Protein AF-0000000079499801 (afdb_homodimer)

Secondary structure (DSSP, 8-state):
-HHHHHHHHHHHHHHHHHHHHHHHHHHHHHHHTT--HHHHHHHHHHHHHHHHHHHHHHHHHHHH-HHHHHHTTTS-HHHHTT-BTTB--HHHHHHHHHTTS-S--HHHHHHHHHHHHHHHHHHHHHHHHHHHHHHHHHHHHHTT-S----HHHHHHHHHHHHHHHHHHHTHHHHHHHHHHHHHHHHHHHHHHHS-HHHHHHHHHHHHHHHHHHHHHHHHHHHS---/-HHHHHHHHHHHHHHHHHHHHHHHHHHHHHHHTT--HHHHHHHHHHHHHHHHHHHHHHHHHHHH-HHHHHHTTTS-HHHHTT-BTTB--HHHHHHHHHTTS-S--HHHHHHHHHHHHHHHHHHHHHHHHHHHHHHHHHHHHHTT-S----HHHHHHHHHHHHHHHHHHHTHHHHHHHHHHHHHHHHHHHHHHHS-HHHHHHHHHHHHHHHHHHHHHHHHHHHS---

Radius of gyration: 24.73 Å; Cα contacts (8 Å, |Δi|>4): 407; chains: 2; bounding box: 44×77×50 Å

Structure (mmCIF, N/CA/C/O backbone):
data_AF-0000000079499801-model_v1
#
loop_
_entity.id
_entity.type
_entity.pdbx_description
1 polymer 'Transcription factor TGA2.2'
#
loop_
_atom_site.group_PDB
_atom_site.id
_atom_site.type_symbol
_atom_site.label_atom_id
_atom_site.label_alt_id
_atom_site.label_comp_id
_atom_site.label_asym_id
_atom_site.label_entity_id
_atom_site.label_seq_id
_atom_site.pdbx_PDB_ins_code
_atom_site.Cartn_x
_atom_site.Cartn_y
_atom_site.Cartn_z
_atom_site.occupancy
_atom_site.B_iso_or_equiv
_atom_site.auth_seq_id
_atom_site.auth_comp_id
_atom_site.auth_asym_id
_atom_site.auth_atom_id
_atom_site.pdbx_PDB_model_num
ATOM 1 N N . MET A 1 1 ? -14.258 -12.156 16.188 1 33.97 1 MET A N 1
ATOM 2 C CA . MET A 1 1 ? -13.844 -11.25 17.25 1 33.97 1 MET A CA 1
ATOM 3 C C . MET A 1 1 ? -12.867 -10.203 16.734 1 33.97 1 MET A C 1
ATOM 5 O O . MET A 1 1 ? -12.477 -9.289 17.453 1 33.97 1 MET A O 1
ATOM 9 N N . SER A 1 2 ? -11.891 -10.516 15.672 1 48.19 2 SER A N 1
ATOM 10 C CA . SER A 1 2 ? -10.883 -9.648 15.07 1 48.19 2 SER A CA 1
ATOM 11 C C . SER A 1 2 ? -11.523 -8.422 14.43 1 48.19 2 SER A C 1
ATOM 13 O O . SER A 1 2 ? -10.906 -7.352 14.375 1 48.19 2 SER A O 1
ATOM 15 N N . GLY A 1 3 ? -12.828 -8.656 14.023 1 55.41 3 GLY A N 1
ATOM 16 C CA . GLY A 1 3 ? -13.75 -7.672 13.469 1 55.41 3 GLY A CA 1
ATOM 17 C C . GLY A 1 3 ? -14.047 -6.531 14.422 1 55.41 3 GLY A C 1
ATOM 18 O O . GLY A 1 3 ? -14.203 -5.387 14 1 55.41 3 GLY A O 1
ATOM 19 N N . ASN A 1 4 ? -13.758 -6.852 15.711 1 65.88 4 ASN A N 1
ATOM 20 C CA . ASN A 1 4 ? -14.195 -5.902 16.734 1 65.88 4 ASN A CA 1
ATOM 21 C C . ASN A 1 4 ? -13.156 -4.809 16.953 1 65.88 4 ASN A C 1
ATOM 23 O O . ASN A 1 4 ? -13.508 -3.635 17.094 1 65.88 4 ASN A O 1
ATOM 27 N N . GLY A 1 5 ? -11.93 -5.176 16.719 1 78.06 5 GLY A N 1
ATOM 28 C CA . GLY A 1 5 ? -10.898 -4.18 16.938 1 78.06 5 GLY A CA 1
ATOM 29 C C . GLY A 1 5 ? -10.828 -3.137 15.836 1 78.06 5 GLY A C 1
ATOM 30 O O . GLY A 1 5 ? -10.727 -1.941 16.109 1 78.06 5 GLY A O 1
ATOM 31 N N . ALA A 1 6 ? -11.102 -3.582 14.766 1 84.69 6 ALA A N 1
ATOM 32 C CA . ALA A 1 6 ? -11.094 -2.691 13.602 1 84.69 6 ALA A CA 1
ATOM 33 C C . ALA A 1 6 ? -12.258 -1.714 13.656 1 84.69 6 ALA A C 1
ATOM 35 O O . ALA A 1 6 ? -12.078 -0.509 13.461 1 84.69 6 ALA A O 1
ATOM 36 N N . MET A 1 7 ? -13.344 -2.225 13.906 1 87.88 7 MET A N 1
ATOM 37 C CA . MET A 1 7 ? -14.539 -1.386 13.969 1 87.88 7 MET A CA 1
ATOM 38 C C . MET A 1 7 ? -14.43 -0.363 15.094 1 87.88 7 MET A C 1
ATOM 40 O O . MET A 1 7 ? -14.82 0.793 14.93 1 87.88 7 MET A O 1
ATOM 44 N N . GLN A 1 8 ? -13.922 -0.829 16.172 1 92.38 8 GLN A N 1
ATOM 45 C CA . GLN A 1 8 ? -13.734 0.081 17.297 1 92.38 8 GLN A CA 1
ATOM 46 C C . GLN A 1 8 ? -12.758 1.197 16.938 1 92.38 8 GLN A C 1
ATOM 48 O O . GLN A 1 8 ? -12.992 2.361 17.281 1 92.38 8 GLN A O 1
ATOM 53 N N . PHE A 1 9 ? -11.711 0.858 16.328 1 95.06 9 PHE A N 1
ATOM 54 C CA . PHE A 1 9 ? -10.742 1.871 15.938 1 95.06 9 PHE A CA 1
ATOM 55 C C . PHE A 1 9 ? -11.367 2.873 14.977 1 95.06 9 PHE A C 1
ATOM 57 O O . PHE A 1 9 ? -11.133 4.078 15.086 1 95.06 9 PHE A O 1
ATOM 64 N N . ASP A 1 10 ? -12.133 2.363 14.078 1 95.06 10 ASP A N 1
ATOM 65 C CA . ASP A 1 10 ? -12.773 3.242 13.109 1 95.06 10 ASP A CA 1
ATOM 66 C C . ASP A 1 10 ? -13.656 4.281 13.805 1 95.06 10 ASP A C 1
ATOM 68 O O . ASP A 1 10 ? -13.664 5.453 13.422 1 95.06 10 ASP A O 1
ATOM 72 N N . VAL A 1 11 ? -14.367 3.861 14.758 1 95.44 11 VAL A N 1
ATOM 73 C CA . VAL A 1 11 ? -15.25 4.754 15.5 1 95.44 11 VAL A CA 1
ATOM 74 C C . VAL A 1 11 ? -14.422 5.781 16.266 1 95.44 11 VAL A C 1
ATOM 76 O O . VAL A 1 11 ? -14.719 6.98 16.234 1 95.44 11 VAL A O 1
ATOM 79 N N . GLU A 1 12 ? -13.391 5.312 16.875 1 95.81 12 GLU A N 1
ATOM 80 C CA . GLU A 1 12 ? -12.523 6.207 17.625 1 95.81 12 GLU A CA 1
ATOM 81 C C . GLU A 1 12 ? -11.82 7.203 16.719 1 95.81 12 GLU A C 1
ATOM 83 O O . GLU A 1 12 ? -11.625 8.359 17.078 1 95.81 12 GLU A O 1
ATOM 88 N N . TYR A 1 13 ? -11.477 6.719 15.609 1 96.94 13 TYR A N 1
ATOM 89 C CA . TYR A 1 13 ? -10.812 7.594 14.648 1 96.94 13 TYR A CA 1
ATOM 90 C C . TYR A 1 13 ? -11.758 8.688 14.164 1 96.94 13 TYR A C 1
ATOM 92 O O . TYR A 1 13 ? -11.359 9.844 14.008 1 96.94 13 TYR A O 1
ATOM 100 N N . ALA A 1 14 ? -12.977 8.344 13.906 1 96.5 14 ALA A N 1
ATOM 101 C CA . ALA A 1 14 ? -13.969 9.336 13.5 1 96.5 14 ALA A CA 1
ATOM 102 C C . ALA A 1 14 ? -14.141 10.406 14.57 1 96.5 14 ALA A C 1
ATOM 104 O O . ALA A 1 14 ? -14.211 11.602 14.266 1 96.5 14 ALA A O 1
ATOM 105 N N . ARG A 1 15 ? -14.18 9.977 15.742 1 97.31 15 ARG A N 1
ATOM 106 C CA . ARG A 1 15 ? -14.266 10.914 16.859 1 97.31 15 ARG A CA 1
ATOM 107 C C . ARG A 1 15 ? -13.016 11.789 16.922 1 97.31 15 ARG A C 1
ATOM 109 O O . ARG A 1 15 ? -13.109 12.992 17.188 1 97.31 15 ARG A O 1
ATOM 116 N N . TRP A 1 16 ? -11.922 11.18 16.781 1 97.69 16 TRP A N 1
ATOM 117 C CA . TRP A 1 16 ? -10.656 11.898 16.781 1 97.69 16 TRP A CA 1
ATOM 118 C C . TRP A 1 16 ? -10.648 12.984 15.703 1 97.69 16 TRP A C 1
ATOM 120 O O . TRP A 1 16 ? -10.211 14.109 15.953 1 97.69 16 TRP A O 1
ATOM 130 N N . LEU A 1 17 ? -11.164 12.68 14.539 1 97.06 17 LEU A N 1
ATOM 131 C CA . LEU A 1 17 ? -11.211 13.633 13.43 1 97.06 17 LEU A CA 1
ATOM 132 C C . LEU A 1 17 ? -12.109 14.82 13.773 1 97.06 17 LEU A C 1
ATOM 134 O O . LEU A 1 17 ? -11.789 15.961 13.43 1 97.06 17 LEU A O 1
ATOM 138 N N . GLU A 1 18 ? -13.195 14.555 14.367 1 97.31 18 GLU A N 1
ATOM 139 C CA . GLU A 1 18 ? -14.102 15.625 14.773 1 97.31 18 GLU A CA 1
ATOM 140 C C . GLU A 1 18 ? -13.422 16.578 15.742 1 97.31 18 GLU A C 1
ATOM 142 O O . GLU A 1 18 ? -13.516 17.797 15.594 1 97.31 18 GLU A O 1
ATOM 147 N N . GLU A 1 19 ? -12.812 15.961 16.703 1 97.88 19 GLU A N 1
ATOM 148 C CA . GLU A 1 19 ? -12.102 16.781 17.688 1 97.88 19 GLU A CA 1
ATOM 149 C C . GLU A 1 19 ? -10.945 17.531 17.031 1 97.88 19 GLU A C 1
ATOM 151 O O . GLU A 1 19 ? -10.672 18.688 17.375 1 97.88 19 GLU A O 1
ATOM 156 N N . GLN A 1 20 ? -10.266 16.906 16.156 1 97.5 20 GLN A N 1
ATOM 157 C CA . GLN A 1 20 ? -9.195 17.562 15.414 1 97.5 20 GLN A CA 1
ATOM 158 C C . GLN A 1 20 ? -9.719 18.797 14.656 1 97.5 20 GLN A C 1
ATOM 160 O O . GLN A 1 20 ? -9.102 19.859 14.688 1 97.5 20 GLN A O 1
ATOM 165 N N . ASN A 1 21 ? -10.797 18.578 14.031 1 97.5 21 ASN A N 1
ATOM 166 C CA . ASN A 1 21 ? -11.422 19.688 13.305 1 97.5 21 ASN A CA 1
ATOM 167 C C . ASN A 1 21 ? -11.789 20.828 14.234 1 97.5 21 ASN A C 1
ATOM 169 O O . ASN A 1 21 ? -11.594 22 13.891 1 97.5 21 ASN A O 1
ATOM 173 N N . ARG A 1 22 ? -12.352 20.516 15.328 1 98.19 22 ARG A N 1
ATOM 174 C CA . ARG A 1 22 ? -12.719 21.531 16.297 1 98.19 22 ARG A CA 1
ATOM 175 C C . ARG A 1 22 ? -11.492 22.328 16.75 1 98.19 22 ARG A C 1
ATOM 177 O O . ARG A 1 22 ? -11.508 23.562 16.734 1 98.19 22 ARG A O 1
ATOM 184 N N . GLN A 1 23 ? -10.383 21.656 17.078 1 98.19 23 GLN A N 1
ATOM 185 C CA . GLN A 1 23 ? -9.156 22.297 17.547 1 98.19 23 GLN A CA 1
ATOM 186 C C . GLN A 1 23 ? -8.523 23.141 16.453 1 98.19 23 GLN A C 1
ATOM 188 O O . GLN A 1 23 ? -8.008 24.234 16.719 1 98.19 23 GLN A O 1
ATOM 193 N N . ILE A 1 24 ? -8.586 22.672 15.305 1 98.12 24 ILE A N 1
ATOM 194 C CA . ILE A 1 24 ? -7.98 23.375 14.18 1 98.12 24 ILE A CA 1
ATOM 195 C C . ILE A 1 24 ? -8.766 24.641 13.891 1 98.12 24 ILE A C 1
ATOM 197 O O . ILE A 1 24 ? -8.18 25.688 13.57 1 98.12 24 ILE A O 1
ATOM 201 N N . ASN A 1 25 ? -10.047 24.531 13.969 1 97.5 25 ASN A N 1
ATOM 202 C CA . ASN A 1 25 ? -10.867 25.734 13.789 1 97.5 25 ASN A CA 1
ATOM 203 C C . ASN A 1 25 ? -10.578 26.781 14.859 1 97.5 25 ASN A C 1
ATOM 205 O O . ASN A 1 25 ? -10.555 27.969 14.578 1 97.5 25 ASN A O 1
ATOM 209 N N . GLU A 1 26 ? -10.422 26.297 16.047 1 98 26 GLU A N 1
ATOM 210 C CA . GLU A 1 26 ? -10.031 27.188 17.125 1 98 26 GLU A CA 1
ATOM 211 C C . GLU A 1 26 ? -8.688 27.844 16.828 1 98 26 GLU A C 1
ATOM 213 O O . GLU A 1 26 ? -8.516 29.047 17.047 1 98 26 GLU A O 1
ATOM 218 N N . LEU A 1 27 ? -7.746 27.125 16.344 1 98 27 LEU A N 1
ATOM 219 C CA . LEU A 1 27 ? -6.434 27.656 15.992 1 98 27 LEU A CA 1
ATOM 220 C C . LEU A 1 27 ? -6.543 28.688 14.875 1 98 27 LEU A C 1
ATOM 222 O O . LEU A 1 27 ? -5.93 29.75 14.945 1 98 27 LEU A O 1
ATOM 226 N N . ARG A 1 28 ? -7.309 28.328 13.914 1 96.94 28 ARG A N 1
ATOM 227 C CA . ARG A 1 28 ? -7.516 29.25 12.789 1 96.94 28 ARG A CA 1
ATOM 228 C C . ARG A 1 28 ? -8.094 30.578 13.266 1 96.94 28 ARG A C 1
ATOM 230 O O . ARG A 1 28 ? -7.633 31.641 12.844 1 96.94 28 ARG A O 1
ATOM 237 N N . ALA A 1 29 ? -9.094 30.5 14.102 1 97.25 29 ALA A N 1
ATOM 238 C CA . ALA A 1 29 ? -9.703 31.703 14.656 1 97.25 29 ALA A CA 1
ATOM 239 C C . ALA A 1 29 ? -8.68 32.5 15.445 1 97.25 29 ALA A C 1
ATOM 241 O O . ALA A 1 29 ? -8.648 33.75 15.344 1 97.25 29 ALA A O 1
ATOM 242 N N . ALA A 1 30 ? -7.859 31.844 16.219 1 97.31 30 ALA A N 1
ATOM 243 C CA . ALA A 1 30 ? -6.852 32.5 17.047 1 97.31 30 ALA A CA 1
ATOM 244 C C . ALA A 1 30 ? -5.809 33.219 16.172 1 97.31 30 ALA A C 1
ATOM 246 O O . ALA A 1 30 ? -5.391 34.312 16.469 1 97.31 30 ALA A O 1
ATOM 247 N N . VAL A 1 31 ? -5.391 32.562 15.117 1 94.94 31 VAL A N 1
ATOM 248 C CA . VAL A 1 31 ? -4.418 33.156 14.203 1 94.94 31 VAL A CA 1
ATOM 249 C C . VAL A 1 31 ? -5.023 34.375 13.516 1 94.94 31 VAL A C 1
ATOM 251 O O . VAL A 1 31 ? -4.383 35.438 13.43 1 94.94 31 VAL A O 1
ATOM 254 N N . ASN A 1 32 ? -6.262 34.219 13.086 1 94.38 32 ASN A N 1
ATOM 255 C CA . ASN A 1 32 ? -6.945 35.281 12.375 1 94.38 32 ASN A CA 1
ATOM 256 C C . ASN A 1 32 ? -7.207 36.5 13.281 1 94.38 32 ASN A C 1
ATOM 258 O O . ASN A 1 32 ? -7.262 37.625 12.812 1 94.38 32 ASN A O 1
ATOM 262 N N . SER A 1 33 ? -7.375 36.25 14.539 1 95.31 33 SER A N 1
ATOM 263 C CA . SER A 1 33 ? -7.629 37.344 15.484 1 95.31 33 SER A CA 1
ATOM 264 C C . SER A 1 33 ? -6.328 37.875 16.078 1 95.31 33 SER A C 1
ATOM 266 O O . SER A 1 33 ? -6.352 38.688 17.016 1 95.31 33 SER A O 1
ATOM 268 N N . HIS A 1 34 ? -5.258 37.375 15.586 1 92.75 34 HIS A N 1
ATOM 269 C CA . HIS A 1 34 ? -3.934 37.781 16.031 1 92.75 34 HIS A CA 1
ATOM 270 C C . HIS A 1 34 ? -3.764 37.562 17.531 1 92.75 34 HIS A C 1
ATOM 272 O O . HIS A 1 34 ? -3.332 38.469 18.25 1 92.75 34 HIS A O 1
ATOM 278 N N . ALA A 1 35 ? -4.23 36.406 17.938 1 93.56 35 ALA A N 1
ATOM 279 C CA . ALA A 1 35 ? -4.109 36.031 19.344 1 93.56 35 ALA A CA 1
ATOM 280 C C . ALA A 1 35 ? -2.658 36.094 19.812 1 93.56 35 ALA A C 1
ATOM 282 O O . ALA A 1 35 ? -1.737 36.031 18.984 1 93.56 35 ALA A O 1
ATOM 283 N N . SER A 1 36 ? -2.441 36.25 21.109 1 95.81 36 SER A N 1
ATOM 284 C CA . SER A 1 36 ? -1.103 36.312 21.688 1 95.81 36 SER A CA 1
ATOM 285 C C . SER A 1 36 ? -0.376 34.969 21.531 1 95.81 36 SER A C 1
ATOM 287 O O . SER A 1 36 ? -1.009 33.938 21.328 1 95.81 36 SER A O 1
ATOM 289 N N . ASP A 1 37 ? 0.947 35 21.594 1 95 37 ASP A N 1
ATOM 290 C CA . ASP A 1 37 ? 1.762 33.781 21.484 1 95 37 ASP A CA 1
ATOM 291 C C . ASP A 1 37 ? 1.415 32.781 22.594 1 95 37 ASP A C 1
ATOM 293 O O . ASP A 1 37 ? 1.456 31.578 22.375 1 95 37 ASP A O 1
ATOM 297 N N . THR A 1 38 ? 1.135 33.344 23.719 1 96 38 THR A N 1
ATOM 298 C CA . THR A 1 38 ? 0.789 32.469 24.844 1 96 38 THR A CA 1
ATOM 299 C C . THR A 1 38 ? -0.489 31.688 24.547 1 96 38 THR A C 1
ATOM 301 O O . THR A 1 38 ? -0.558 30.469 24.797 1 96 38 THR A O 1
ATOM 304 N N . GLU A 1 39 ? -1.458 32.375 24 1 96.5 39 GLU A N 1
ATOM 305 C CA . GLU A 1 39 ? -2.717 31.75 23.641 1 96.5 39 GLU A CA 1
ATOM 306 C C . GLU A 1 39 ? -2.514 30.719 22.531 1 96.5 39 GLU A C 1
ATOM 308 O O . GLU A 1 39 ? -3.035 29.609 22.594 1 96.5 39 GLU A O 1
ATOM 313 N N . LEU A 1 40 ? -1.777 31.109 21.578 1 97.25 40 LEU A N 1
ATOM 314 C CA . LEU A 1 40 ? -1.487 30.219 20.469 1 97.25 40 LEU A CA 1
ATOM 315 C C . LEU A 1 40 ? -0.751 28.969 20.953 1 97.25 40 LEU A C 1
ATOM 317 O O . LEU A 1 40 ? -1.064 27.859 20.531 1 97.25 40 LEU A O 1
ATOM 321 N N . ARG A 1 41 ? 0.168 29.188 21.859 1 97 41 ARG A N 1
ATOM 322 C CA . ARG A 1 41 ? 0.951 28.062 22.391 1 97 41 ARG A CA 1
ATOM 323 C C . ARG A 1 41 ? 0.055 27.047 23.094 1 97 41 ARG A C 1
ATOM 325 O O . ARG A 1 41 ? 0.25 25.844 22.953 1 97 41 ARG A O 1
ATOM 332 N N . MET A 1 42 ? -0.874 27.516 23.719 1 97.19 42 MET A N 1
ATOM 333 C CA . MET A 1 42 ? -1.784 26.625 24.438 1 97.19 42 MET A CA 1
ATOM 334 C C . MET A 1 42 ? -2.586 25.766 23.453 1 97.19 42 MET A C 1
ATOM 336 O O . MET A 1 42 ? -2.754 24.562 23.672 1 97.19 42 MET A O 1
ATOM 340 N N . ILE A 1 43 ? -3.076 26.406 22.453 1 98 43 ILE A N 1
ATOM 341 C CA . ILE A 1 43 ? -3.863 25.688 21.453 1 98 43 ILE A CA 1
ATOM 342 C C . ILE A 1 43 ? -2.977 24.672 20.734 1 98 43 ILE A C 1
ATOM 344 O O . ILE A 1 43 ? -3.371 23.516 20.531 1 98 43 ILE A O 1
ATOM 348 N N . ILE A 1 44 ? -1.784 25.094 20.375 1 98.06 44 ILE A N 1
ATOM 349 C CA . ILE A 1 44 ? -0.836 24.25 19.656 1 98.06 44 ILE A CA 1
ATOM 350 C C . ILE A 1 44 ? -0.493 23.031 20.516 1 98.06 44 ILE A C 1
ATOM 352 O O . ILE A 1 44 ? -0.508 21.906 20.016 1 98.06 44 ILE A O 1
ATOM 356 N N . ASP A 1 45 ? -0.213 23.266 21.766 1 97.62 45 ASP A N 1
ATOM 357 C CA . ASP A 1 45 ? 0.089 22.156 22.672 1 97.62 45 ASP A CA 1
ATOM 358 C C . ASP A 1 45 ? -1.07 21.156 22.734 1 97.62 45 ASP A C 1
ATOM 360 O O . ASP A 1 45 ? -0.854 19.953 22.812 1 97.62 45 ASP A O 1
ATOM 364 N N . GLY A 1 46 ? -2.229 21.734 22.75 1 97.94 46 GLY A N 1
ATOM 365 C CA . GLY A 1 46 ? -3.404 20.875 22.719 1 97.94 46 GLY A CA 1
ATOM 366 C C . GLY A 1 46 ? -3.492 20.016 21.469 1 97.94 46 GLY A C 1
ATOM 367 O O . GLY A 1 46 ? -3.795 18.828 21.547 1 97.94 46 GLY A O 1
ATOM 368 N N . ILE A 1 47 ? -3.252 20.562 20.328 1 98.31 47 ILE A N 1
ATOM 369 C CA . ILE A 1 47 ? -3.307 19.859 19.062 1 98.31 47 ILE A CA 1
ATOM 370 C C . ILE A 1 47 ? -2.225 18.781 19.016 1 98.31 47 ILE A C 1
ATOM 372 O O . ILE A 1 47 ? -2.475 17.656 18.578 1 98.31 47 ILE A O 1
ATOM 376 N N . LEU A 1 48 ? -1.01 19.109 19.484 1 97.69 48 LEU A N 1
ATOM 377 C CA . LEU A 1 48 ? 0.081 18.141 19.5 1 97.69 48 LEU A CA 1
ATOM 378 C C . LEU A 1 48 ? -0.235 16.969 20.438 1 97.69 48 LEU A C 1
ATOM 380 O O . LEU A 1 48 ? 0.047 15.82 20.109 1 97.69 48 LEU A O 1
ATOM 384 N N . ALA A 1 49 ? -0.826 17.312 21.547 1 97.75 49 ALA A N 1
ATOM 385 C CA . ALA A 1 49 ? -1.258 16.266 22.469 1 97.75 49 ALA A CA 1
ATOM 386 C C . ALA A 1 49 ? -2.322 15.375 21.828 1 97.75 49 ALA A C 1
ATOM 388 O O . ALA A 1 49 ? -2.355 14.164 22.062 1 97.75 49 ALA A O 1
ATOM 389 N N . HIS A 1 50 ? -3.193 15.977 21.078 1 97.88 50 HIS A N 1
ATOM 390 C CA . HIS A 1 50 ? -4.234 15.234 20.375 1 97.88 50 HIS A CA 1
ATOM 391 C C . HIS A 1 50 ? -3.633 14.297 19.328 1 97.88 50 HIS A C 1
ATOM 393 O O . HIS A 1 50 ? -4.121 13.18 19.141 1 97.88 50 HIS A O 1
ATOM 399 N N . TYR A 1 51 ? -2.596 14.727 18.656 1 97.31 51 TYR A N 1
ATOM 400 C CA . TYR A 1 51 ? -1.872 13.844 17.75 1 97.31 51 TYR A CA 1
ATOM 401 C C . TYR A 1 51 ? -1.24 12.68 18.516 1 97.31 51 TYR A C 1
ATOM 403 O O . TYR A 1 51 ? -1.235 11.547 18.031 1 97.31 51 TYR A O 1
ATOM 411 N N . ASP A 1 52 ? -0.699 12.969 19.672 1 96.88 52 ASP A N 1
ATOM 412 C CA . ASP A 1 52 ? -0.144 11.883 20.484 1 96.88 52 ASP A CA 1
ATOM 413 C C . ASP A 1 52 ? -1.203 10.828 20.797 1 96.88 52 ASP A C 1
ATOM 415 O O . ASP A 1 52 ? -0.903 9.633 20.812 1 96.88 52 ASP A O 1
ATOM 419 N N . ASP A 1 53 ? -2.381 11.258 21 1 97.06 53 ASP A N 1
ATOM 420 C CA . ASP A 1 53 ? -3.475 10.344 21.328 1 97.06 53 ASP A CA 1
ATOM 421 C C . ASP A 1 53 ? -3.748 9.375 20.188 1 97.06 53 ASP A C 1
ATOM 423 O O . ASP A 1 53 ? -4.023 8.195 20.406 1 97.06 53 ASP A O 1
ATOM 427 N N . ILE A 1 54 ? -3.725 9.859 18.984 1 96.69 54 ILE A N 1
ATOM 428 C CA . ILE A 1 54 ? -4.047 8.977 17.875 1 96.69 54 ILE A CA 1
ATOM 429 C C . ILE A 1 54 ? -2.947 7.93 17.703 1 96.69 54 ILE A C 1
ATOM 431 O O . ILE A 1 54 ? -3.221 6.789 17.328 1 96.69 54 ILE A O 1
ATOM 435 N N . PHE A 1 55 ? -1.689 8.305 17.922 1 96.31 55 PHE A N 1
ATOM 436 C CA . PHE A 1 55 ? -0.61 7.328 17.828 1 96.31 55 PHE A CA 1
ATOM 437 C C . PHE A 1 55 ? -0.749 6.262 18.906 1 96.31 55 PHE A C 1
ATOM 439 O O . PHE A 1 55 ? -0.46 5.086 18.672 1 96.31 55 PHE A O 1
ATOM 446 N N . ARG A 1 56 ? -1.225 6.684 20.078 1 95.19 56 ARG A N 1
ATOM 447 C CA . ARG A 1 56 ? -1.496 5.719 21.125 1 95.19 56 ARG A CA 1
ATOM 448 C C . ARG A 1 56 ? -2.639 4.785 20.734 1 95.19 56 ARG A C 1
ATOM 450 O O . ARG A 1 56 ? -2.537 3.568 20.906 1 95.19 56 ARG A O 1
ATOM 457 N N . LEU A 1 57 ? -3.668 5.375 20.25 1 95.19 57 LEU A N 1
ATOM 458 C CA . LEU A 1 57 ? -4.824 4.602 19.812 1 95.19 57 LEU A CA 1
ATOM 459 C C . LEU A 1 57 ? -4.426 3.6 18.734 1 95.19 57 LEU A C 1
ATOM 461 O O . LEU A 1 57 ? -4.883 2.453 18.75 1 95.19 57 LEU A O 1
ATOM 465 N N . LYS A 1 58 ? -3.611 4.008 17.781 1 95.69 58 LYS A N 1
ATOM 466 C CA . LYS A 1 58 ? -3.133 3.125 16.719 1 95.69 58 LYS A CA 1
ATOM 467 C C . LYS A 1 58 ? -2.322 1.967 17.281 1 95.69 58 LYS A C 1
ATOM 469 O O . LYS A 1 58 ? -2.385 0.846 16.781 1 95.69 58 LYS A O 1
ATOM 474 N N . GLY A 1 59 ? -1.518 2.311 18.328 1 92.44 59 GLY A N 1
ATOM 475 C CA . GLY A 1 59 ? -0.766 1.252 18.984 1 92.44 59 GLY A CA 1
ATOM 476 C C . GLY A 1 59 ? -1.646 0.141 19.531 1 92.44 59 GLY A C 1
ATOM 477 O O . GLY A 1 59 ? -1.347 -1.041 19.344 1 92.44 59 GLY A O 1
ATOM 478 N N . VAL A 1 60 ? -2.709 0.53 20.109 1 91.62 60 VAL A N 1
ATOM 479 C CA . VAL A 1 60 ? -3.656 -0.432 20.656 1 91.62 60 VAL A CA 1
ATOM 480 C C . VAL A 1 60 ? -4.34 -1.194 19.531 1 91.62 60 VAL A C 1
ATOM 482 O O . VAL A 1 60 ? -4.465 -2.42 19.578 1 91.62 60 VAL A O 1
ATOM 485 N N . ALA A 1 61 ? -4.77 -0.518 18.531 1 92.31 61 ALA A N 1
ATOM 486 C CA . ALA A 1 61 ? -5.461 -1.132 17.406 1 92.31 61 ALA A CA 1
ATOM 487 C C . ALA A 1 61 ? -4.551 -2.115 16.672 1 92.31 61 ALA A C 1
ATOM 489 O O . ALA A 1 61 ? -5.016 -3.137 16.156 1 92.31 61 ALA A O 1
ATOM 490 N N . ALA A 1 62 ? -3.246 -1.753 16.609 1 90.19 62 ALA A N 1
ATOM 491 C CA . ALA A 1 62 ? -2.285 -2.607 15.906 1 90.19 62 ALA A CA 1
ATOM 492 C C . ALA A 1 62 ? -2.184 -3.975 16.578 1 90.19 62 ALA A C 1
ATOM 494 O O . ALA A 1 62 ? -2.002 -4.992 15.906 1 90.19 62 ALA A O 1
ATOM 495 N N . LYS A 1 63 ? -2.291 -4.004 17.859 1 84.5 63 LYS A N 1
ATOM 496 C CA . LYS A 1 63 ? -2.25 -5.266 18.594 1 84.5 63 LYS A CA 1
ATOM 497 C C . LYS A 1 63 ? -3.461 -6.133 18.266 1 84.5 63 LYS A C 1
ATOM 499 O O . LYS A 1 63 ? -3.354 -7.359 18.203 1 84.5 63 LYS A O 1
ATOM 504 N N . ALA A 1 64 ? -4.543 -5.441 18.047 1 84.56 64 ALA A N 1
ATOM 505 C CA . ALA A 1 64 ? -5.781 -6.16 17.766 1 84.56 64 ALA A CA 1
ATOM 506 C C . ALA A 1 64 ? -5.852 -6.566 16.281 1 84.56 64 ALA A C 1
ATOM 508 O O . ALA A 1 64 ? -6.238 -7.691 15.969 1 84.56 64 ALA A O 1
ATOM 509 N N . ASP A 1 65 ? -5.484 -5.707 15.414 1 88.31 65 ASP A N 1
ATOM 510 C CA . ASP A 1 65 ? -5.551 -5.934 13.977 1 88.31 65 ASP A CA 1
ATOM 511 C C . ASP A 1 65 ? -4.512 -5.098 13.242 1 88.31 65 ASP A C 1
ATOM 513 O O . ASP A 1 65 ? -4.82 -4.016 12.734 1 88.31 65 ASP A O 1
ATOM 517 N N . VAL A 1 66 ? -3.402 -5.684 13.086 1 90.69 66 VAL A N 1
ATOM 518 C CA . VAL A 1 66 ? -2.289 -4.961 12.477 1 90.69 66 VAL A CA 1
ATOM 519 C C . VAL A 1 66 ? -2.562 -4.75 10.984 1 90.69 66 VAL A C 1
ATOM 521 O O . VAL A 1 66 ? -2.18 -3.727 10.422 1 90.69 66 VAL A O 1
ATOM 524 N N . PHE A 1 67 ? -3.322 -5.613 10.344 1 90.81 67 PHE A N 1
ATOM 525 C CA . PHE A 1 67 ? -3.594 -5.523 8.914 1 90.81 67 PHE A CA 1
ATOM 526 C C . PHE A 1 67 ? -4.539 -4.363 8.617 1 90.81 67 PHE A C 1
ATOM 528 O O . PHE A 1 67 ? -4.434 -3.727 7.57 1 90.81 67 PHE A O 1
ATOM 535 N N . HIS A 1 68 ? -5.434 -4.156 9.523 1 90.69 68 HIS A N 1
ATOM 536 C CA . HIS A 1 68 ? -6.363 -3.043 9.359 1 90.69 68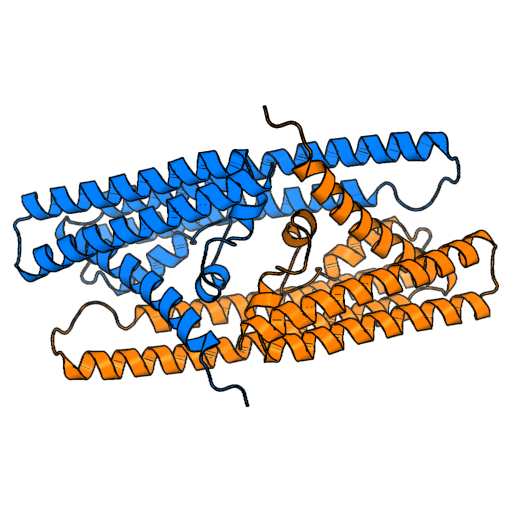 HIS A CA 1
ATOM 537 C C . HIS A 1 68 ? -5.621 -1.713 9.281 1 90.69 68 HIS A C 1
ATOM 539 O O . HIS A 1 68 ? -5.906 -0.884 8.414 1 90.69 68 HIS A O 1
ATOM 545 N N . LEU A 1 69 ? -4.629 -1.58 10.109 1 92.44 69 LEU A N 1
ATOM 546 C CA . LEU A 1 69 ? -3.848 -0.348 10.133 1 92.44 69 LEU A CA 1
ATOM 547 C C . LEU A 1 69 ? -2.93 -0.259 8.922 1 92.44 69 LEU A C 1
ATOM 549 O O . LEU A 1 69 ? -2.818 0.798 8.297 1 92.44 69 LEU A O 1
ATOM 553 N N . LEU A 1 70 ? -2.404 -1.357 8.633 1 92.75 70 LEU A N 1
ATOM 554 C CA . LEU A 1 70 ? -1.459 -1.388 7.52 1 92.75 70 LEU A CA 1
ATOM 555 C C . LEU A 1 70 ? -2.156 -1.059 6.203 1 92.75 70 LEU A C 1
ATOM 557 O O . LEU A 1 70 ? -1.593 -0.361 5.359 1 92.75 70 LEU A O 1
ATOM 561 N N . SER A 1 71 ? -3.379 -1.453 6.062 1 89.69 71 SER A N 1
ATOM 562 C CA . SER A 1 71 ? -4.105 -1.266 4.812 1 89.69 71 SER A CA 1
ATOM 563 C C . SER A 1 71 ? -4.754 0.113 4.754 1 89.69 71 SER A C 1
ATOM 565 O O . SER A 1 71 ? -5.168 0.565 3.682 1 89.69 71 SER A O 1
ATOM 567 N N . GLY A 1 72 ? -4.918 0.712 5.875 1 92.25 72 GLY A N 1
ATOM 568 C CA . GLY A 1 72 ? -5.52 2.035 5.906 1 92.25 72 GLY A CA 1
ATOM 569 C C . GLY A 1 72 ? -7.008 2.02 5.602 1 92.25 72 GLY A C 1
ATOM 570 O O . GLY A 1 72 ? -7.535 2.969 5.02 1 92.25 72 GLY A O 1
ATOM 571 N N . MET A 1 73 ? -7.723 1.006 5.965 1 87.44 73 MET A N 1
ATOM 572 C CA . MET A 1 73 ? -9.141 0.843 5.648 1 87.44 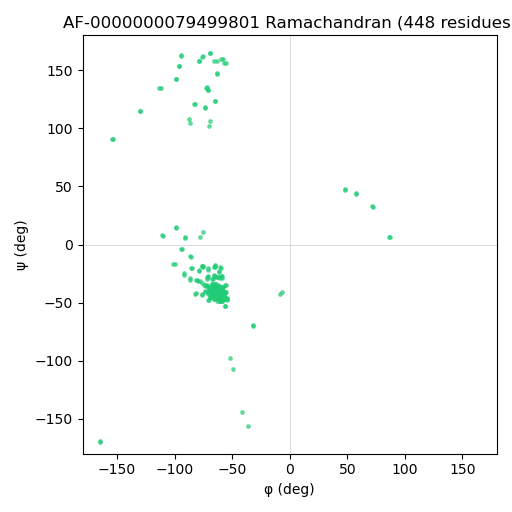73 MET A CA 1
ATOM 573 C C . MET A 1 73 ? -9.977 1.923 6.328 1 87.44 73 MET A C 1
ATOM 575 O O . MET A 1 73 ? -11.102 2.201 5.906 1 87.44 73 MET A O 1
ATOM 579 N N . TRP A 1 74 ? -9.43 2.551 7.305 1 90.94 74 TRP A N 1
ATOM 580 C CA . TRP A 1 74 ? -10.125 3.6 8.047 1 90.94 74 TRP A CA 1
ATOM 581 C C . TRP A 1 74 ? -9.953 4.953 7.363 1 90.94 74 TRP A C 1
ATOM 583 O O . TRP A 1 74 ? -10.602 5.934 7.742 1 90.94 74 TRP A O 1
ATOM 593 N N . LYS A 1 75 ? -9.102 5.043 6.402 1 94.44 75 LYS A N 1
ATOM 594 C CA . LYS A 1 75 ? -8.859 6.27 5.652 1 94.44 75 LYS A CA 1
ATOM 595 C C . LYS A 1 75 ? -9.703 6.316 4.383 1 94.44 75 LYS A C 1
ATOM 597 O O . LYS A 1 75 ? -10.188 5.285 3.914 1 94.44 75 LYS A O 1
ATOM 602 N N . THR A 1 76 ? -9.836 7.512 3.834 1 93.75 76 THR A N 1
ATOM 603 C CA . THR A 1 76 ? -10.531 7.664 2.559 1 93.75 76 THR A CA 1
ATOM 604 C C . THR A 1 76 ? -9.656 7.188 1.404 1 93.75 76 THR A C 1
ATOM 606 O O . THR A 1 76 ? -8.438 7.074 1.549 1 93.75 76 THR A O 1
ATOM 609 N N . PRO A 1 77 ? -10.234 6.91 0.243 1 91.19 77 PRO A N 1
ATOM 610 C CA . PRO A 1 77 ? -9.484 6.324 -0.872 1 91.19 77 PRO A CA 1
ATOM 611 C C . PRO A 1 77 ? -8.297 7.18 -1.302 1 91.19 77 PRO A C 1
ATOM 613 O O . PRO A 1 77 ? -7.191 6.668 -1.468 1 91.19 77 PRO A O 1
ATOM 616 N N . ALA A 1 78 ? -8.5 8.453 -1.448 1 92.5 78 ALA A N 1
ATOM 617 C CA . ALA A 1 78 ? -7.402 9.312 -1.881 1 92.5 78 ALA A CA 1
ATOM 618 C C . ALA A 1 78 ? -6.305 9.383 -0.821 1 92.5 78 ALA A C 1
ATOM 620 O O . ALA A 1 78 ? -5.117 9.391 -1.148 1 92.5 78 ALA A O 1
ATOM 621 N N . GLU A 1 79 ? -6.723 9.406 0.45 1 94 79 GLU A N 1
ATOM 622 C CA . GLU A 1 79 ? -5.734 9.391 1.524 1 94 79 GLU A CA 1
ATOM 623 C C . GLU A 1 79 ? -4.906 8.109 1.497 1 94 79 GLU A C 1
ATOM 625 O O . GLU A 1 79 ? -3.699 8.141 1.754 1 94 79 GLU A O 1
ATOM 630 N N . ARG A 1 80 ? -5.535 7.086 1.178 1 92.69 80 ARG A N 1
ATOM 631 C CA . ARG A 1 80 ? -4.895 5.773 1.17 1 92.69 80 ARG A CA 1
ATOM 632 C C . ARG A 1 80 ? -3.812 5.695 0.098 1 92.69 80 ARG A C 1
ATOM 634 O O . ARG A 1 80 ? -2.836 4.961 0.246 1 92.69 80 ARG A O 1
ATOM 641 N N . CYS A 1 81 ? -3.941 6.441 -0.921 1 90.38 81 CYS A N 1
ATOM 642 C CA . CYS A 1 81 ? -2.961 6.457 -2 1 90.38 81 CYS A CA 1
ATOM 643 C C . CYS A 1 81 ? -1.615 6.977 -1.507 1 90.38 81 CYS A C 1
ATOM 645 O O . CYS A 1 81 ? -0.583 6.734 -2.135 1 90.38 81 CYS A O 1
ATOM 647 N N . PHE A 1 82 ? -1.616 7.656 -0.42 1 92.69 82 PHE A N 1
ATOM 648 C CA . PHE A 1 82 ? -0.393 8.25 0.102 1 92.69 82 PHE A CA 1
ATOM 649 C C . PHE A 1 82 ? 0.05 7.555 1.381 1 92.69 82 PHE A C 1
ATOM 651 O O . PHE A 1 82 ? 0.948 8.031 2.078 1 92.69 82 PHE A O 1
ATOM 658 N N . LEU A 1 83 ? -0.637 6.473 1.674 1 93.69 83 LEU A N 1
ATOM 659 C CA . LEU A 1 83 ? -0.384 5.77 2.926 1 93.69 83 LEU A CA 1
ATOM 660 C C . LEU A 1 83 ? 0.965 5.059 2.885 1 93.69 83 LEU A C 1
ATOM 662 O O . LEU A 1 83 ? 1.317 4.441 1.877 1 93.69 83 LEU A O 1
ATOM 666 N N . TRP A 1 84 ? 1.733 5.199 3.883 1 95.44 84 TRP A N 1
ATOM 667 C CA . TRP A 1 84 ? 2.98 4.492 4.148 1 95.44 84 TRP A CA 1
ATOM 668 C C . TRP A 1 84 ? 2.99 3.918 5.562 1 95.44 84 TRP A C 1
ATOM 670 O O . TRP A 1 84 ? 2.977 4.668 6.543 1 95.44 84 TRP A O 1
ATOM 680 N N . LEU A 1 85 ? 3.006 2.584 5.719 1 95.69 85 LEU A N 1
ATOM 681 C CA . LEU A 1 85 ? 3.016 1.867 6.988 1 95.69 85 LEU A CA 1
ATOM 682 C C . LEU A 1 85 ? 1.953 2.422 7.934 1 95.69 85 LEU A C 1
ATOM 684 O O . LEU A 1 85 ? 2.254 2.768 9.078 1 95.69 85 LEU A O 1
ATOM 688 N N . GLY A 1 86 ? 0.787 2.59 7.422 1 94.38 86 GLY A N 1
ATOM 689 C CA . GLY A 1 86 ? -0.365 2.941 8.234 1 94.38 86 GLY A CA 1
ATOM 690 C C . GLY A 1 86 ? -0.515 4.438 8.438 1 94.38 86 GLY A C 1
ATOM 691 O O . GLY A 1 86 ? -1.352 4.879 9.234 1 94.38 86 GLY A O 1
ATOM 692 N N . GLY A 1 87 ? 0.273 5.281 7.801 1 95.56 87 GLY A N 1
ATOM 693 C CA . GLY A 1 87 ? 0.184 6.727 7.949 1 95.56 87 GLY A CA 1
ATOM 694 C C . GLY A 1 87 ? 0.918 7.484 6.859 1 95.56 87 GLY A C 1
ATOM 695 O O . GLY A 1 87 ? 1.281 6.906 5.832 1 95.56 87 GLY A O 1
ATOM 696 N N . PHE A 1 88 ? 1.033 8.805 7.105 1 94.81 88 PHE A N 1
ATOM 697 C CA . PHE A 1 88 ? 1.689 9.648 6.113 1 94.81 88 PHE A CA 1
ATOM 698 C C . PHE A 1 88 ? 3.205 9.516 6.211 1 94.81 88 PHE A C 1
ATOM 700 O O . PHE A 1 88 ? 3.734 9.109 7.246 1 94.81 88 PHE A O 1
ATOM 707 N N . ARG A 1 89 ? 3.857 9.828 5.164 1 96.44 89 ARG A N 1
ATOM 708 C CA . ARG A 1 89 ? 5.312 9.945 5.176 1 96.44 89 ARG A CA 1
ATOM 709 C C . ARG A 1 89 ? 5.746 11.305 5.699 1 96.44 89 ARG A C 1
ATOM 711 O O . ARG A 1 89 ? 5.465 12.336 5.082 1 96.44 89 ARG A O 1
ATOM 718 N N . SER A 1 90 ? 6.504 11.258 6.75 1 97 90 SER A N 1
ATOM 719 C CA . SER A 1 90 ? 6.902 12.492 7.426 1 97 90 SER A CA 1
ATOM 720 C C . SER A 1 90 ? 7.809 13.344 6.539 1 97 90 SER A C 1
ATOM 722 O O . SER A 1 90 ? 7.68 14.57 6.508 1 97 90 SER A O 1
ATOM 724 N N . SER A 1 91 ? 8.703 12.695 5.844 1 96.94 91 SER A N 1
ATOM 725 C CA . SER A 1 91 ? 9.641 13.414 4.984 1 96.94 91 SER A CA 1
ATOM 726 C C . SER A 1 91 ? 8.906 14.18 3.891 1 96.94 91 SER A C 1
ATOM 728 O O . SER A 1 91 ? 9.242 15.336 3.598 1 96.94 91 SER A O 1
ATOM 730 N N . GLU A 1 92 ? 7.875 13.57 3.35 1 94.38 92 GLU A N 1
ATOM 731 C CA . GLU A 1 92 ? 7.09 14.203 2.293 1 94.38 92 GLU A CA 1
ATOM 732 C C . GLU A 1 92 ? 6.266 15.367 2.838 1 94.38 92 GLU A C 1
ATOM 734 O O . GLU A 1 92 ? 6.125 16.406 2.18 1 94.38 92 GLU A O 1
ATOM 739 N N . LEU A 1 93 ? 5.758 15.164 3.965 1 94.12 93 LEU A N 1
ATOM 740 C CA . LEU A 1 93 ? 4.98 16.219 4.605 1 94.12 93 LEU A CA 1
ATOM 741 C C . LEU A 1 93 ? 5.848 17.438 4.871 1 94.12 93 LEU A C 1
ATOM 743 O O . LEU A 1 93 ? 5.43 18.578 4.609 1 94.12 93 LEU A O 1
ATOM 747 N N . LEU A 1 94 ? 7.031 17.219 5.359 1 95.75 94 LEU A N 1
ATOM 748 C CA . LEU A 1 94 ? 7.957 18.297 5.648 1 95.75 94 LEU A CA 1
ATOM 749 C C . LEU A 1 94 ? 8.336 19.047 4.371 1 95.75 94 LEU A C 1
ATOM 751 O O . LEU A 1 94 ? 8.43 20.281 4.371 1 95.75 94 LEU A O 1
ATOM 755 N N . LYS A 1 95 ? 8.5 18.328 3.324 1 92.62 95 LYS A N 1
ATOM 756 C CA . LYS A 1 95 ? 8.812 18.938 2.035 1 92.62 95 LYS A CA 1
ATOM 757 C C . LYS A 1 95 ? 7.695 19.875 1.58 1 92.62 95 LYS A C 1
ATOM 759 O O . LYS A 1 95 ? 7.957 20.953 1.072 1 92.62 95 LYS A O 1
ATOM 764 N N . LEU A 1 96 ? 6.516 19.484 1.74 1 89.38 96 LEU A N 1
ATOM 765 C CA . LEU A 1 96 ? 5.363 20.281 1.36 1 89.38 96 LEU A CA 1
ATOM 766 C C . LEU A 1 96 ? 5.246 21.516 2.25 1 89.38 96 LEU A C 1
ATOM 768 O O . LEU A 1 96 ? 4.93 22.609 1.768 1 89.38 96 LEU A O 1
ATOM 772 N N . LEU A 1 97 ? 5.559 21.359 3.504 1 90.62 97 LEU A N 1
ATOM 773 C CA . LEU A 1 97 ? 5.375 22.422 4.488 1 90.62 97 LEU A CA 1
ATOM 774 C C . LEU A 1 97 ? 6.406 23.531 4.293 1 90.62 97 LEU A C 1
ATOM 776 O O . LEU A 1 97 ? 6.098 24.703 4.492 1 90.62 97 LEU A O 1
ATOM 780 N N . VAL A 1 98 ? 7.602 23.203 3.922 1 87.69 98 VAL A N 1
ATOM 781 C CA . VAL A 1 98 ? 8.68 24.172 3.785 1 87.69 98 VAL A CA 1
ATOM 782 C C . VAL A 1 98 ? 8.25 25.281 2.816 1 87.69 98 VAL A C 1
ATOM 784 O O . VAL A 1 98 ? 8.555 26.453 3.035 1 87.69 98 VAL A O 1
ATOM 787 N N . ASN A 1 99 ? 7.516 24.906 1.876 1 81.81 99 ASN A N 1
ATOM 788 C CA . ASN A 1 99 ? 7.074 25.859 0.868 1 81.81 99 ASN A CA 1
ATOM 789 C C . ASN A 1 99 ? 5.957 26.766 1.397 1 81.81 99 ASN A C 1
ATOM 791 O O . ASN A 1 99 ? 5.742 27.859 0.885 1 81.81 99 ASN A O 1
ATOM 795 N N . GLN A 1 100 ? 5.328 26.375 2.428 1 81.19 100 GLN A N 1
ATOM 796 C CA . GLN A 1 100 ? 4.172 27.078 2.947 1 81.19 100 GLN A CA 1
ATOM 797 C C . GLN A 1 100 ? 4.547 27.938 4.156 1 81.19 100 GLN A C 1
ATOM 799 O O . GLN A 1 100 ? 3.779 28.812 4.574 1 81.19 100 GLN A O 1
ATOM 804 N N . LEU A 1 101 ? 5.664 27.703 4.75 1 84.44 101 LEU A N 1
ATOM 805 C CA . LEU A 1 101 ? 6.035 28.344 6.008 1 84.44 101 LEU A CA 1
ATOM 806 C C . LEU A 1 101 ? 6.969 29.531 5.754 1 84.44 101 LEU A C 1
ATOM 808 O O . LEU A 1 101 ? 7.484 30.125 6.699 1 84.44 101 LEU A O 1
ATOM 812 N N . GLU A 1 102 ? 7.059 29.969 4.551 1 78.06 102 GLU A N 1
ATOM 813 C CA . GLU A 1 102 ? 7.934 31.109 4.27 1 78.06 102 GLU A CA 1
ATOM 814 C C . GLU A 1 102 ? 7.344 32.406 4.824 1 78.06 102 GLU A C 1
ATOM 816 O O . GLU A 1 102 ? 6.125 32.594 4.828 1 78.06 102 GLU A O 1
ATOM 821 N N . PRO A 1 103 ? 8.258 33.125 5.445 1 85.75 103 PRO A N 1
ATOM 822 C CA . PRO A 1 103 ? 9.719 33.062 5.422 1 85.75 103 PRO A CA 1
ATOM 823 C C . PRO A 1 103 ? 10.289 32.312 6.621 1 85.75 103 PRO A C 1
ATOM 825 O O . PRO A 1 103 ? 9.766 32.406 7.734 1 85.75 103 PRO A O 1
ATOM 828 N N . LEU A 1 104 ? 11.273 31.578 6.477 1 91.44 104 LEU A N 1
ATOM 829 C CA . LEU A 1 104 ? 12.047 30.875 7.5 1 91.44 104 LEU A CA 1
ATOM 830 C C . LEU A 1 104 ? 13.453 31.453 7.617 1 91.44 104 LEU A C 1
ATOM 832 O O . LEU A 1 104 ? 14.023 31.906 6.621 1 91.44 104 LEU A O 1
ATOM 836 N N . THR A 1 105 ? 13.859 31.656 8.836 1 94.56 105 THR A N 1
ATOM 837 C CA . THR A 1 105 ? 15.266 32.031 9 1 94.56 105 THR A CA 1
ATOM 838 C C . THR A 1 105 ? 16.172 30.938 8.43 1 94.56 105 THR A C 1
ATOM 840 O O . THR A 1 105 ? 15.727 29.812 8.195 1 94.56 105 THR A O 1
ATOM 843 N N . GLU A 1 106 ? 17.406 31.328 8.141 1 94.25 106 GLU A N 1
ATOM 844 C CA . GLU A 1 106 ? 18.375 30.344 7.645 1 94.25 106 GLU A CA 1
ATOM 845 C C . GLU A 1 106 ? 18.531 29.172 8.609 1 94.25 106 GLU A C 1
ATOM 847 O O . GLU A 1 106 ? 18.641 28.031 8.18 1 94.25 106 GLU A O 1
ATOM 852 N N . GLN A 1 107 ? 18.547 29.547 9.883 1 96 107 GLN A N 1
ATOM 853 C CA . GLN A 1 107 ? 18.672 28.5 10.898 1 96 107 GLN A CA 1
ATOM 854 C C . GLN A 1 107 ? 17.469 27.562 10.883 1 96 107 GLN A C 1
ATOM 856 O O . GLN A 1 107 ? 17.625 26.344 11.016 1 96 107 GLN A O 1
ATOM 861 N N . GLN A 1 108 ? 16.281 28.078 10.773 1 96.12 108 GLN A N 1
ATOM 862 C CA . GLN A 1 108 ? 15.07 27.266 10.695 1 96.12 108 GLN A CA 1
ATOM 863 C C . GLN A 1 108 ? 15.062 26.406 9.438 1 96.12 108 GLN A C 1
ATOM 865 O O . GLN A 1 108 ? 14.688 25.234 9.492 1 96.12 108 GLN A O 1
ATOM 870 N N . LEU A 1 109 ? 15.531 26.969 8.32 1 94.88 109 LEU A N 1
ATOM 871 C CA . LEU A 1 109 ? 15.578 26.234 7.062 1 94.88 109 LEU A CA 1
ATOM 872 C C . LEU A 1 109 ? 16.531 25.047 7.164 1 94.88 109 LEU A C 1
ATOM 874 O O . LEU A 1 109 ? 16.203 23.953 6.715 1 94.88 109 LEU A O 1
ATOM 878 N N . VAL A 1 110 ? 17.688 25.266 7.723 1 96.06 110 VAL A N 1
ATOM 879 C CA . VAL A 1 110 ? 18.656 24.188 7.926 1 96.06 110 VAL A CA 1
ATOM 880 C C . VAL A 1 110 ? 18.062 23.141 8.875 1 96.06 110 VAL A C 1
ATOM 882 O O . VAL A 1 110 ? 18.219 21.938 8.656 1 96.06 110 VAL A O 1
ATOM 885 N N . GLY A 1 111 ? 17.375 23.578 9.93 1 97.06 111 GLY A N 1
ATOM 886 C CA . GLY A 1 111 ? 16.75 22.672 10.875 1 97.06 111 GLY A CA 1
ATOM 887 C C . GLY A 1 111 ? 15.688 21.781 10.25 1 97.06 111 GLY A C 1
ATOM 888 O O . GLY A 1 111 ? 15.68 20.578 10.461 1 97.06 111 GLY A O 1
ATOM 889 N N . ILE A 1 112 ? 14.844 22.375 9.461 1 96.19 112 ILE A N 1
ATOM 890 C CA . ILE A 1 112 ? 13.758 21.625 8.82 1 96.19 112 ILE A CA 1
ATOM 891 C C . ILE A 1 112 ? 14.336 20.688 7.77 1 96.19 112 ILE A C 1
ATOM 893 O O . ILE A 1 112 ? 13.867 19.547 7.625 1 96.19 112 ILE A O 1
ATOM 897 N N . THR A 1 113 ? 15.344 21.156 7.035 1 96.06 113 THR A N 1
ATOM 898 C CA . THR A 1 113 ? 15.984 20.312 6.031 1 96.06 113 THR A CA 1
ATOM 899 C C . THR A 1 113 ? 16.641 19.094 6.684 1 96.06 113 THR A C 1
ATOM 901 O O . THR A 1 113 ? 16.531 17.984 6.18 1 96.06 113 THR A O 1
ATOM 904 N N . ASN A 1 114 ? 17.312 19.359 7.773 1 97.62 114 ASN A N 1
ATOM 905 C CA . ASN A 1 114 ? 17.922 18.25 8.508 1 97.62 114 ASN A CA 1
ATOM 906 C C . ASN A 1 114 ? 16.859 17.281 9.023 1 97.62 114 ASN A C 1
ATOM 908 O O . ASN A 1 114 ? 17.062 16.062 8.977 1 97.62 114 ASN A O 1
ATOM 912 N N . LEU A 1 115 ? 15.82 17.812 9.555 1 98 115 LEU A N 1
ATOM 913 C CA . LEU A 1 115 ? 14.719 16.984 10.039 1 98 115 LEU A CA 1
ATOM 914 C C . LEU A 1 115 ? 14.125 16.156 8.906 1 98 115 LEU A C 1
ATOM 916 O O . LEU A 1 115 ? 13.852 14.969 9.086 1 98 115 LEU A O 1
ATOM 920 N N . GLN A 1 116 ? 13.906 16.719 7.746 1 97.81 116 GLN A N 1
ATOM 921 C CA . GLN A 1 116 ? 13.391 16.031 6.57 1 97.81 116 GLN A CA 1
ATOM 922 C C . GLN A 1 116 ? 14.328 14.898 6.145 1 97.81 116 GLN A C 1
ATOM 924 O O . GLN A 1 116 ? 13.875 13.781 5.863 1 97.81 116 GLN A O 1
ATOM 929 N N . GLN A 1 117 ? 15.625 15.133 6.121 1 97.75 117 GLN A N 1
ATOM 930 C CA . GLN A 1 117 ? 16.609 14.141 5.711 1 97.75 117 GLN A CA 1
ATOM 931 C C . GLN A 1 117 ? 16.672 12.984 6.711 1 97.75 117 GLN A C 1
ATOM 933 O O . GLN A 1 117 ? 16.75 11.82 6.316 1 97.75 117 GLN A O 1
ATOM 938 N N . SER A 1 118 ? 16.641 13.359 7.949 1 98.06 118 SER A N 1
ATOM 939 C CA . SER A 1 118 ? 16.656 12.32 8.977 1 98.06 118 SER A CA 1
ATOM 940 C C . SER A 1 118 ? 15.391 11.461 8.914 1 98.06 118 SER A C 1
ATOM 942 O O . SER A 1 118 ? 15.461 10.234 9.062 1 98.06 118 SER A O 1
ATOM 944 N N . SER A 1 119 ? 14.258 12.062 8.719 1 98.19 119 SER A N 1
ATOM 945 C CA . SER A 1 119 ? 13 11.328 8.57 1 98.19 119 SER A CA 1
ATOM 946 C C . SER A 1 119 ? 13.031 10.414 7.352 1 98.19 119 SER A C 1
ATOM 948 O O . SER A 1 119 ? 12.578 9.273 7.418 1 98.19 119 SER A O 1
ATOM 950 N N . GLN A 1 120 ? 13.594 10.922 6.309 1 97.81 120 GLN A N 1
ATOM 951 C CA . GLN A 1 120 ? 13.703 10.133 5.082 1 97.81 120 GLN A CA 1
ATOM 952 C C . GLN A 1 120 ? 14.578 8.906 5.293 1 97.81 120 GLN A C 1
ATOM 954 O O . GLN A 1 120 ? 14.258 7.816 4.82 1 97.81 120 GLN A O 1
ATOM 959 N N . GLN A 1 121 ? 15.656 9.117 5.977 1 98.25 121 GLN A N 1
ATOM 960 C CA . GLN A 1 121 ? 16.547 8 6.258 1 98.25 121 GLN A CA 1
ATOM 961 C C . GLN A 1 121 ? 15.867 6.938 7.109 1 98.25 121 GLN A C 1
ATOM 963 O O . GLN A 1 121 ? 15.992 5.742 6.844 1 98.25 121 GLN A O 1
ATOM 968 N N . ALA A 1 122 ? 15.188 7.363 8.109 1 98.5 122 ALA A N 1
ATOM 969 C CA . ALA A 1 122 ? 14.461 6.434 8.969 1 98.5 122 ALA A CA 1
ATOM 970 C C . ALA A 1 122 ? 13.367 5.699 8.188 1 98.5 122 ALA A C 1
ATOM 972 O O . ALA A 1 122 ? 13.172 4.496 8.367 1 98.5 122 ALA A O 1
ATOM 973 N N . GLU A 1 123 ? 12.656 6.418 7.34 1 98.31 123 GLU A N 1
ATOM 974 C CA . GLU A 1 123 ? 11.625 5.824 6.492 1 98.31 123 GLU A CA 1
ATOM 975 C C . GLU A 1 123 ? 12.211 4.773 5.559 1 98.31 123 GLU A C 1
ATOM 977 O O . GLU A 1 123 ? 11.641 3.695 5.383 1 98.31 123 GLU A O 1
ATOM 982 N N . ASP A 1 124 ? 13.352 5.09 4.977 1 97.69 124 ASP A N 1
ATOM 983 C CA . ASP A 1 124 ? 14.016 4.141 4.09 1 97.69 124 ASP A CA 1
ATOM 984 C C . ASP A 1 124 ? 14.422 2.879 4.848 1 97.69 124 ASP A C 1
ATOM 986 O O . ASP A 1 124 ? 14.297 1.769 4.328 1 97.69 124 ASP A O 1
ATOM 990 N N . ALA A 1 125 ? 14.922 3.078 6.004 1 98.12 125 ALA A N 1
ATOM 991 C CA . ALA A 1 125 ? 15.32 1.931 6.816 1 98.12 125 ALA A CA 1
ATOM 992 C C . ALA A 1 125 ? 14.117 1.045 7.133 1 98.12 125 ALA A C 1
ATOM 994 O O . ALA A 1 125 ? 14.195 -0.182 7.031 1 98.12 125 ALA A O 1
ATOM 995 N N . LEU A 1 126 ? 13.023 1.623 7.523 1 97.88 126 LEU A N 1
ATOM 996 C CA . LEU A 1 126 ? 11.805 0.876 7.832 1 97.88 126 LEU A CA 1
ATOM 997 C C . LEU A 1 126 ? 11.266 0.179 6.586 1 97.88 126 LEU A C 1
ATOM 999 O O . LEU A 1 126 ? 10.828 -0.971 6.652 1 97.88 126 LEU A O 1
ATOM 1003 N N . SER A 1 127 ? 11.328 0.869 5.441 1 96.75 127 SER A N 1
ATOM 1004 C CA . SER A 1 127 ? 10.875 0.276 4.188 1 96.75 127 SER A CA 1
ATOM 1005 C C . SER A 1 127 ? 11.734 -0.928 3.807 1 96.75 127 SER A C 1
ATOM 1007 O O . SER A 1 127 ? 11.211 -1.947 3.35 1 96.75 127 SER A O 1
ATOM 1009 N N . GLN A 1 128 ? 12.977 -0.763 4.008 1 96.69 128 GLN A N 1
ATOM 1010 C CA . GLN A 1 128 ? 13.883 -1.878 3.734 1 96.69 128 GLN A CA 1
ATOM 1011 C C . GLN A 1 128 ? 13.602 -3.053 4.668 1 96.69 128 GLN A C 1
ATOM 1013 O O . GLN A 1 128 ? 13.648 -4.211 4.246 1 96.69 128 GLN A O 1
ATOM 1018 N N . GLY A 1 129 ? 13.383 -2.734 5.906 1 96.75 129 GLY A N 1
ATOM 1019 C CA . GLY A 1 129 ? 13.008 -3.779 6.852 1 96.75 129 GLY A CA 1
ATOM 1020 C C . GLY A 1 129 ? 11.734 -4.5 6.465 1 96.75 129 GLY A C 1
ATOM 1021 O O . GLY A 1 129 ? 11.656 -5.73 6.555 1 96.75 129 GLY A O 1
ATOM 1022 N N . MET A 1 130 ? 10.758 -3.809 6.07 1 95.19 130 MET A N 1
ATOM 1023 C CA . MET A 1 130 ? 9.484 -4.383 5.637 1 95.19 130 MET A CA 1
ATOM 1024 C C . MET A 1 130 ? 9.68 -5.281 4.418 1 95.19 130 MET A C 1
ATOM 1026 O O . MET A 1 130 ? 9.094 -6.363 4.344 1 95.19 130 MET A O 1
ATOM 1030 N N . GLU A 1 131 ? 10.469 -4.812 3.453 1 94.12 131 GLU A N 1
ATOM 1031 C CA . GLU A 1 131 ? 10.773 -5.621 2.275 1 94.12 131 GLU A CA 1
ATOM 1032 C C . GLU A 1 131 ? 11.438 -6.934 2.664 1 94.12 131 GLU A C 1
ATOM 1034 O O . GLU A 1 131 ? 11.133 -7.984 2.102 1 94.12 131 GLU A O 1
ATOM 1039 N N . ALA A 1 132 ? 12.352 -6.832 3.578 1 95.81 132 ALA A N 1
ATOM 1040 C CA . ALA A 1 132 ? 13.039 -8.031 4.055 1 95.81 132 ALA A CA 1
ATOM 1041 C C . ALA A 1 132 ? 12.055 -9 4.719 1 95.81 132 ALA A C 1
ATOM 1043 O O . ALA A 1 132 ? 12.148 -10.211 4.52 1 95.81 132 ALA A O 1
ATOM 1044 N N . LEU A 1 133 ? 11.203 -8.484 5.523 1 95.31 133 LEU A N 1
ATOM 1045 C CA . LEU A 1 133 ? 10.18 -9.305 6.164 1 95.31 133 LEU A CA 1
ATOM 1046 C C . LEU A 1 133 ? 9.297 -9.977 5.121 1 95.31 133 LEU A C 1
ATOM 1048 O O . LEU A 1 133 ? 9.031 -11.18 5.211 1 95.31 133 LEU A O 1
ATOM 1052 N N . GLN A 1 134 ? 8.859 -9.211 4.121 1 94.06 134 GLN A N 1
ATOM 1053 C CA . GLN A 1 134 ? 8.016 -9.75 3.059 1 94.06 134 GLN A CA 1
ATOM 1054 C C . GLN A 1 134 ? 8.734 -10.867 2.305 1 94.06 134 GLN A C 1
ATOM 1056 O O . GLN A 1 134 ? 8.133 -11.906 2.004 1 94.06 134 GLN A O 1
ATOM 1061 N N . GLN A 1 135 ? 10 -10.625 2.045 1 92.75 135 GLN A N 1
ATOM 1062 C CA . GLN A 1 135 ? 10.781 -11.656 1.362 1 92.75 135 GLN A CA 1
ATOM 1063 C C . GLN A 1 135 ? 10.891 -12.914 2.211 1 92.75 135 GLN A C 1
ATOM 1065 O O . GLN A 1 135 ? 10.734 -14.031 1.704 1 92.75 135 GLN A O 1
ATOM 1070 N N . SER A 1 136 ? 11.172 -12.695 3.426 1 93.81 136 SER A N 1
ATOM 1071 C CA . SER A 1 136 ? 11.289 -13.828 4.336 1 93.81 136 SER A CA 1
ATOM 1072 C C . SER A 1 136 ? 9.977 -14.594 4.445 1 93.81 136 SER A C 1
ATOM 1074 O O . SER A 1 136 ? 9.969 -15.828 4.469 1 93.81 136 SER A O 1
ATOM 1076 N N . LEU A 1 137 ? 8.891 -13.922 4.547 1 93.5 137 LEU A N 1
ATOM 1077 C CA . LEU A 1 137 ? 7.562 -14.523 4.617 1 93.5 137 LEU A CA 1
ATOM 1078 C C . LEU A 1 137 ? 7.25 -15.297 3.342 1 93.5 137 LEU A C 1
ATOM 1080 O O . LEU A 1 137 ? 6.766 -16.438 3.402 1 93.5 137 LEU A O 1
ATOM 1084 N N . ALA A 1 138 ? 7.543 -14.672 2.189 1 93.38 138 ALA A N 1
ATOM 1085 C CA . ALA A 1 138 ? 7.305 -15.328 0.904 1 93.38 138 ALA A CA 1
ATOM 1086 C C . ALA A 1 138 ? 8.094 -16.625 0.793 1 93.38 138 ALA A C 1
ATOM 1088 O O . ALA A 1 138 ? 7.562 -17.656 0.361 1 93.38 138 ALA A O 1
ATOM 1089 N N . GLU A 1 139 ? 9.305 -16.609 1.218 1 91.31 139 GLU A N 1
ATOM 1090 C CA . GLU A 1 139 ? 10.148 -17.797 1.189 1 91.31 139 GLU A CA 1
ATOM 1091 C C . GLU A 1 139 ? 9.602 -18.891 2.119 1 91.31 139 GLU A C 1
ATOM 1093 O O . GLU A 1 139 ? 9.617 -20.062 1.778 1 91.31 139 GLU A O 1
ATOM 1098 N N . THR A 1 140 ? 9.164 -18.453 3.244 1 91.94 140 THR A N 1
ATOM 1099 C CA . THR A 1 140 ? 8.602 -19.391 4.211 1 91.94 140 THR A CA 1
ATOM 1100 C C . THR A 1 140 ? 7.359 -20.078 3.648 1 91.94 140 THR A C 1
ATOM 1102 O O . THR A 1 140 ? 7.203 -21.297 3.773 1 91.94 140 THR A O 1
ATOM 1105 N N . LEU A 1 141 ? 6.551 -19.344 3.008 1 90.81 141 LEU A N 1
ATOM 1106 C CA . LEU A 1 141 ? 5.273 -19.844 2.516 1 90.81 141 LEU A CA 1
ATOM 1107 C C . LEU A 1 141 ? 5.461 -20.656 1.239 1 90.81 141 LEU A C 1
ATOM 1109 O O . LEU A 1 141 ? 4.59 -21.453 0.868 1 90.81 141 LEU A O 1
ATOM 1113 N N . SER A 1 142 ? 6.578 -20.438 0.508 1 87.69 142 SER A N 1
ATOM 1114 C CA . SER A 1 142 ? 6.812 -21.141 -0.754 1 87.69 142 SER A CA 1
ATOM 1115 C C . SER A 1 142 ? 7.609 -22.422 -0.543 1 87.69 142 SER A C 1
ATOM 1117 O O . SER A 1 142 ? 7.715 -23.25 -1.448 1 87.69 142 SER A O 1
ATOM 1119 N N . SER A 1 143 ? 8.383 -22.547 0.498 1 74.06 143 SER A N 1
ATOM 1120 C CA . SER A 1 143 ? 9.266 -23.688 0.735 1 74.06 143 SER A CA 1
ATOM 1121 C C . SER A 1 143 ? 8.469 -24.984 0.833 1 74.06 143 SER A C 1
ATOM 1123 O O . SER A 1 143 ? 9.016 -26.062 0.634 1 74.06 143 SER A O 1
ATOM 1125 N N . GLY A 1 144 ? 7.32 -24.984 1.226 1 58.06 144 GLY A N 1
ATOM 1126 C CA . GLY A 1 144 ? 6.645 -26.266 1.398 1 58.06 144 GLY A CA 1
ATOM 1127 C C . GLY A 1 144 ? 6.172 -26.875 0.091 1 58.06 144 GLY A C 1
ATOM 1128 O O . GLY A 1 144 ? 5.312 -27.766 0.088 1 58.06 144 GLY A O 1
ATOM 1129 N N . SER A 1 145 ? 6.531 -26.266 -0.891 1 50.69 145 SER A N 1
ATOM 1130 C CA . SER A 1 145 ? 5.852 -26.719 -2.1 1 50.69 145 SER A CA 1
ATOM 1131 C C . SER A 1 145 ? 5.723 -28.25 -2.127 1 50.69 145 SER A C 1
ATOM 1133 O O . SER A 1 145 ? 6.234 -28.938 -1.242 1 50.69 145 SER A O 1
ATOM 1135 N N . LEU A 1 146 ? 5.883 -28.75 -3.662 1 46.47 146 LEU A N 1
ATOM 1136 C CA . LEU A 1 146 ? 5.262 -29.766 -4.516 1 46.47 146 LEU A CA 1
ATOM 1137 C C . LEU A 1 146 ? 5.52 -31.172 -3.98 1 46.47 146 LEU A C 1
ATOM 1139 O O . LEU A 1 146 ? 5.016 -32.156 -4.531 1 46.47 146 LEU A O 1
ATOM 1143 N N . GLY A 1 147 ? 6.785 -31.266 -3.719 1 40.97 147 GLY A N 1
ATOM 1144 C CA . GLY A 1 147 ? 7.156 -32.688 -3.826 1 40.97 147 GLY A CA 1
ATOM 1145 C C . GLY A 1 147 ? 6.27 -33.594 -3.002 1 40.97 147 GLY A C 1
ATOM 1146 O O . GLY A 1 147 ? 5.555 -34.438 -3.551 1 40.97 147 GLY A O 1
ATOM 1147 N N . SER A 1 148 ? 6.879 -33.906 -1.758 1 40.34 148 SER A N 1
ATOM 1148 C CA . SER A 1 148 ? 6.793 -35.281 -1.304 1 40.34 148 SER A CA 1
ATOM 1149 C C . SER A 1 148 ? 5.367 -35.656 -0.902 1 40.34 148 SER A C 1
ATOM 1151 O O . SER A 1 148 ? 4.699 -34.875 -0.209 1 40.34 148 SER A O 1
ATOM 1153 N N . SER A 1 149 ? 4.68 -36.344 -1.707 1 38.53 149 SER A N 1
ATOM 1154 C CA . SER A 1 149 ? 3.557 -37.281 -1.627 1 38.53 149 SER A CA 1
ATOM 1155 C C . SER A 1 149 ? 3.244 -37.625 -0.179 1 38.53 149 SER A C 1
ATOM 1157 O O . SER A 1 149 ? 2.258 -38.312 0.094 1 38.53 149 SER A O 1
ATOM 1159 N N . GLY A 1 150 ? 4.242 -37.875 0.732 1 42.38 150 GLY A N 1
ATOM 1160 C CA . GLY A 1 150 ? 3.752 -38.656 1.854 1 42.38 150 GLY A CA 1
ATOM 1161 C C . GLY A 1 150 ? 2.887 -37.844 2.809 1 42.38 150 GLY A C 1
ATOM 1162 O O . GLY A 1 150 ? 3.15 -36.688 3.053 1 42.38 150 GLY A O 1
ATOM 1163 N N . SER A 1 151 ? 1.586 -38.156 3.039 1 48.12 151 SER A N 1
ATOM 1164 C CA . SER A 1 151 ? 0.38 -37.688 3.707 1 48.12 151 SER A CA 1
ATOM 1165 C C . SER A 1 151 ? 0.721 -36.906 4.977 1 48.12 151 SER A C 1
ATOM 1167 O O . SER A 1 151 ? 0.211 -35.812 5.191 1 48.12 151 SER A O 1
ATOM 1169 N N . SER A 1 152 ? 1.22 -37.594 6.016 1 47.22 152 SER A N 1
ATOM 1170 C CA . SER A 1 152 ? 1.35 -37.188 7.414 1 47.22 152 SER A CA 1
ATOM 1171 C C . SER A 1 152 ? 2.426 -36.125 7.582 1 47.22 152 SER A C 1
ATOM 1173 O O . SER A 1 152 ? 2.238 -35.156 8.328 1 47.22 152 SER A O 1
ATOM 1175 N N . GLY A 1 153 ? 3.543 -36.219 6.973 1 46.94 153 GLY A N 1
ATOM 1176 C CA . GLY A 1 153 ? 4.691 -35.344 7.07 1 46.94 153 GLY A CA 1
ATOM 1177 C C . GLY A 1 153 ? 4.465 -34 6.422 1 46.94 153 GLY A C 1
ATOM 1178 O O . GLY A 1 153 ? 4.965 -32.969 6.902 1 46.94 153 GLY A O 1
ATOM 1179 N N . ASN A 1 154 ? 3.496 -34 5.562 1 63.88 154 ASN A N 1
ATOM 1180 C CA . ASN A 1 154 ? 3.152 -32.812 4.777 1 63.88 154 ASN A CA 1
ATOM 1181 C C . ASN A 1 154 ? 2.322 -31.828 5.594 1 63.88 154 ASN A C 1
ATOM 1183 O O . ASN A 1 154 ? 2.564 -30.609 5.547 1 63.88 154 ASN A O 1
ATOM 1187 N N . VAL A 1 155 ? 1.568 -32.594 6.473 1 69 155 VAL A N 1
ATOM 1188 C CA . VAL A 1 155 ? 0.741 -31.719 7.309 1 69 155 VAL A CA 1
ATOM 1189 C C . VAL A 1 155 ? 1.603 -31.062 8.383 1 69 155 VAL A C 1
ATOM 1191 O O . VAL A 1 155 ? 1.454 -29.859 8.656 1 69 155 VAL A O 1
ATOM 1194 N N . ALA A 1 156 ? 2.5 -31.891 8.984 1 69.19 156 ALA A N 1
ATOM 1195 C CA . ALA A 1 156 ? 3.387 -31.328 10 1 69.19 156 ALA A CA 1
ATOM 1196 C C . ALA A 1 156 ? 4.273 -30.234 9.422 1 69.19 156 ALA A C 1
ATOM 1198 O O . ALA A 1 156 ? 4.516 -29.219 10.07 1 69.19 156 ALA A O 1
ATOM 1199 N N . ASN A 1 157 ? 4.672 -30.422 8.266 1 78.56 157 ASN A N 1
ATOM 1200 C CA . ASN A 1 157 ? 5.492 -29.422 7.59 1 78.56 157 ASN A CA 1
ATOM 1201 C C . ASN A 1 157 ? 4.691 -28.172 7.254 1 78.56 157 ASN A C 1
ATOM 1203 O O . ASN A 1 157 ? 5.172 -27.047 7.449 1 78.56 157 ASN A O 1
ATOM 1207 N N . TYR A 1 158 ? 3.48 -28.469 6.867 1 81.62 158 TYR A N 1
ATOM 1208 C CA . TYR A 1 158 ? 2.584 -27.359 6.562 1 81.62 158 TYR A CA 1
ATOM 1209 C C . TYR A 1 158 ? 2.287 -26.547 7.812 1 81.62 158 TYR A C 1
ATOM 1211 O O . TYR A 1 158 ? 2.406 -25.312 7.801 1 81.62 158 TYR A O 1
ATOM 1219 N N . MET A 1 159 ? 2.02 -27.219 8.852 1 83.81 159 MET A N 1
ATOM 1220 C CA . MET A 1 159 ? 1.689 -26.531 10.102 1 83.81 159 MET A CA 1
ATOM 1221 C C . MET A 1 159 ? 2.898 -25.781 10.641 1 83.81 159 MET A C 1
ATOM 1223 O O . MET A 1 159 ? 2.76 -24.672 11.18 1 83.81 159 MET A O 1
ATOM 1227 N N . GLY A 1 160 ? 4.027 -26.422 10.516 1 88.06 160 GLY A N 1
ATOM 1228 C CA . GLY A 1 160 ? 5.246 -25.766 10.938 1 88.06 160 GLY A CA 1
ATOM 1229 C C . GLY A 1 160 ? 5.539 -24.5 10.148 1 88.06 160 GLY A C 1
ATOM 1230 O O . GLY A 1 160 ? 5.91 -23.469 10.719 1 88.06 160 GLY A O 1
ATOM 1231 N N . GLN A 1 161 ? 5.32 -24.5 8.891 1 89.25 161 GLN A N 1
ATOM 1232 C CA . GLN A 1 161 ? 5.527 -23.359 8.016 1 89.25 161 GLN A CA 1
ATOM 1233 C C . GLN A 1 161 ? 4.555 -22.219 8.352 1 89.25 161 GLN A C 1
ATOM 1235 O O . GLN A 1 161 ? 4.949 -21.062 8.414 1 89.25 161 GLN A O 1
ATOM 1240 N N . MET A 1 162 ? 3.363 -22.594 8.57 1 90.81 162 MET A N 1
ATOM 1241 C CA . MET A 1 162 ? 2.354 -21.594 8.906 1 90.81 162 MET A CA 1
ATOM 1242 C C . MET A 1 162 ? 2.645 -20.953 10.258 1 90.81 162 MET A C 1
ATOM 1244 O O . MET A 1 162 ? 2.453 -19.75 10.43 1 90.81 162 MET A O 1
ATOM 1248 N N . ALA A 1 163 ? 3.154 -21.797 11.18 1 90.81 163 ALA A N 1
ATOM 1249 C CA . ALA A 1 163 ? 3.516 -21.266 12.484 1 90.81 163 ALA A CA 1
ATOM 1250 C C . ALA A 1 163 ? 4.664 -20.266 12.367 1 90.81 163 ALA A C 1
ATOM 1252 O O . ALA A 1 163 ? 4.645 -19.203 13 1 90.81 163 ALA A O 1
ATOM 1253 N N . MET A 1 164 ? 5.629 -20.547 11.57 1 92.44 164 MET A N 1
ATOM 1254 C CA . MET A 1 164 ? 6.754 -19.641 11.336 1 92.44 164 MET A CA 1
ATOM 1255 C C . MET A 1 164 ? 6.285 -18.344 10.672 1 92.44 164 MET A C 1
ATOM 1257 O O . MET A 1 164 ? 6.723 -17.266 11.055 1 92.44 164 MET A O 1
ATOM 1261 N N . ALA A 1 165 ? 5.445 -18.531 9.695 1 92.62 165 ALA A N 1
ATOM 1262 C CA . ALA A 1 165 ? 4.902 -17.375 9 1 92.62 165 ALA A CA 1
ATOM 1263 C C . ALA A 1 165 ? 4.109 -16.484 9.961 1 92.62 165 ALA A C 1
ATOM 1265 O O . ALA A 1 165 ? 4.219 -15.25 9.914 1 92.62 165 ALA A O 1
ATOM 1266 N N . MET A 1 166 ? 3.359 -17.094 10.828 1 90.31 166 MET A N 1
ATOM 1267 C CA . MET A 1 166 ? 2.598 -16.359 11.836 1 90.31 166 MET A CA 1
ATOM 1268 C C . MET A 1 166 ? 3.525 -15.578 12.75 1 90.31 166 MET A C 1
ATOM 1270 O O . MET A 1 166 ? 3.232 -14.43 13.102 1 90.31 166 MET A O 1
ATOM 1274 N N . GLY A 1 167 ? 4.613 -16.219 13.133 1 89.81 167 GLY A N 1
ATOM 1275 C CA . GLY A 1 167 ? 5.602 -15.531 13.945 1 89.81 167 GLY A CA 1
ATOM 1276 C C . GLY A 1 167 ? 6.188 -14.305 13.266 1 89.81 167 GLY A C 1
ATOM 1277 O O . GLY A 1 167 ? 6.344 -13.258 13.891 1 89.81 167 GLY A O 1
ATOM 1278 N N . LYS A 1 168 ? 6.434 -14.414 12.039 1 91.31 168 LYS A N 1
ATOM 1279 C CA . LYS A 1 168 ? 6.977 -13.305 11.266 1 91.31 168 LYS A CA 1
ATOM 1280 C C . LYS A 1 168 ? 5.961 -12.172 11.141 1 91.31 168 LYS A C 1
ATOM 1282 O O . LYS A 1 168 ? 6.332 -10.992 11.164 1 91.31 168 LYS A O 1
ATOM 1287 N N . LEU A 1 169 ? 4.719 -12.477 11 1 88.19 169 LEU A N 1
ATOM 1288 C CA . LEU A 1 169 ? 3.672 -11.461 10.891 1 88.19 169 LEU A CA 1
ATOM 1289 C C . LEU A 1 169 ? 3.602 -10.625 12.164 1 88.19 169 LEU A C 1
ATOM 1291 O O . LEU A 1 169 ? 3.225 -9.453 12.117 1 88.19 169 LEU A O 1
ATOM 1295 N N . GLY A 1 170 ? 4.004 -11.258 13.266 1 87.62 170 GLY A N 1
ATOM 1296 C CA . GLY A 1 170 ? 4.016 -10.531 14.523 1 87.62 170 GLY A CA 1
ATOM 1297 C C . GLY A 1 170 ? 4.945 -9.336 14.516 1 87.62 170 GLY A C 1
ATOM 1298 O O . GLY A 1 170 ? 4.719 -8.359 15.234 1 87.62 170 GLY A O 1
ATOM 1299 N N . THR A 1 171 ? 5.918 -9.344 13.648 1 92.19 171 THR A N 1
ATOM 1300 C CA . THR A 1 171 ? 6.883 -8.25 13.562 1 92.19 171 THR A CA 1
ATOM 1301 C C . THR A 1 171 ? 6.262 -7.035 12.891 1 92.19 171 THR A C 1
ATOM 1303 O O . THR A 1 171 ? 6.777 -5.922 13.008 1 92.19 171 THR A O 1
ATOM 1306 N N . LEU A 1 172 ? 5.184 -7.227 12.172 1 92.38 172 LEU A N 1
ATOM 1307 C CA . LEU A 1 172 ? 4.512 -6.129 11.477 1 92.38 172 LEU A CA 1
ATOM 1308 C C . LEU A 1 172 ? 4.078 -5.051 12.469 1 92.38 172 LEU A C 1
ATOM 1310 O O . LEU A 1 172 ? 4.172 -3.857 12.172 1 92.38 172 LEU A O 1
ATOM 1314 N N . GLU A 1 173 ? 3.625 -5.484 13.633 1 91.38 173 GLU A N 1
ATOM 1315 C CA . GLU A 1 173 ? 3.215 -4.539 14.664 1 91.38 173 GLU A CA 1
ATOM 1316 C C . GLU A 1 173 ? 4.352 -3.586 15.023 1 91.38 173 GLU A C 1
ATOM 1318 O O . GLU A 1 173 ? 4.133 -2.387 15.203 1 91.38 173 GLU A O 1
ATOM 1323 N N . GLY A 1 174 ? 5.516 -4.16 15.102 1 94.75 174 GLY A N 1
ATOM 1324 C CA . GLY A 1 174 ? 6.684 -3.354 15.43 1 94.75 174 GLY A CA 1
ATOM 1325 C C . GLY A 1 174 ? 6.988 -2.295 14.383 1 94.75 174 GLY A C 1
ATOM 1326 O O . GLY A 1 174 ? 7.34 -1.164 14.727 1 94.75 174 GLY A O 1
ATOM 1327 N N . PHE A 1 175 ? 6.824 -2.602 13.156 1 96.56 175 PHE A N 1
ATOM 1328 C CA . PHE A 1 175 ? 7.066 -1.655 12.07 1 96.56 175 PHE A CA 1
ATOM 1329 C C . PHE A 1 175 ? 6.082 -0.493 12.141 1 96.56 175 PHE A C 1
ATOM 1331 O O . PHE A 1 175 ? 6.469 0.665 11.969 1 96.56 175 PHE A O 1
ATOM 1338 N N . ILE A 1 176 ? 4.828 -0.806 12.367 1 95.94 176 ILE A N 1
ATOM 1339 C CA . ILE A 1 176 ? 3.807 0.233 12.445 1 95.94 176 ILE A CA 1
ATOM 1340 C C . ILE A 1 176 ? 4.094 1.154 13.625 1 95.94 176 ILE A C 1
ATOM 1342 O O . ILE A 1 176 ? 4.012 2.379 13.5 1 95.94 176 ILE A O 1
ATOM 1346 N N . ARG A 1 177 ? 4.461 0.542 14.727 1 96.06 177 ARG A N 1
ATOM 1347 C CA . ARG A 1 177 ? 4.77 1.32 15.922 1 96.06 177 ARG A CA 1
ATOM 1348 C C . ARG A 1 177 ? 5.961 2.238 15.68 1 96.06 177 ARG A C 1
ATOM 1350 O O . ARG A 1 177 ? 5.938 3.41 16.062 1 96.06 177 ARG A O 1
ATOM 1357 N N . GLN A 1 178 ? 6.961 1.729 15.062 1 97.62 178 GLN A N 1
ATOM 1358 C CA . GLN A 1 178 ? 8.156 2.52 14.781 1 97.62 178 GLN A CA 1
ATOM 1359 C C . GLN A 1 178 ? 7.84 3.656 13.812 1 97.62 178 GLN A C 1
ATOM 1361 O O . GLN A 1 178 ? 8.352 4.766 13.961 1 97.62 178 GLN A O 1
ATOM 1366 N N . ALA A 1 179 ? 7.066 3.367 12.828 1 98.12 179 ALA A N 1
ATOM 1367 C CA . ALA A 1 179 ? 6.672 4.398 11.875 1 98.12 179 ALA A CA 1
ATOM 1368 C C . ALA A 1 179 ? 5.891 5.516 12.562 1 98.12 179 ALA A C 1
ATOM 1370 O O . ALA A 1 179 ? 6.109 6.695 12.289 1 98.12 179 ALA A O 1
ATOM 1371 N N . ASP A 1 180 ? 5.016 5.16 13.453 1 97.94 180 ASP A N 1
ATOM 1372 C CA . ASP A 1 180 ? 4.23 6.164 14.164 1 97.94 180 ASP A CA 1
ATOM 1373 C C . ASP A 1 180 ? 5.098 6.957 15.133 1 97.94 180 ASP A C 1
ATOM 1375 O O . ASP A 1 180 ? 4.875 8.156 15.344 1 97.94 180 ASP A O 1
ATOM 1379 N N . ASN A 1 181 ? 6.043 6.273 15.742 1 98.06 181 ASN A N 1
ATOM 1380 C CA . ASN A 1 181 ? 7.004 6.996 16.562 1 98.06 181 ASN A CA 1
ATOM 1381 C C . ASN A 1 181 ? 7.762 8.047 15.758 1 98.06 181 ASN A C 1
ATOM 1383 O O . ASN A 1 181 ? 7.992 9.156 16.234 1 98.06 181 ASN A O 1
ATOM 1387 N N . LEU A 1 182 ? 8.164 7.652 14.617 1 98.31 182 LEU A N 1
ATOM 1388 C CA . LEU A 1 182 ? 8.836 8.586 13.727 1 98.31 182 LEU A CA 1
ATOM 1389 C C . LEU A 1 182 ? 7.941 9.789 13.43 1 98.31 182 LEU A C 1
ATOM 1391 O O . LEU A 1 182 ? 8.398 10.938 13.477 1 98.31 182 LEU A O 1
ATOM 1395 N N . ARG A 1 183 ? 6.688 9.586 13.109 1 98.19 183 ARG A N 1
ATOM 1396 C CA . ARG A 1 183 ? 5.742 10.656 12.82 1 98.19 183 ARG A CA 1
ATOM 1397 C C . ARG A 1 183 ? 5.574 11.578 14.031 1 98.19 183 ARG A C 1
ATOM 1399 O O . ARG A 1 183 ? 5.578 12.805 13.883 1 98.19 183 ARG A O 1
ATOM 1406 N N . GLN A 1 184 ? 5.434 10.953 15.18 1 97.75 184 GLN A N 1
ATOM 1407 C CA . GLN A 1 184 ? 5.289 11.711 16.422 1 97.75 184 GLN A CA 1
ATOM 1408 C C . GLN A 1 184 ? 6.512 12.586 16.672 1 97.75 184 GLN A C 1
ATOM 1410 O O . GLN A 1 184 ? 6.383 13.781 16.969 1 97.75 184 GLN A O 1
ATOM 1415 N N . GLN A 1 185 ? 7.672 12 16.531 1 97.44 185 GLN A N 1
ATOM 1416 C CA . GLN A 1 185 ? 8.922 12.719 16.766 1 97.44 185 GLN A CA 1
ATOM 1417 C C . GLN A 1 185 ? 9.109 13.844 15.766 1 97.44 185 GLN A C 1
ATOM 1419 O O . GLN A 1 185 ? 9.578 14.93 16.109 1 97.44 185 GLN A O 1
ATOM 1424 N N . THR A 1 186 ? 8.742 13.586 14.57 1 97.44 186 THR A N 1
ATOM 1425 C CA . THR A 1 186 ? 8.883 14.586 13.516 1 97.44 186 THR A CA 1
ATOM 1426 C C . THR A 1 186 ? 8.008 15.805 13.812 1 97.44 186 THR A C 1
ATOM 1428 O O . THR A 1 186 ? 8.461 16.938 13.688 1 97.44 186 THR A O 1
ATOM 1431 N N . LEU A 1 187 ? 6.773 15.586 14.219 1 96.69 187 LEU A N 1
ATOM 1432 C CA . LEU A 1 187 ? 5.875 16.688 14.547 1 96.69 187 LEU A CA 1
ATOM 1433 C C . LEU A 1 187 ? 6.41 17.5 15.719 1 96.69 187 LEU A C 1
ATOM 1435 O O . LEU A 1 187 ? 6.395 18.734 15.688 1 96.69 187 LEU A O 1
ATOM 1439 N N . GLN A 1 188 ? 6.941 16.812 16.703 1 96.94 188 GLN A N 1
ATOM 1440 C CA . GLN A 1 188 ? 7.477 17.484 17.891 1 96.94 188 GLN A CA 1
ATOM 1441 C C . GLN A 1 188 ? 8.719 18.297 17.547 1 96.94 188 GLN A C 1
ATOM 1443 O O . GLN A 1 188 ? 8.859 19.438 17.984 1 96.94 188 GLN A O 1
ATOM 1448 N N . GLN A 1 189 ? 9.586 17.688 16.781 1 97.69 189 GLN A N 1
ATOM 1449 C CA . GLN A 1 189 ? 10.82 18.375 16.406 1 97.69 189 GLN A CA 1
ATOM 1450 C C . GLN A 1 189 ? 10.523 19.578 15.516 1 97.69 189 GLN A C 1
ATOM 1452 O O . GLN A 1 189 ? 11.18 20.625 15.625 1 97.69 189 GLN A O 1
ATOM 1457 N N . MET A 1 190 ? 9.562 19.422 14.633 1 96.69 190 MET A N 1
ATOM 1458 C CA . MET A 1 190 ? 9.148 20.531 13.789 1 96.69 190 MET A CA 1
ATOM 1459 C C . MET A 1 190 ? 8.688 21.719 14.641 1 96.69 190 MET A C 1
ATOM 1461 O O . MET A 1 190 ? 9.07 22.859 14.391 1 96.69 190 MET A O 1
ATOM 1465 N N . HIS A 1 191 ? 7.91 21.391 15.633 1 95.31 191 HIS A N 1
ATOM 1466 C CA . HIS A 1 191 ? 7.402 22.406 16.547 1 95.31 191 HIS A CA 1
ATOM 1467 C C . HIS A 1 191 ? 8.539 23.109 17.281 1 95.31 191 HIS A C 1
ATOM 1469 O O . HIS A 1 191 ? 8.453 24.312 17.547 1 95.31 191 HIS A O 1
ATOM 1475 N N . ARG A 1 192 ? 9.609 22.422 17.625 1 96.31 192 ARG A N 1
ATOM 1476 C CA . ARG A 1 192 ? 10.742 22.984 18.344 1 96.31 192 ARG A CA 1
ATOM 1477 C C . ARG A 1 192 ? 11.547 23.922 17.438 1 96.31 192 ARG A C 1
ATOM 1479 O O . ARG A 1 192 ? 12.148 24.891 17.922 1 96.31 192 ARG A O 1
ATOM 1486 N N . ILE A 1 193 ? 11.555 23.672 16.172 1 97.19 193 ILE A N 1
ATOM 1487 C CA . ILE A 1 193 ? 12.344 24.438 15.219 1 97.19 193 ILE A CA 1
ATOM 1488 C C . ILE A 1 193 ? 11.617 25.734 14.875 1 97.19 193 ILE A C 1
ATOM 1490 O O . ILE A 1 193 ? 12.258 26.766 14.633 1 97.19 193 ILE A O 1
ATOM 1494 N N . LEU A 1 194 ? 10.297 25.734 14.906 1 96.44 194 LEU A N 1
ATOM 1495 C CA . LEU A 1 194 ? 9.484 26.844 14.414 1 96.44 194 LEU A CA 1
ATOM 1496 C C . LEU A 1 194 ? 9.086 27.766 15.555 1 96.44 194 LEU A C 1
ATOM 1498 O O . LEU A 1 194 ? 9.086 27.359 16.719 1 96.44 194 LEU A O 1
ATOM 1502 N N . THR A 1 195 ? 8.859 28.984 15.172 1 95.25 195 THR A N 1
ATOM 1503 C CA . THR A 1 195 ? 8.227 29.875 16.141 1 95.25 195 THR A CA 1
ATOM 1504 C C . THR A 1 195 ? 6.781 29.469 16.391 1 95.25 195 THR A C 1
ATOM 1506 O O . THR A 1 195 ? 6.227 28.656 15.664 1 95.25 195 THR A O 1
ATOM 1509 N N . THR A 1 196 ? 6.191 29.969 17.422 1 95.94 196 THR A N 1
ATOM 1510 C CA . THR A 1 196 ? 4.812 29.641 17.781 1 95.94 196 THR A CA 1
ATOM 1511 C C . THR A 1 196 ? 3.871 29.906 16.609 1 95.94 196 THR A C 1
ATOM 1513 O O . THR A 1 196 ? 3.041 29.078 16.266 1 95.94 196 THR A O 1
ATOM 1516 N N . ARG A 1 197 ? 3.994 31.047 16 1 94.25 197 ARG A N 1
ATOM 1517 C CA . ARG A 1 197 ? 3.117 31.422 14.891 1 94.25 197 ARG A CA 1
ATOM 1518 C C . ARG A 1 197 ? 3.357 30.531 13.672 1 94.25 197 ARG A C 1
ATOM 1520 O O . ARG A 1 197 ? 2.414 30.172 12.977 1 94.25 197 ARG A O 1
ATOM 1527 N N . GLN A 1 198 ? 4.633 30.25 13.43 1 93.88 198 GLN A N 1
ATOM 1528 C CA . GLN A 1 198 ? 4.969 29.344 12.328 1 93.88 198 GLN A CA 1
ATOM 1529 C C . GLN A 1 198 ? 4.422 27.953 12.57 1 93.88 198 GLN A C 1
ATOM 1531 O O . GLN A 1 198 ? 3.955 27.281 11.641 1 93.88 198 GLN A O 1
ATOM 1536 N N . SER A 1 199 ? 4.527 27.516 13.797 1 96.19 199 SER A N 1
ATOM 1537 C CA . SER A 1 199 ? 3.967 26.219 14.164 1 96.19 199 SER A CA 1
ATOM 1538 C C . SER A 1 199 ? 2.459 26.188 13.938 1 96.19 199 SER A C 1
ATOM 1540 O O . SER A 1 199 ? 1.919 25.172 13.469 1 96.19 199 SER A O 1
ATOM 1542 N N . ALA A 1 200 ? 1.792 27.234 14.312 1 96.38 200 ALA A N 1
ATOM 1543 C CA . ALA A 1 200 ? 0.355 27.344 14.07 1 96.38 200 ALA A CA 1
ATOM 1544 C C . ALA A 1 200 ? 0.042 27.203 12.586 1 96.38 200 ALA A C 1
ATOM 1546 O O . ALA A 1 200 ? -0.842 26.438 12.195 1 96.38 200 ALA A O 1
ATOM 1547 N N . ARG A 1 201 ? 0.796 27.891 11.812 1 94 201 ARG A N 1
ATOM 1548 C CA . ARG A 1 201 ? 0.598 27.828 10.367 1 94 201 ARG A CA 1
ATOM 1549 C C . ARG A 1 201 ? 0.856 26.438 9.828 1 94 201 ARG A C 1
ATOM 1551 O O . ARG A 1 201 ? 0.156 25.969 8.922 1 94 201 ARG A O 1
ATOM 1558 N N . ALA A 1 202 ? 1.867 25.812 10.328 1 95.56 202 ALA A N 1
ATOM 1559 C CA . ALA A 1 202 ? 2.203 24.469 9.898 1 95.56 202 ALA A CA 1
ATOM 1560 C C . ALA A 1 202 ? 1.058 23.5 10.18 1 95.56 202 ALA A C 1
ATOM 1562 O O . ALA A 1 202 ? 0.678 22.703 9.32 1 95.56 202 ALA A O 1
ATOM 1563 N N . LEU A 1 203 ? 0.531 23.578 11.359 1 96.88 203 LEU A N 1
ATOM 1564 C CA . LEU A 1 203 ? -0.554 22.672 11.742 1 96.88 203 LEU A CA 1
ATOM 1565 C C . LEU A 1 203 ? -1.796 22.922 10.898 1 96.88 203 LEU A C 1
ATOM 1567 O O . LEU A 1 203 ? -2.492 21.984 10.516 1 96.88 203 LEU A O 1
ATOM 1571 N N . LEU A 1 204 ? -2.08 24.188 10.609 1 95.75 204 LEU A N 1
ATOM 1572 C CA . LEU A 1 204 ? -3.191 24.531 9.727 1 95.75 204 LEU A CA 1
ATOM 1573 C C . LEU A 1 204 ? -2.967 23.969 8.328 1 95.75 204 LEU A C 1
ATOM 1575 O O . LEU A 1 204 ? -3.875 23.375 7.738 1 95.75 204 LEU A O 1
ATOM 1579 N N . ALA A 1 205 ? -1.741 24.109 7.855 1 93.94 205 ALA A N 1
ATOM 1580 C CA . ALA A 1 205 ? -1.407 23.625 6.523 1 93.94 205 ALA A CA 1
ATOM 1581 C C . ALA A 1 205 ? -1.555 22.094 6.445 1 93.94 205 ALA A C 1
ATOM 1583 O O . ALA A 1 205 ? -2.07 21.562 5.461 1 93.94 205 ALA A O 1
ATOM 1584 N N . ILE A 1 206 ? -1.075 21.422 7.434 1 95.56 206 ILE A N 1
ATOM 1585 C CA . ILE A 1 206 ? -1.179 19.969 7.496 1 95.56 206 ILE A CA 1
ATOM 1586 C C . ILE A 1 206 ? -2.648 19.547 7.457 1 95.56 206 ILE A C 1
ATOM 1588 O O . ILE A 1 206 ? -3.029 18.656 6.688 1 95.56 206 ILE A O 1
ATOM 1592 N N . HIS A 1 207 ? -3.416 20.156 8.258 1 95.94 207 HIS A N 1
ATOM 1593 C CA . HIS A 1 207 ? -4.836 19.828 8.312 1 95.94 207 HIS A CA 1
ATOM 1594 C C . HIS A 1 207 ? -5.52 20.094 6.977 1 95.94 207 HIS A C 1
ATOM 1596 O O . HIS A 1 207 ? -6.32 19.281 6.512 1 95.94 207 HIS A O 1
ATOM 1602 N N . ASP A 1 208 ? -5.277 21.25 6.434 1 93.25 208 ASP A N 1
ATOM 1603 C CA . ASP A 1 208 ? -5.887 21.609 5.156 1 93.25 208 ASP A CA 1
ATOM 1604 C C . ASP A 1 208 ? -5.512 20.594 4.07 1 93.25 208 ASP A C 1
ATOM 1606 O O . ASP A 1 208 ? -6.348 20.234 3.244 1 93.25 208 ASP A O 1
ATOM 1610 N N . TYR A 1 209 ? -4.285 20.219 4.066 1 93.06 209 TYR A N 1
ATOM 1611 C CA . TYR A 1 209 ? -3.818 19.234 3.102 1 93.06 209 TYR A CA 1
ATOM 1612 C C . TYR A 1 209 ? -4.637 17.953 3.195 1 93.06 209 TYR A C 1
ATOM 1614 O O . TYR A 1 209 ? -5.148 17.453 2.188 1 93.06 209 TYR A O 1
ATOM 1622 N N . PHE A 1 210 ? -4.789 17.359 4.348 1 95.31 210 PHE A N 1
ATOM 1623 C CA . PHE A 1 210 ? -5.523 16.109 4.527 1 95.31 210 PHE A CA 1
ATOM 1624 C C . PHE A 1 210 ? -7.012 16.312 4.266 1 95.31 210 PHE A C 1
ATOM 1626 O O . PHE A 1 210 ? -7.691 15.422 3.77 1 95.31 210 PHE A O 1
ATOM 1633 N N . SER A 1 211 ? -7.457 17.469 4.617 1 94.19 211 SER A N 1
ATOM 1634 C CA . SER A 1 211 ? -8.852 17.781 4.32 1 94.19 211 SER A CA 1
ATOM 1635 C C . SER A 1 211 ? -9.109 17.781 2.818 1 94.19 211 SER A C 1
ATOM 1637 O O . SER A 1 211 ? -10.148 17.297 2.359 1 94.19 211 SER A O 1
ATOM 1639 N N . ARG A 1 212 ? -8.203 18.328 2.121 1 93.5 212 ARG A N 1
ATOM 1640 C CA . ARG A 1 212 ? -8.344 18.359 0.669 1 93.5 212 ARG A CA 1
ATOM 1641 C C . ARG A 1 212 ? -8.266 16.938 0.087 1 93.5 212 ARG A C 1
ATOM 1643 O O . ARG A 1 212 ? -8.953 16.625 -0.883 1 93.5 212 ARG A O 1
ATOM 1650 N N . LEU A 1 213 ? -7.457 16.141 0.655 1 94.25 213 LEU A N 1
ATOM 1651 C CA . LEU A 1 213 ? -7.398 14.75 0.227 1 94.25 213 LEU A CA 1
ATOM 1652 C C . LEU A 1 213 ? -8.742 14.062 0.442 1 94.25 213 LEU A C 1
ATOM 1654 O O . LEU A 1 213 ? -9.219 13.328 -0.431 1 94.25 213 LEU A O 1
ATOM 1658 N N . ARG A 1 214 ? -9.312 14.25 1.527 1 94.75 214 ARG A N 1
ATOM 1659 C CA . ARG A 1 214 ? -10.609 13.648 1.827 1 94.75 214 ARG A CA 1
ATOM 1660 C C . ARG A 1 214 ? -11.688 14.188 0.893 1 94.75 214 ARG A C 1
ATOM 1662 O O . ARG A 1 214 ? -12.539 13.422 0.423 1 94.75 214 ARG A O 1
ATOM 1669 N N . ALA A 1 215 ? -11.602 15.508 0.627 1 93.88 215 ALA A N 1
ATOM 1670 C CA . ALA A 1 215 ? -12.547 16.094 -0.314 1 93.88 215 ALA A CA 1
ATOM 1671 C C . ALA A 1 215 ? -12.383 15.5 -1.708 1 93.88 215 ALA A C 1
ATOM 1673 O O . ALA A 1 215 ? -13.367 15.25 -2.402 1 93.88 215 ALA A O 1
ATOM 1674 N N . LEU A 1 216 ? -11.18 15.344 -2.043 1 92.5 216 LEU A N 1
ATOM 1675 C CA . LEU A 1 216 ? -10.883 14.75 -3.344 1 92.5 216 LEU A CA 1
ATOM 1676 C C . LEU A 1 216 ? -11.5 13.367 -3.467 1 92.5 216 LEU A C 1
ATOM 1678 O O . LEU A 1 216 ? -12.016 13 -4.527 1 92.5 216 LEU A O 1
ATOM 1682 N N . SER A 1 217 ? -11.422 12.547 -2.422 1 92.12 217 SER A N 1
ATOM 1683 C CA . SER A 1 217 ? -12.047 11.234 -2.402 1 92.12 217 SER A CA 1
ATOM 1684 C C . SER A 1 217 ? -13.547 11.328 -2.693 1 92.12 217 SER A C 1
ATOM 1686 O O . SER A 1 217 ? -14.078 10.547 -3.482 1 92.12 217 SER A O 1
ATOM 1688 N N . SER A 1 218 ? -14.156 12.234 -2.068 1 90.44 218 SER A N 1
ATOM 1689 C CA . SER A 1 218 ? -15.594 12.422 -2.24 1 90.44 218 SER A CA 1
ATOM 1690 C C . SER A 1 218 ? -15.922 12.867 -3.662 1 90.44 218 SER A C 1
ATOM 1692 O O . SER A 1 218 ? -16.891 12.391 -4.254 1 90.44 218 SER A O 1
ATOM 1694 N N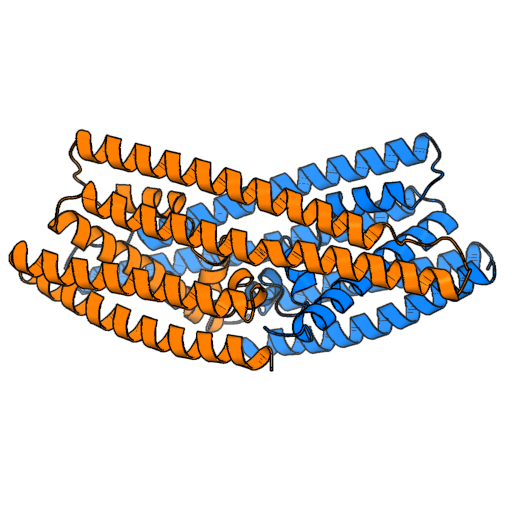 . LEU A 1 219 ? -15.141 13.789 -4.156 1 89.62 219 LEU A N 1
ATOM 1695 C CA . LEU A 1 219 ? -15.344 14.281 -5.512 1 89.62 219 LEU A CA 1
ATOM 1696 C C . LEU A 1 219 ? -15.156 13.164 -6.535 1 89.62 219 LEU A C 1
ATOM 1698 O O . LEU A 1 219 ? -15.922 13.07 -7.496 1 89.62 219 LEU A O 1
ATOM 1702 N N . TRP A 1 220 ? -14.18 12.414 -6.27 1 88.25 220 TRP A N 1
ATOM 1703 C CA . TRP A 1 220 ? -13.906 11.305 -7.184 1 88.25 220 TRP A CA 1
ATOM 1704 C C . TRP A 1 220 ? -15.086 10.344 -7.234 1 88.25 220 TRP A C 1
ATOM 1706 O O . TRP A 1 220 ? -15.477 9.875 -8.312 1 88.25 220 TRP A O 1
ATOM 1716 N N . LEU A 1 221 ? -15.609 10.016 -6.133 1 83.44 221 LEU A N 1
ATOM 1717 C CA . LEU A 1 221 ? -16.734 9.086 -6.043 1 83.44 221 LEU A CA 1
ATOM 1718 C C . LEU A 1 221 ? -17.969 9.664 -6.715 1 83.44 221 LEU A C 1
ATOM 1720 O O . LEU A 1 221 ? -18.797 8.922 -7.25 1 83.44 221 LEU A O 1
ATOM 1724 N N . ALA A 1 222 ? -18.078 10.961 -6.75 1 84.81 222 ALA A N 1
ATOM 1725 C CA . ALA A 1 222 ? -19.266 11.633 -7.273 1 84.81 222 ALA A CA 1
ATOM 1726 C C . ALA A 1 222 ? -19.109 11.977 -8.75 1 84.81 222 ALA A C 1
ATOM 1728 O O . ALA A 1 222 ? -20.031 12.492 -9.383 1 84.81 222 ALA A O 1
ATOM 1729 N N . ARG A 1 223 ? -17.984 11.703 -9.266 1 82.88 223 ARG A N 1
ATOM 1730 C CA . ARG A 1 223 ? -17.719 12.109 -10.641 1 82.88 223 ARG A CA 1
ATOM 1731 C C . ARG A 1 223 ? -18.656 11.406 -11.609 1 82.88 223 ARG A C 1
ATOM 1733 O O . ARG A 1 223 ? -19.078 10.273 -11.359 1 82.88 223 ARG A O 1
ATOM 1740 N N . PRO A 1 224 ? -18.938 12.164 -12.625 1 73.19 224 PRO A N 1
ATOM 1741 C CA . PRO A 1 224 ? -19.797 11.516 -13.625 1 73.19 224 PRO A CA 1
ATOM 1742 C C . PRO A 1 224 ? -19.109 10.328 -14.297 1 73.19 224 PRO A C 1
ATOM 1744 O O . PRO A 1 224 ? -17.906 10.367 -14.547 1 73.19 224 PRO A O 1
ATOM 1747 N N . ARG A 1 225 ? -19.75 9.297 -14.18 1 66.81 225 ARG A N 1
ATOM 1748 C CA . ARG A 1 225 ? -19.203 8.102 -14.82 1 66.81 225 ARG A CA 1
ATOM 1749 C C . ARG A 1 225 ? -19.672 8.008 -16.266 1 66.81 225 ARG A C 1
ATOM 1751 O O . ARG A 1 225 ? -20.812 8.344 -16.594 1 66.81 225 ARG A O 1
ATOM 1758 N N . ASP A 1 226 ? -18.703 8.266 -17.141 1 53.25 226 ASP A N 1
ATOM 1759 C CA . ASP A 1 226 ? -19.141 8.086 -18.531 1 53.25 226 ASP A CA 1
ATOM 1760 C C . ASP A 1 226 ? -19.609 6.652 -18.766 1 53.25 226 ASP A C 1
ATOM 1762 O O . ASP A 1 226 ? -19.156 5.719 -18.109 1 53.25 226 ASP A O 1
ATOM 1766 N N . MET B 1 1 ? -23.469 5.129 -6.008 1 34.19 1 MET B N 1
ATOM 1767 C CA . MET B 1 1 ? -23.328 4.312 -7.211 1 34.19 1 MET B CA 1
ATOM 1768 C C . MET B 1 1 ? -21.938 3.703 -7.301 1 34.19 1 MET B C 1
ATOM 1770 O O . MET B 1 1 ? -21.672 2.861 -8.164 1 34.19 1 MET B O 1
ATOM 1774 N N . SER B 1 2 ? -20.75 4.406 -6.844 1 48.28 2 SER B N 1
ATOM 1775 C CA . SER B 1 2 ? -19.344 3.979 -6.879 1 48.28 2 SER B CA 1
ATOM 1776 C C . SER B 1 2 ? -19.156 2.68 -6.105 1 48.28 2 SER B C 1
ATOM 1778 O O . SER B 1 2 ? -18.297 1.861 -6.465 1 48.28 2 SER B O 1
ATOM 1780 N N . GLY B 1 3 ? -20.078 2.527 -5.078 1 55.28 3 GLY B N 1
ATOM 1781 C CA . GLY B 1 3 ? -20.234 1.356 -4.23 1 55.28 3 GLY B CA 1
ATOM 1782 C C . GLY B 1 3 ? -20.578 0.099 -5.004 1 55.28 3 GLY B C 1
ATOM 1783 O O . GLY B 1 3 ? -20.125 -0.994 -4.664 1 55.28 3 GLY B O 1
ATOM 1784 N N . ASN B 1 4 ? -21.094 0.382 -6.23 1 65.88 4 ASN B N 1
ATOM 1785 C CA . ASN B 1 4 ? -21.656 -0.744 -6.973 1 65.88 4 ASN B CA 1
ATOM 1786 C C . ASN B 1 4 ? -20.578 -1.466 -7.781 1 65.88 4 ASN B C 1
ATOM 1788 O O . ASN B 1 4 ? -20.562 -2.697 -7.832 1 65.88 4 ASN B O 1
ATOM 1792 N N . GLY B 1 5 ? -19.609 -0.71 -8.18 1 78.56 5 GLY B N 1
ATOM 1793 C CA . GLY B 1 5 ? -18.562 -1.339 -8.969 1 78.56 5 GLY B CA 1
ATOM 1794 C C . GLY B 1 5 ? -17.625 -2.201 -8.141 1 78.56 5 GLY B C 1
ATOM 1795 O O . GLY B 1 5 ? -17.297 -3.318 -8.539 1 78.56 5 GLY B O 1
ATOM 1796 N N . ALA B 1 6 ? -17.438 -1.771 -7.047 1 85 6 ALA B N 1
ATOM 1797 C CA . ALA B 1 6 ? -16.562 -2.506 -6.129 1 85 6 ALA B CA 1
ATOM 1798 C C . ALA B 1 6 ? -17.219 -3.809 -5.68 1 85 6 ALA B C 1
ATOM 1800 O O . ALA B 1 6 ? -16.594 -4.871 -5.719 1 85 6 ALA B O 1
ATOM 1801 N N . MET B 1 7 ? -18.391 -3.688 -5.305 1 88.25 7 MET B N 1
ATOM 1802 C CA . MET B 1 7 ? -19.109 -4.867 -4.84 1 88.25 7 MET B CA 1
ATOM 1803 C C . MET B 1 7 ? -19.266 -5.895 -5.957 1 88.25 7 MET B C 1
ATOM 1805 O O . MET B 1 7 ? -19.125 -7.098 -5.723 1 88.25 7 MET B O 1
ATOM 1809 N N . GLN B 1 8 ? -19.547 -5.383 -7.086 1 92.62 8 GLN B N 1
ATOM 1810 C CA . GLN B 1 8 ? -19.656 -6.277 -8.234 1 92.62 8 GLN B CA 1
ATOM 1811 C C . GLN B 1 8 ? -18.344 -6.992 -8.516 1 92.62 8 GLN B C 1
ATOM 1813 O O . GLN B 1 8 ? -18.328 -8.195 -8.789 1 92.62 8 GLN B O 1
ATOM 1818 N N . PHE B 1 9 ? -17.297 -6.281 -8.5 1 95.12 9 PHE B N 1
ATOM 1819 C CA . PHE B 1 9 ? -16 -6.898 -8.727 1 95.12 9 PHE B CA 1
ATOM 1820 C C . PHE B 1 9 ? -15.711 -7.961 -7.676 1 95.12 9 PHE B C 1
ATOM 1822 O O . PHE B 1 9 ? -15.203 -9.039 -7.996 1 95.12 9 PHE B O 1
ATOM 1829 N N . ASP B 1 10 ? -16.047 -7.645 -6.473 1 95.12 10 ASP B N 1
ATOM 1830 C CA . ASP B 1 10 ? -15.797 -8.594 -5.395 1 95.12 10 ASP B CA 1
ATOM 1831 C C . ASP B 1 10 ? -16.531 -9.914 -5.652 1 95.12 10 ASP B C 1
ATOM 1833 O O . ASP B 1 10 ? -15.969 -10.992 -5.426 1 95.12 10 ASP B O 1
ATOM 1837 N N . VAL B 1 11 ? -17.703 -9.82 -6.07 1 95.5 11 VAL B N 1
ATOM 1838 C CA . VAL B 1 11 ? -18.516 -11.008 -6.352 1 95.5 11 VAL B CA 1
ATOM 1839 C C . VAL B 1 11 ? -17.891 -11.789 -7.516 1 95.5 11 VAL B C 1
ATOM 1841 O O . VAL B 1 11 ? -17.734 -13.008 -7.445 1 95.5 11 VAL B O 1
ATOM 1844 N N . GLU B 1 12 ? -17.516 -11.062 -8.523 1 95.94 12 GLU B N 1
ATOM 1845 C CA . GLU B 1 12 ? -16.906 -11.703 -9.688 1 95.94 12 GLU B CA 1
ATOM 1846 C C . GLU B 1 12 ? -15.57 -12.336 -9.336 1 95.94 12 GLU B C 1
ATOM 1848 O O . GLU B 1 12 ? -15.227 -13.406 -9.852 1 95.94 12 GLU B O 1
ATOM 1853 N N . TYR B 1 13 ? -14.891 -11.68 -8.5 1 96.94 13 TYR B N 1
ATOM 1854 C CA . TYR B 1 13 ? -13.602 -12.219 -8.078 1 96.94 13 TYR B CA 1
ATOM 1855 C C . TYR B 1 13 ? -13.781 -13.5 -7.285 1 96.94 13 TYR B C 1
ATOM 1857 O O . TYR B 1 13 ? -13.016 -14.453 -7.453 1 96.94 13 TYR B O 1
ATOM 1865 N N . ALA B 1 14 ? -14.742 -13.539 -6.43 1 96.5 14 ALA B N 1
ATOM 1866 C CA . ALA B 1 14 ? -15.031 -14.758 -5.676 1 96.5 14 ALA B CA 1
ATOM 1867 C C . ALA B 1 14 ? -15.367 -15.914 -6.613 1 96.5 14 ALA B C 1
ATOM 1869 O O . ALA B 1 14 ? -14.891 -17.047 -6.414 1 96.5 14 ALA B O 1
ATOM 1870 N N . ARG B 1 15 ? -16.125 -15.625 -7.559 1 97.31 15 ARG B N 1
ATOM 1871 C CA . ARG B 1 15 ? -16.438 -16.641 -8.562 1 97.31 15 ARG B CA 1
ATOM 1872 C C . ARG B 1 15 ? -15.195 -17.078 -9.32 1 97.31 15 ARG B C 1
ATOM 1874 O O . ARG B 1 15 ? -15.016 -18.25 -9.609 1 97.31 15 ARG B O 1
ATOM 1881 N N . TRP B 1 16 ? -14.422 -16.125 -9.68 1 97.69 16 TRP B N 1
ATOM 1882 C CA . TRP B 1 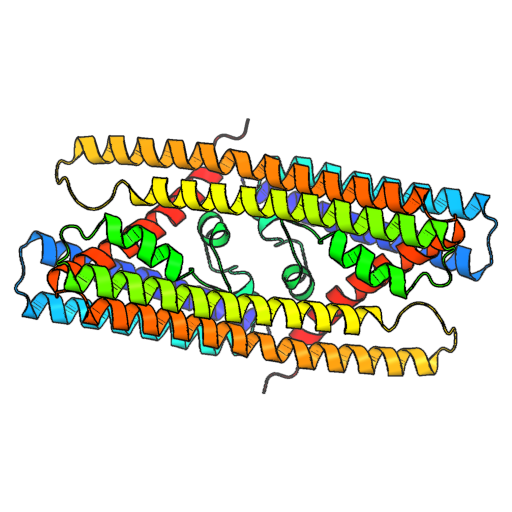16 ? -13.172 -16.406 -10.375 1 97.69 16 TRP B CA 1
ATOM 1883 C C . TRP B 1 16 ? -12.289 -17.344 -9.547 1 97.69 16 TRP B C 1
ATOM 1885 O O . TRP B 1 16 ? -11.703 -18.281 -10.078 1 97.69 16 TRP B O 1
ATOM 1895 N N . LEU B 1 17 ? -12.211 -17.125 -8.258 1 97.12 17 LEU B N 1
ATOM 1896 C CA . LEU B 1 17 ? -11.398 -17.938 -7.363 1 97.12 17 LEU B CA 1
ATOM 1897 C C . LEU B 1 17 ? -11.922 -19.375 -7.312 1 97.12 17 LEU B C 1
ATOM 1899 O O . LEU B 1 17 ? -11.133 -20.328 -7.281 1 97.12 17 LEU B O 1
ATOM 1903 N N . GLU B 1 18 ? -13.18 -19.516 -7.262 1 97.38 18 GLU B N 1
ATOM 1904 C CA . GLU B 1 18 ? -13.781 -20.844 -7.258 1 97.38 18 GLU B CA 1
ATOM 1905 C C . GLU B 1 18 ? -13.414 -21.625 -8.516 1 97.38 18 GLU B C 1
ATOM 1907 O O . GLU B 1 18 ? -13.023 -22.781 -8.445 1 97.38 18 GLU B O 1
ATOM 1912 N N . GLU B 1 19 ? -13.602 -20.938 -9.602 1 97.88 19 GLU B N 1
ATOM 1913 C CA . GLU B 1 19 ? -13.25 -21.562 -10.867 1 97.88 19 GLU B CA 1
ATOM 1914 C C . GLU B 1 19 ? -11.75 -21.859 -10.938 1 97.88 19 GLU B C 1
ATOM 1916 O O . GLU B 1 19 ? -11.336 -22.891 -11.469 1 97.88 19 GLU B O 1
ATOM 1921 N N . GLN B 1 20 ? -10.953 -20.969 -10.484 1 97.56 20 GLN B N 1
ATOM 1922 C CA . GLN B 1 20 ? -9.508 -21.188 -10.43 1 97.56 20 GLN B CA 1
ATOM 1923 C C . GLN B 1 20 ? -9.172 -22.453 -9.625 1 97.56 20 GLN B C 1
ATOM 1925 O O . GLN B 1 20 ? -8.352 -23.266 -10.047 1 97.56 20 GLN B O 1
ATOM 1930 N N . ASN B 1 21 ? -9.797 -22.531 -8.523 1 97.56 21 ASN B N 1
ATOM 1931 C CA . ASN B 1 21 ? -9.586 -23.703 -7.68 1 97.56 21 ASN B CA 1
ATOM 1932 C C . ASN B 1 21 ? -9.984 -24.984 -8.398 1 97.56 21 ASN B C 1
ATOM 1934 O O . ASN B 1 21 ? -9.281 -26 -8.305 1 97.56 21 ASN B O 1
ATOM 1938 N N . ARG B 1 22 ? -11.094 -24.953 -9.023 1 98.19 22 ARG B N 1
ATOM 1939 C CA . ARG B 1 22 ? -11.547 -26.125 -9.773 1 98.19 22 ARG B CA 1
ATOM 1940 C C . ARG B 1 22 ? -10.523 -26.516 -10.836 1 98.19 22 ARG B C 1
ATOM 1942 O O . ARG B 1 22 ? -10.148 -27.688 -10.922 1 98.19 22 ARG B O 1
ATOM 1949 N N . GLN B 1 23 ? -10.016 -25.562 -11.625 1 98.19 23 GLN B N 1
ATOM 1950 C CA . GLN B 1 23 ? -9.062 -25.828 -12.695 1 98.19 23 GLN B CA 1
ATOM 1951 C C . GLN B 1 23 ? -7.734 -26.328 -12.133 1 98.19 23 GLN B C 1
ATOM 1953 O O . GLN B 1 23 ? -7.105 -27.219 -12.711 1 98.19 23 GLN B O 1
ATOM 1958 N N . ILE B 1 24 ? -7.363 -25.797 -11.086 1 98.12 24 ILE B N 1
ATOM 1959 C CA . ILE B 1 24 ? -6.09 -26.172 -10.477 1 98.12 24 ILE B CA 1
ATOM 1960 C C . ILE B 1 24 ? -6.176 -27.609 -9.945 1 98.12 24 ILE B C 1
ATOM 1962 O O . ILE B 1 24 ? -5.215 -28.375 -10.055 1 98.12 24 ILE B O 1
ATOM 1966 N N . ASN B 1 25 ? -7.273 -27.922 -9.359 1 97.56 25 ASN B N 1
ATOM 1967 C CA . ASN B 1 25 ? -7.465 -29.281 -8.898 1 97.56 25 ASN B CA 1
ATOM 1968 C C . ASN B 1 25 ? -7.434 -30.281 -10.062 1 97.56 25 ASN B C 1
ATOM 1970 O O . ASN B 1 25 ? -6.891 -31.375 -9.938 1 97.56 25 ASN B O 1
ATOM 1974 N N . GLU B 1 26 ? -8.062 -29.875 -11.117 1 98 26 GLU B N 1
ATOM 1975 C CA . GLU B 1 26 ? -7.988 -30.688 -12.328 1 98 26 GLU B CA 1
ATOM 1976 C C . GLU B 1 26 ? -6.547 -30.859 -12.797 1 98 26 GLU B C 1
ATOM 1978 O O . GLU B 1 26 ? -6.137 -31.953 -13.172 1 98 26 GLU B O 1
ATOM 1983 N N . LEU B 1 27 ? -5.781 -29.828 -12.789 1 98 27 LEU B N 1
ATOM 1984 C CA . LEU B 1 27 ? -4.375 -29.875 -13.18 1 98 27 LEU B CA 1
ATOM 1985 C C . LEU B 1 27 ? -3.586 -30.797 -12.25 1 98 27 LEU B C 1
ATOM 1987 O O . LEU B 1 27 ? -2.789 -31.609 -12.719 1 98 27 LEU B O 1
ATOM 1991 N N . ARG B 1 28 ? -3.822 -30.625 -11.016 1 96.94 28 ARG B N 1
ATOM 1992 C CA . ARG B 1 28 ? -3.141 -31.453 -10.023 1 96.94 28 ARG B CA 1
ATOM 1993 C C . ARG B 1 28 ? -3.418 -32.938 -10.266 1 96.94 28 ARG B C 1
ATOM 1995 O O . ARG B 1 28 ? -2.5 -33.75 -10.227 1 96.94 28 ARG B O 1
ATOM 2002 N N . ALA B 1 29 ? -4.68 -33.25 -10.469 1 97.25 29 ALA B N 1
ATOM 2003 C CA . ALA B 1 29 ? -5.066 -34.625 -10.758 1 97.25 29 ALA B CA 1
ATOM 2004 C C . ALA B 1 29 ? -4.375 -35.125 -12.016 1 97.25 29 ALA B C 1
ATOM 2006 O O . ALA B 1 29 ? -3.904 -36.281 -12.055 1 97.25 29 ALA B O 1
ATOM 2007 N N . ALA B 1 30 ? -4.32 -34.312 -13.039 1 97.25 30 ALA B N 1
ATOM 2008 C CA . ALA B 1 30 ? -3.703 -34.688 -14.305 1 97.25 30 ALA B CA 1
ATOM 2009 C C . ALA B 1 30 ? -2.207 -34.938 -14.133 1 97.25 30 ALA B C 1
ATOM 2011 O O . ALA B 1 30 ? -1.661 -35.875 -14.703 1 97.25 30 ALA B O 1
ATOM 2012 N N . VAL B 1 31 ? -1.53 -34.094 -13.398 1 94.88 31 VAL B N 1
ATOM 2013 C CA . VAL B 1 31 ? -0.103 -34.25 -13.141 1 94.88 31 VAL B CA 1
ATOM 2014 C C . VAL B 1 31 ? 0.139 -35.531 -12.352 1 94.88 31 VAL B C 1
ATOM 2016 O O . VAL B 1 31 ? 1.03 -36.312 -12.695 1 94.88 31 VAL B O 1
ATOM 2019 N N . ASN B 1 32 ? -0.7 -35.75 -11.344 1 94.25 32 ASN B N 1
ATOM 2020 C CA . ASN B 1 32 ? -0.551 -36.938 -10.484 1 94.25 32 ASN B CA 1
ATOM 2021 C C . ASN B 1 32 ? -0.839 -38.219 -11.242 1 94.25 32 ASN B C 1
ATOM 2023 O O . ASN B 1 32 ? -0.288 -39.281 -10.914 1 94.25 32 ASN B O 1
ATOM 2027 N N . SER B 1 33 ? -1.681 -38.156 -12.211 1 95.19 33 SER B N 1
ATOM 2028 C CA . SER B 1 33 ? -2.02 -39.344 -13 1 95.19 33 SER B CA 1
ATOM 2029 C C . SER B 1 33 ? -1.107 -39.469 -14.211 1 95.19 33 SER B C 1
ATOM 2031 O O . SER B 1 33 ? -1.344 -40.312 -15.078 1 95.19 33 SER B O 1
ATOM 2033 N N . HIS B 1 34 ? -0.143 -38.625 -14.273 1 92.81 34 HIS B N 1
ATOM 2034 C CA . HIS B 1 34 ? 0.83 -38.656 -15.359 1 92.81 34 HIS B CA 1
ATOM 2035 C C . HIS B 1 34 ? 0.144 -38.531 -16.719 1 92.81 34 HIS B C 1
ATOM 2037 O O . HIS B 1 34 ? 0.416 -39.281 -17.641 1 92.81 34 HIS B O 1
ATOM 2043 N N . ALA B 1 35 ? -0.813 -37.594 -16.75 1 93.62 35 ALA B N 1
ATOM 2044 C CA . ALA B 1 35 ? -1.542 -37.344 -17.984 1 93.62 35 ALA B CA 1
ATOM 2045 C C . ALA B 1 35 ? -0.585 -36.969 -19.109 1 93.62 35 ALA B C 1
ATOM 2047 O O . ALA B 1 35 ? 0.548 -36.562 -18.859 1 93.62 35 ALA B O 1
ATOM 2048 N N . SER B 1 36 ? -1.004 -37.188 -20.344 1 95.75 36 SER B N 1
ATOM 2049 C CA . SER B 1 36 ? -0.2 -36.844 -21.516 1 95.75 36 SER B CA 1
ATOM 2050 C C . SER B 1 36 ? 0.049 -35.344 -21.625 1 95.75 36 SER B C 1
ATOM 2052 O O . SER B 1 36 ? -0.693 -34.562 -21.047 1 95.75 36 SER B O 1
ATOM 2054 N N . ASP B 1 37 ? 1.081 -34.969 -22.344 1 94.94 37 ASP B N 1
ATOM 2055 C CA . ASP B 1 37 ? 1.412 -33.562 -22.547 1 94.94 37 ASP B CA 1
ATOM 2056 C C . ASP B 1 37 ? 0.265 -32.812 -23.234 1 94.94 37 ASP B C 1
ATOM 2058 O O . ASP B 1 37 ? 0.022 -31.641 -22.953 1 94.94 37 ASP B O 1
ATOM 2062 N N . THR B 1 38 ? -0.363 -33.5 -24.141 1 95.88 38 THR B N 1
ATOM 2063 C CA . THR B 1 38 ? -1.477 -32.906 -24.844 1 95.88 38 THR B CA 1
ATOM 2064 C C . THR B 1 38 ? -2.605 -32.531 -23.891 1 95.88 38 THR B C 1
ATOM 2066 O O . THR B 1 38 ? -3.166 -31.438 -23.953 1 95.88 38 THR B O 1
ATOM 2069 N N . GLU B 1 39 ? -2.889 -33.469 -22.984 1 96.5 39 GLU B N 1
ATOM 2070 C CA . GLU B 1 39 ? -3.924 -33.219 -21.984 1 96.5 39 GLU B CA 1
ATOM 2071 C C . GLU B 1 39 ? -3.525 -32.094 -21.031 1 96.5 39 GLU B C 1
ATOM 2073 O O . GLU B 1 39 ? -4.332 -31.219 -20.734 1 96.5 39 GLU B O 1
ATOM 2078 N N . LEU B 1 40 ? -2.332 -32.156 -20.625 1 97.19 40 LEU B N 1
ATOM 2079 C CA . LEU B 1 40 ? -1.826 -31.125 -19.734 1 97.19 40 LEU B CA 1
ATOM 2080 C C . LEU B 1 40 ? -1.867 -29.75 -20.406 1 97.19 40 LEU B C 1
ATOM 2082 O O . LEU B 1 40 ? -2.262 -28.766 -19.781 1 97.19 40 LEU B O 1
ATOM 2086 N N . ARG B 1 41 ? -1.514 -29.734 -21.672 1 96.94 41 ARG B N 1
ATOM 2087 C CA . ARG B 1 41 ? -1.498 -28.484 -22.422 1 96.94 41 ARG B CA 1
ATOM 2088 C C . ARG B 1 41 ? -2.893 -27.875 -22.484 1 96.94 41 ARG B C 1
ATOM 2090 O O . ARG B 1 41 ? -3.049 -26.656 -22.359 1 96.94 41 ARG B O 1
ATOM 2097 N N . MET B 1 42 ? -3.811 -28.656 -22.594 1 97.19 42 MET B N 1
ATOM 2098 C CA . MET B 1 42 ? -5.184 -28.156 -22.672 1 97.19 42 MET B CA 1
ATOM 2099 C C . MET B 1 42 ? -5.617 -27.531 -21.359 1 97.19 42 MET B C 1
ATOM 2101 O O . MET B 1 42 ? -6.242 -26.469 -21.359 1 97.19 42 MET B O 1
ATOM 2105 N N . ILE B 1 43 ? -5.309 -28.203 -20.312 1 98 43 ILE B N 1
ATOM 2106 C CA . ILE B 1 43 ? -5.672 -27.688 -18.984 1 98 43 ILE B CA 1
ATOM 2107 C C . ILE B 1 43 ? -4.922 -26.375 -18.719 1 98 43 ILE B C 1
ATOM 2109 O O . ILE B 1 43 ? -5.512 -25.406 -18.25 1 98 43 ILE B O 1
ATOM 2113 N N . ILE B 1 44 ? -3.643 -26.375 -19.047 1 98.06 44 ILE B N 1
ATOM 2114 C CA . ILE B 1 44 ? -2.793 -25.219 -18.828 1 98.06 44 ILE B CA 1
ATOM 2115 C C . ILE B 1 44 ? -3.328 -24.031 -19.625 1 98.06 44 ILE B C 1
ATOM 2117 O O . ILE B 1 44 ? -3.455 -22.922 -19.094 1 98.06 44 ILE B O 1
ATOM 2121 N N . ASP B 1 45 ? -3.664 -24.25 -20.875 1 97.62 45 ASP B N 1
ATOM 2122 C CA . ASP B 1 45 ? -4.227 -23.203 -21.703 1 97.62 45 ASP B CA 1
ATOM 2123 C C . ASP B 1 45 ? -5.508 -22.641 -21.094 1 97.62 45 ASP B C 1
ATOM 2125 O O . ASP B 1 45 ? -5.758 -21.438 -21.172 1 97.62 45 ASP B O 1
ATOM 2129 N N . GLY B 1 46 ? -6.266 -23.531 -20.578 1 98 46 GLY B N 1
ATOM 2130 C CA . GLY B 1 46 ? -7.469 -23.094 -19.891 1 98 46 GLY B CA 1
ATOM 2131 C C . GLY B 1 46 ? -7.188 -22.219 -18.688 1 98 46 GLY B C 1
ATOM 2132 O O . GLY B 1 46 ? -7.848 -21.188 -18.5 1 98 46 GLY B O 1
ATOM 2133 N N . ILE B 1 47 ? -6.242 -22.562 -17.891 1 98.38 47 ILE B N 1
ATOM 2134 C CA . ILE B 1 47 ? -5.867 -21.797 -16.703 1 98.38 47 ILE B CA 1
ATOM 2135 C C . ILE B 1 47 ? -5.316 -20.438 -17.109 1 98.38 47 ILE B C 1
ATOM 2137 O O . ILE B 1 47 ? -5.656 -19.422 -16.516 1 98.38 47 ILE B O 1
ATOM 2141 N N . LEU B 1 48 ? -4.469 -20.391 -18.156 1 97.75 48 LEU B N 1
ATOM 2142 C CA . LEU B 1 48 ? -3.902 -19.141 -18.625 1 97.75 48 LEU B CA 1
ATOM 2143 C C . LEU B 1 48 ? -4.992 -18.219 -19.172 1 97.75 48 LEU B C 1
ATOM 2145 O O . LEU B 1 48 ? -4.973 -17.016 -18.938 1 97.75 48 LEU B O 1
ATOM 2149 N N . ALA B 1 49 ? -5.93 -18.828 -19.859 1 97.81 49 ALA B N 1
ATOM 2150 C CA . ALA B 1 49 ? -7.07 -18.047 -20.344 1 97.81 49 ALA B CA 1
ATOM 2151 C C . ALA B 1 49 ? -7.891 -17.5 -19.188 1 97.81 49 ALA B C 1
ATOM 2153 O O . ALA B 1 49 ? -8.422 -16.391 -19.266 1 97.81 49 ALA B O 1
ATOM 2154 N N . HIS B 1 50 ? -8.023 -18.266 -18.156 1 97.88 50 HIS B N 1
ATOM 2155 C CA . HIS B 1 50 ? -8.742 -17.844 -16.969 1 97.88 50 HIS B CA 1
ATOM 2156 C C . HIS B 1 50 ? -8.039 -16.672 -16.297 1 97.88 50 HIS B C 1
ATOM 2158 O O . HIS B 1 50 ? -8.688 -15.75 -15.789 1 97.88 50 HIS B O 1
ATOM 2164 N N . TYR B 1 51 ? -6.727 -16.703 -16.266 1 97.38 51 TYR B N 1
ATOM 2165 C CA . TYR B 1 51 ? -5.969 -15.555 -15.766 1 97.38 51 TYR B CA 1
ATOM 2166 C C . TYR B 1 51 ? -6.207 -14.32 -16.625 1 97.38 51 TYR B C 1
ATOM 2168 O O . TYR B 1 51 ? -6.324 -13.203 -16.125 1 97.38 51 TYR B O 1
ATOM 2176 N N . ASP B 1 52 ? -6.262 -14.516 -17.938 1 96.88 52 ASP B N 1
ATOM 2177 C CA . ASP B 1 52 ? -6.566 -13.391 -18.812 1 96.88 52 ASP B CA 1
ATOM 2178 C C . ASP B 1 52 ? -7.906 -12.758 -18.453 1 96.88 52 ASP B C 1
ATOM 2180 O O . ASP B 1 52 ? -8.055 -11.531 -18.516 1 96.88 52 ASP B O 1
ATOM 2184 N N . ASP B 1 53 ? -8.836 -13.555 -18.078 1 97.06 53 ASP B N 1
ATOM 2185 C CA . ASP B 1 53 ? -10.172 -13.07 -17.734 1 97.06 53 ASP B CA 1
ATOM 2186 C C . ASP B 1 53 ? -10.125 -12.148 -16.531 1 97.06 53 ASP B C 1
ATOM 2188 O O . ASP B 1 53 ? -10.836 -11.141 -16.484 1 97.06 53 ASP B O 1
ATOM 2192 N N . ILE B 1 54 ? -9.344 -12.484 -15.5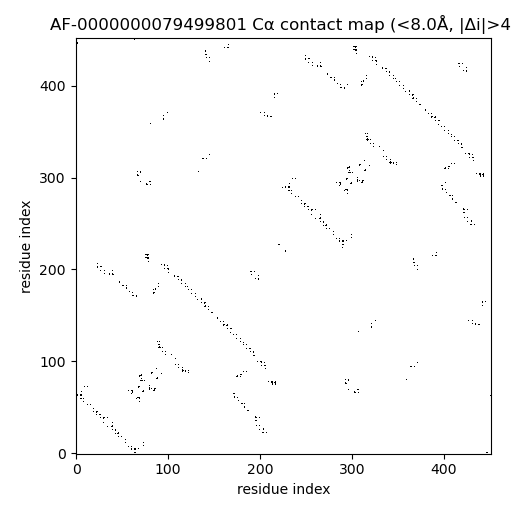55 1 96.69 54 ILE B N 1
ATOM 2193 C CA . ILE B 1 54 ? -9.32 -11.664 -14.352 1 96.69 54 ILE B CA 1
ATOM 2194 C C . ILE B 1 54 ? -8.688 -10.312 -14.672 1 96.69 54 ILE B C 1
ATOM 2196 O O . ILE B 1 54 ? -9.086 -9.281 -14.117 1 96.69 54 ILE B O 1
ATOM 2200 N N . PHE B 1 55 ? -7.676 -10.281 -15.531 1 96.31 55 PHE B N 1
ATOM 2201 C CA . PHE B 1 55 ? -7.066 -9.016 -15.906 1 96.31 55 PHE B CA 1
ATOM 2202 C C . PHE B 1 55 ? -8.055 -8.141 -16.672 1 96.31 55 PHE B C 1
ATOM 2204 O O . PHE B 1 55 ? -8.07 -6.922 -16.516 1 96.31 55 PHE B O 1
ATOM 2211 N N . ARG B 1 56 ? -8.891 -8.789 -17.469 1 95.25 56 ARG B N 1
ATOM 2212 C CA . ARG B 1 56 ? -9.945 -8.062 -18.156 1 95.25 56 ARG B CA 1
ATOM 2213 C C . ARG B 1 56 ? -10.961 -7.508 -17.172 1 95.25 56 ARG B C 1
ATOM 2215 O O . ARG B 1 56 ? -11.352 -6.344 -17.25 1 95.25 56 ARG B O 1
ATOM 2222 N N . LEU B 1 57 ? -11.367 -8.352 -16.266 1 95.25 57 LEU B N 1
ATOM 2223 C CA . LEU B 1 57 ? -12.32 -7.945 -15.242 1 95.25 57 LEU B CA 1
ATOM 2224 C C . LEU B 1 57 ? -11.773 -6.777 -14.43 1 95.25 57 LEU B C 1
ATOM 2226 O O . LEU B 1 57 ? -12.516 -5.84 -14.109 1 95.25 57 LEU B O 1
ATOM 2230 N N . LYS B 1 58 ? -10.508 -6.816 -14.062 1 95.69 58 LYS B N 1
ATOM 2231 C CA . LYS B 1 58 ? -9.875 -5.738 -13.312 1 95.69 58 LYS B CA 1
ATOM 2232 C C . LYS B 1 58 ? -9.875 -4.441 -14.117 1 95.69 58 LYS B C 1
ATOM 2234 O O . LYS B 1 58 ? -10.023 -3.355 -13.547 1 95.69 58 LYS B O 1
ATOM 2239 N N . GLY B 1 59 ? -9.648 -4.605 -15.438 1 92.5 59 GLY B N 1
ATOM 2240 C CA . GLY B 1 59 ? -9.703 -3.43 -16.297 1 92.5 59 GLY B CA 1
ATOM 2241 C C . GLY B 1 59 ? -11.039 -2.703 -16.219 1 92.5 59 GLY B C 1
ATOM 2242 O O . GLY B 1 59 ? -11.078 -1.476 -16.125 1 92.5 59 GLY B O 1
ATOM 2243 N N . VAL B 1 60 ? -12.055 -3.449 -16.219 1 91.81 60 VAL B N 1
ATOM 2244 C CA . VAL B 1 60 ? -13.398 -2.891 -16.141 1 91.81 60 VAL B CA 1
ATOM 2245 C C . VAL B 1 60 ? -13.625 -2.289 -14.75 1 91.81 60 VAL B C 1
ATOM 2247 O O . VAL B 1 60 ? -14.141 -1.175 -14.625 1 91.81 60 VAL B O 1
ATOM 2250 N N . ALA B 1 61 ? -13.258 -2.967 -13.75 1 92.38 61 ALA B N 1
ATOM 2251 C CA . ALA B 1 61 ? -13.445 -2.512 -12.375 1 92.38 61 ALA B CA 1
ATOM 2252 C C . ALA B 1 61 ? -12.656 -1.232 -12.109 1 92.38 61 ALA B C 1
ATOM 2254 O O . ALA B 1 61 ? -13.102 -0.371 -11.344 1 92.38 61 ALA B O 1
ATOM 2255 N N . ALA B 1 62 ? -11.445 -1.153 -12.734 1 90.38 62 ALA B N 1
ATOM 2256 C CA . ALA B 1 62 ? -10.594 0.019 -12.539 1 90.38 62 ALA B CA 1
ATOM 2257 C C . ALA B 1 62 ? -11.289 1.284 -13.047 1 90.38 62 ALA B C 1
ATOM 2259 O O . ALA B 1 62 ? -11.125 2.359 -12.461 1 90.38 62 ALA B O 1
ATOM 2260 N N . LYS B 1 63 ? -12.031 1.164 -14.07 1 85 63 LYS B N 1
ATOM 2261 C CA . LYS B 1 63 ? -12.766 2.303 -14.609 1 85 63 LYS B CA 1
ATOM 2262 C C . LYS B 1 63 ? -13.852 2.766 -13.641 1 85 63 LYS B C 1
ATOM 2264 O O . LYS B 1 63 ? -14.125 3.963 -13.531 1 85 63 LYS B O 1
ATOM 2269 N N . ALA B 1 64 ? -14.398 1.778 -12.992 1 84.88 64 ALA B N 1
ATOM 2270 C CA . ALA B 1 64 ? -15.484 2.084 -12.062 1 84.88 64 ALA B CA 1
ATOM 2271 C C . ALA B 1 64 ? -14.938 2.572 -10.719 1 84.88 64 ALA B C 1
ATOM 2273 O O . ALA B 1 64 ? -15.445 3.537 -10.148 1 84.88 64 ALA B O 1
ATOM 2274 N N . ASP B 1 65 ? -13.922 1.966 -10.242 1 88.75 65 ASP B N 1
ATOM 2275 C CA . ASP B 1 65 ? -13.328 2.287 -8.945 1 88.75 65 ASP B CA 1
ATOM 2276 C C . ASP B 1 65 ? -11.852 1.895 -8.906 1 88.75 65 ASP B C 1
ATOM 2278 O O . ASP B 1 65 ? -11.508 0.821 -8.406 1 88.75 65 ASP B O 1
ATOM 2282 N N . VAL B 1 66 ? -11.078 2.818 -9.273 1 90.88 66 VAL B N 1
ATOM 2283 C CA . VAL B 1 66 ? -9.648 2.543 -9.367 1 90.88 66 VAL B CA 1
ATOM 2284 C C . VAL B 1 66 ? -9.055 2.387 -7.969 1 90.88 66 VAL B C 1
ATOM 2286 O O . VAL B 1 66 ? -8.141 1.591 -7.766 1 90.88 66 VAL B O 1
ATOM 2289 N N . PHE B 1 67 ? -9.633 3.012 -6.965 1 90.81 67 PHE B N 1
ATOM 2290 C CA . PHE B 1 67 ? -9.109 2.963 -5.609 1 90.81 67 PHE B CA 1
ATOM 2291 C C . PHE B 1 67 ? -9.352 1.596 -4.98 1 90.81 67 PHE B C 1
ATOM 2293 O O . PHE B 1 67 ? -8.539 1.117 -4.184 1 90.81 67 PHE B O 1
ATOM 2300 N N . HIS B 1 68 ? -10.453 1.043 -5.332 1 90.69 68 HIS B N 1
ATOM 2301 C CA . HIS B 1 68 ? -10.766 -0.289 -4.828 1 90.69 68 HIS B CA 1
ATOM 2302 C C . HIS B 1 68 ? -9.703 -1.301 -5.25 1 90.69 68 HIS B C 1
ATOM 2304 O O . HIS B 1 68 ? -9.242 -2.1 -4.434 1 90.69 68 HIS B O 1
ATOM 2310 N N . LEU B 1 69 ? -9.281 -1.185 -6.465 1 92.31 69 LEU B N 1
ATOM 2311 C CA . LEU B 1 69 ? -8.266 -2.1 -6.984 1 92.31 69 LEU B CA 1
ATOM 2312 C C . LEU B 1 69 ? -6.895 -1.783 -6.402 1 92.31 69 LEU B C 1
ATOM 2314 O O . LEU B 1 69 ? -6.16 -2.689 -6.008 1 92.31 69 LEU B O 1
ATOM 2318 N N . LEU B 1 70 ? -6.664 -0.557 -6.332 1 92.75 70 LEU B N 1
ATOM 2319 C CA . LEU B 1 70 ? -5.359 -0.128 -5.844 1 92.75 70 LEU B CA 1
ATOM 2320 C C . LEU B 1 70 ? -5.16 -0.54 -4.387 1 92.75 70 LEU B C 1
ATOM 2322 O O . LEU B 1 70 ? -4.062 -0.939 -3.996 1 92.75 70 LEU B O 1
ATOM 2326 N N . SER B 1 71 ? -6.203 -0.535 -3.625 1 89.56 71 SER B N 1
ATOM 2327 C CA . SER B 1 71 ? -6.109 -0.832 -2.201 1 89.56 71 SER B CA 1
ATOM 2328 C C . SER B 1 71 ? -6.148 -2.334 -1.945 1 89.56 71 SER B C 1
ATOM 2330 O O . SER B 1 71 ? -5.793 -2.795 -0.857 1 89.56 71 SER B O 1
ATOM 2332 N N . GLY B 1 72 ? -6.648 -3.049 -2.879 1 92.25 72 GLY B N 1
ATOM 2333 C CA . GLY B 1 72 ? -6.723 -4.492 -2.717 1 92.25 72 GLY B CA 1
ATOM 2334 C C . GLY B 1 72 ? -7.773 -4.93 -1.715 1 92.25 72 GLY B C 1
ATOM 2335 O O . GLY B 1 72 ? -7.613 -5.953 -1.048 1 92.25 72 GLY B O 1
ATOM 2336 N N . MET B 1 73 ? -8.852 -4.227 -1.583 1 87.5 73 MET B N 1
ATOM 2337 C CA . MET B 1 73 ? -9.883 -4.5 -0.591 1 87.5 73 MET B CA 1
ATOM 2338 C C . MET B 1 73 ? -10.555 -5.844 -0.864 1 87.5 73 MET B C 1
ATOM 2340 O O . MET B 1 73 ? -11.156 -6.438 0.035 1 87.5 73 MET B O 1
ATOM 2344 N N . TRP B 1 74 ? -10.422 -6.34 -2.021 1 90.94 74 TRP B N 1
ATOM 2345 C CA . TRP B 1 74 ? -11.023 -7.609 -2.412 1 90.94 74 TRP B CA 1
ATOM 2346 C C . TRP B 1 74 ? -10.125 -8.781 -2.025 1 90.94 74 TRP B C 1
ATOM 2348 O O . TRP B 1 74 ? -10.531 -9.938 -2.111 1 90.94 74 TRP B O 1
ATOM 2358 N N . LYS B 1 75 ? -8.922 -8.516 -1.632 1 94.44 75 LYS B N 1
ATOM 2359 C CA . LYS B 1 75 ? -7.969 -9.539 -1.218 1 94.44 75 LYS B CA 1
ATOM 2360 C C . LYS B 1 75 ? -8 -9.742 0.295 1 94.44 75 LYS B C 1
ATOM 2362 O O . LYS B 1 75 ? -8.492 -8.883 1.03 1 94.44 75 LYS B O 1
ATOM 2367 N N . THR B 1 76 ? -7.445 -10.867 0.733 1 93.81 76 THR B N 1
ATOM 2368 C CA . THR B 1 76 ? -7.328 -11.125 2.164 1 93.81 76 THR B CA 1
ATOM 2369 C C . THR B 1 76 ? -6.199 -10.305 2.771 1 93.81 76 THR B C 1
ATOM 2371 O O . THR B 1 76 ? -5.316 -9.82 2.057 1 93.81 76 THR B O 1
ATOM 2374 N N . PRO B 1 77 ? -6.191 -10.125 4.094 1 91.19 77 PRO B N 1
ATOM 2375 C CA . PRO B 1 77 ? -5.219 -9.242 4.742 1 91.19 77 PRO B CA 1
ATOM 2376 C C . PRO B 1 77 ? -3.773 -9.641 4.449 1 91.19 77 PRO B C 1
ATOM 2378 O O . PRO B 1 77 ? -2.955 -8.797 4.086 1 91.19 77 PRO B O 1
ATOM 2381 N N . ALA B 1 78 ? -3.459 -10.891 4.566 1 92.5 78 ALA B N 1
ATOM 2382 C CA . ALA B 1 78 ? -2.082 -11.32 4.32 1 92.5 78 ALA B CA 1
ATOM 2383 C C . ALA B 1 78 ? -1.699 -11.125 2.857 1 92.5 78 ALA B C 1
ATOM 2385 O O . ALA B 1 78 ? -0.57 -10.734 2.553 1 92.5 78 ALA B O 1
ATOM 2386 N N . GLU B 1 79 ? -2.652 -11.383 1.962 1 94.06 79 GLU B N 1
ATOM 2387 C CA . GLU B 1 79 ? -2.387 -11.141 0.545 1 94.06 79 GLU B CA 1
ATOM 2388 C C . GLU B 1 79 ? -2.105 -9.672 0.275 1 94.06 79 GLU B C 1
ATOM 2390 O O . GLU B 1 79 ? -1.251 -9.336 -0.548 1 94.06 79 GLU B O 1
ATOM 2395 N N . ARG B 1 80 ? -2.789 -8.859 0.958 1 92.75 80 ARG B N 1
ATOM 2396 C CA . ARG B 1 80 ? -2.678 -7.422 0.765 1 92.75 80 ARG B CA 1
ATOM 2397 C C . ARG B 1 80 ? -1.293 -6.918 1.159 1 92.75 80 ARG B C 1
ATOM 2399 O O . ARG B 1 80 ? -0.81 -5.922 0.617 1 92.75 80 ARG B O 1
ATOM 2406 N N . CYS B 1 81 ? -0.645 -7.586 2.016 1 90.31 81 CYS B N 1
ATOM 2407 C CA . CYS B 1 81 ? 0.69 -7.199 2.459 1 90.31 81 CYS B CA 1
ATOM 2408 C C . CYS B 1 81 ? 1.695 -7.305 1.318 1 90.31 81 CYS B C 1
ATOM 2410 O O . CYS B 1 81 ? 2.768 -6.703 1.372 1 90.31 81 CYS B O 1
ATOM 2412 N N . PHE B 1 82 ? 1.365 -8.039 0.323 1 92.69 82 PHE B N 1
ATOM 2413 C CA . PHE B 1 82 ? 2.281 -8.266 -0.79 1 92.69 82 PHE B CA 1
ATOM 2414 C C . PHE B 1 82 ? 1.779 -7.566 -2.049 1 92.69 82 PHE B C 1
ATOM 2416 O O . PHE B 1 82 ? 2.307 -7.793 -3.141 1 92.69 82 PHE B O 1
ATOM 2423 N N . LEU B 1 83 ? 0.744 -6.793 -1.854 1 93.69 83 LEU B N 1
ATOM 2424 C CA . LEU B 1 83 ? 0.098 -6.156 -2.996 1 93.69 83 LEU B CA 1
ATOM 2425 C C . LEU B 1 83 ? 0.979 -5.059 -3.576 1 93.69 83 LEU B C 1
ATOM 2427 O O . LEU B 1 83 ? 1.571 -4.273 -2.832 1 93.69 83 LEU B O 1
ATOM 2431 N N . TRP B 1 84 ? 1.143 -5.031 -4.848 1 95.44 84 TRP B N 1
ATOM 2432 C CA . TRP B 1 84 ? 1.786 -3.99 -5.641 1 95.44 84 TRP B CA 1
ATOM 2433 C C . TRP B 1 84 ? 0.901 -3.572 -6.812 1 95.44 84 TRP B C 1
ATOM 2435 O O . TRP B 1 84 ? 0.634 -4.371 -7.711 1 95.44 84 TRP B O 1
ATOM 2445 N N . LEU B 1 85 ? 0.413 -2.334 -6.836 1 95.62 85 LEU B N 1
ATOM 2446 C CA . LEU B 1 85 ? -0.445 -1.766 -7.871 1 95.62 85 LEU B CA 1
ATOM 2447 C C . LEU B 1 85 ? -1.595 -2.711 -8.203 1 95.62 85 LEU B C 1
ATOM 2449 O O . LEU B 1 85 ? -1.812 -3.045 -9.367 1 95.62 85 LEU B O 1
ATOM 2453 N N . GLY B 1 86 ? -2.232 -3.191 -7.184 1 94.25 86 GLY B N 1
ATOM 2454 C CA . GLY B 1 86 ? -3.455 -3.963 -7.344 1 94.25 86 GLY B CA 1
ATOM 2455 C C . GLY B 1 86 ? -3.205 -5.441 -7.578 1 94.25 86 GLY B C 1
ATOM 2456 O O . GLY B 1 86 ? -4.133 -6.191 -7.883 1 94.25 86 GLY B O 1
ATOM 2457 N N . GLY B 1 87 ? -1.983 -5.926 -7.488 1 95.62 87 GLY B N 1
ATOM 2458 C CA . GLY B 1 87 ? -1.674 -7.332 -7.695 1 95.62 87 GLY B CA 1
ATOM 2459 C C . GLY B 1 87 ? -0.296 -7.719 -7.191 1 95.62 87 GLY B C 1
ATOM 2460 O O . GLY B 1 87 ? 0.33 -6.969 -6.441 1 95.62 87 GLY B O 1
ATOM 2461 N N . PHE B 1 88 ? 0.085 -8.953 -7.586 1 94.81 88 PHE B N 1
ATOM 2462 C CA . PHE B 1 88 ? 1.38 -9.445 -7.137 1 94.81 88 PHE B CA 1
ATOM 2463 C C . PHE B 1 88 ? 2.508 -8.844 -7.965 1 94.81 88 PHE B C 1
ATOM 2465 O O . PHE B 1 88 ? 2.283 -8.375 -9.086 1 94.81 88 PHE B O 1
ATOM 2472 N N . ARG B 1 89 ? 3.666 -8.836 -7.422 1 96.44 89 ARG B N 1
ATOM 2473 C CA . ARG B 1 89 ? 4.867 -8.477 -8.172 1 96.44 89 ARG B CA 1
ATOM 2474 C C . ARG B 1 89 ? 5.395 -9.672 -8.961 1 96.44 89 ARG B C 1
ATOM 2476 O O . ARG B 1 89 ? 5.805 -10.672 -8.375 1 96.44 89 ARG B O 1
ATOM 2483 N N . SER B 1 90 ? 5.453 -9.477 -10.242 1 97.06 90 SER B N 1
ATOM 2484 C CA . SER B 1 90 ? 5.832 -10.57 -11.133 1 97.06 90 SER B CA 1
ATOM 2485 C C . SER B 1 90 ? 7.273 -11.008 -10.891 1 97.06 90 SER B C 1
ATOM 2487 O O . SER B 1 90 ? 7.578 -12.203 -10.906 1 97.06 90 SER B O 1
ATOM 2489 N N . SER B 1 91 ? 8.148 -10.055 -10.688 1 97 91 SER B N 1
ATOM 2490 C CA . SER B 1 91 ? 9.562 -10.367 -10.477 1 97 91 SER B CA 1
ATOM 2491 C C . SER B 1 91 ? 9.758 -11.219 -9.227 1 97 91 SER B C 1
ATOM 2493 O O . SER B 1 91 ? 10.531 -12.18 -9.242 1 97 91 SER B O 1
ATOM 2495 N N . GLU B 1 92 ? 9 -10.93 -8.195 1 94.44 92 GLU B N 1
ATOM 2496 C CA . GLU B 1 92 ? 9.094 -11.688 -6.953 1 94.44 92 GLU B CA 1
ATOM 2497 C C . GLU B 1 92 ? 8.531 -13.094 -7.113 1 94.44 92 GLU B C 1
ATOM 2499 O O . GLU B 1 92 ? 9.078 -14.055 -6.57 1 94.44 92 GLU B O 1
ATOM 2504 N N . LEU B 1 93 ? 7.488 -13.156 -7.797 1 94.19 93 LEU B N 1
ATOM 2505 C CA . LEU B 1 93 ? 6.879 -14.453 -8.055 1 94.19 93 LEU B CA 1
ATOM 2506 C C . LEU B 1 93 ? 7.836 -15.367 -8.82 1 94.19 93 LEU B C 1
ATOM 2508 O O . LEU B 1 93 ? 7.988 -16.547 -8.477 1 94.19 93 LEU B O 1
ATOM 2512 N N . LEU B 1 94 ? 8.461 -14.812 -9.836 1 95.81 94 LEU B N 1
ATOM 2513 C CA . LEU B 1 94 ? 9.406 -15.578 -10.633 1 95.81 94 LEU B CA 1
ATOM 2514 C C . LEU B 1 94 ? 10.586 -16.047 -9.789 1 95.81 94 LEU B C 1
ATOM 2516 O O . LEU B 1 94 ? 11.062 -17.172 -9.945 1 95.81 94 LEU B O 1
ATOM 2520 N N . LYS B 1 95 ? 11.016 -15.227 -8.906 1 92.69 95 LYS B N 1
ATOM 2521 C CA . LYS B 1 95 ? 12.109 -15.586 -8.008 1 92.69 95 LYS B CA 1
ATOM 2522 C C . LYS B 1 95 ? 11.727 -16.781 -7.137 1 92.69 95 LYS B C 1
ATOM 2524 O O . LYS B 1 95 ? 12.539 -17.688 -6.926 1 92.69 95 LYS B O 1
ATOM 2529 N N . LEU B 1 96 ? 10.578 -16.797 -6.66 1 89.5 96 LEU B N 1
ATOM 2530 C CA . LEU B 1 96 ? 10.094 -17.891 -5.824 1 89.5 96 LEU B CA 1
ATOM 2531 C C . LEU B 1 96 ? 9.953 -19.172 -6.637 1 89.5 96 LEU B C 1
ATOM 2533 O O . LEU B 1 96 ? 10.281 -20.25 -6.152 1 89.5 96 LEU B O 1
ATOM 2537 N N . LEU B 1 97 ? 9.531 -19.031 -7.844 1 90.75 97 LEU B N 1
ATOM 2538 C CA . LEU B 1 97 ? 9.227 -20.188 -8.688 1 90.75 97 LEU B CA 1
ATOM 2539 C C . LEU B 1 97 ? 10.5 -20.891 -9.133 1 90.75 97 LEU B C 1
ATOM 2541 O O . LEU B 1 97 ? 10.516 -22.125 -9.266 1 90.75 97 LEU B O 1
ATOM 2545 N N . VAL B 1 98 ? 11.539 -20.172 -9.391 1 87.75 98 VAL B N 1
ATOM 2546 C CA . VAL B 1 98 ? 12.781 -20.734 -9.906 1 87.75 98 VAL B CA 1
ATOM 2547 C C . VAL B 1 98 ? 13.266 -21.844 -8.969 1 87.75 98 VAL B C 1
ATOM 2549 O O . VAL B 1 98 ? 13.758 -22.875 -9.422 1 87.75 98 VAL B O 1
ATOM 2552 N N . ASN B 1 99 ? 13.047 -21.672 -7.746 1 81.5 99 ASN B N 1
ATOM 2553 C CA . ASN B 1 99 ? 13.5 -22.641 -6.758 1 81.5 99 ASN B CA 1
ATOM 2554 C C . ASN B 1 99 ? 12.609 -23.875 -6.75 1 81.5 99 ASN B C 1
ATOM 2556 O O . ASN B 1 99 ? 13.039 -24.953 -6.32 1 81.5 99 ASN B O 1
ATOM 2560 N N . GLN B 1 100 ? 11.453 -23.781 -7.273 1 81.06 100 GLN B N 1
ATOM 2561 C CA . GLN B 1 100 ? 10.484 -24.875 -7.223 1 81.06 100 GLN B CA 1
ATOM 2562 C C . GLN B 1 100 ? 10.461 -25.656 -8.539 1 81.06 100 GLN B C 1
ATOM 2564 O O . GLN B 1 100 ? 9.898 -26.75 -8.602 1 81.06 100 GLN B O 1
ATOM 2569 N N . LEU B 1 101 ? 10.984 -25.125 -9.57 1 84.56 101 LEU B N 1
ATOM 2570 C CA . LEU B 1 101 ? 10.867 -25.703 -10.898 1 84.56 101 LEU B CA 1
ATOM 2571 C C . LEU B 1 101 ? 12.117 -26.5 -11.25 1 84.56 101 LEU B C 1
ATOM 2573 O O . LEU B 1 101 ? 12.258 -26.984 -12.383 1 84.56 101 LEU B O 1
ATOM 2577 N N . GLU B 1 102 ? 12.93 -26.812 -10.281 1 78.38 102 GLU B N 1
ATOM 2578 C CA . GLU B 1 102 ? 14.133 -27.594 -10.57 1 78.38 102 GLU B CA 1
ATOM 2579 C C . GLU B 1 102 ? 13.781 -29.047 -10.883 1 78.38 102 GLU B C 1
ATOM 2581 O O . GLU B 1 102 ? 12.859 -29.609 -10.297 1 78.38 102 GLU B O 1
ATOM 2586 N N . PRO B 1 103 ? 14.445 -29.469 -11.945 1 85.75 103 PRO B N 1
ATOM 2587 C CA . PRO B 1 103 ? 15.609 -28.953 -12.656 1 85.75 103 PRO B CA 1
ATOM 2588 C C . PRO B 1 103 ? 15.234 -28.156 -13.906 1 85.75 103 PRO B C 1
ATOM 2590 O O . PRO B 1 103 ? 14.281 -28.516 -14.602 1 85.75 103 PRO B O 1
ATOM 2593 N N . LEU B 1 104 ? 15.875 -27.141 -14.211 1 91.44 104 LEU B N 1
ATOM 2594 C CA . LEU B 1 104 ? 15.758 -26.328 -15.414 1 91.44 104 LEU B CA 1
ATOM 2595 C C . LEU B 1 104 ? 17.016 -26.422 -16.266 1 91.44 104 LEU B C 1
ATOM 2597 O O . LEU B 1 104 ? 18.125 -26.578 -15.742 1 91.44 104 LEU B O 1
ATOM 2601 N N . THR B 1 105 ? 16.812 -26.594 -17.562 1 94.62 105 THR B N 1
ATOM 2602 C CA . THR B 1 105 ? 17.969 -26.5 -18.438 1 94.62 105 THR B CA 1
ATOM 2603 C C . THR B 1 105 ? 18.641 -25.141 -18.297 1 94.62 105 THR B C 1
ATOM 2605 O O . THR B 1 105 ? 18.047 -24.203 -17.766 1 94.62 105 THR B O 1
ATOM 2608 N N . GLU B 1 106 ? 19.922 -25.078 -18.703 1 94.31 106 GLU B N 1
ATOM 2609 C CA . GLU B 1 106 ? 20.641 -23.812 -18.672 1 94.31 106 GLU B CA 1
ATOM 2610 C C . GLU B 1 106 ? 19.906 -22.734 -19.453 1 94.31 106 GLU B C 1
ATOM 2612 O O . GLU B 1 106 ? 19.844 -21.578 -19.047 1 94.31 106 GLU B O 1
ATOM 2617 N N . GLN B 1 107 ? 19.375 -23.188 -20.594 1 96 107 GLN B N 1
ATOM 2618 C CA . GLN B 1 107 ? 18.641 -22.25 -21.438 1 96 107 GLN B CA 1
ATOM 2619 C C . GLN B 1 107 ? 17.391 -21.75 -20.734 1 96 107 GLN B C 1
ATOM 2621 O O . GLN B 1 107 ? 17.062 -20.562 -20.812 1 96 107 GLN B O 1
ATOM 2626 N N . GLN B 1 108 ? 16.656 -22.594 -20.109 1 96.12 108 GLN B N 1
ATOM 2627 C CA . GLN B 1 108 ? 15.453 -22.219 -19.359 1 96.12 108 GLN B CA 1
ATOM 2628 C C . GLN B 1 108 ? 15.805 -21.297 -18.188 1 96.12 108 GLN B C 1
ATOM 2630 O O . GLN B 1 108 ? 15.109 -20.312 -17.938 1 96.12 108 GLN B O 1
ATOM 2635 N N . LEU B 1 109 ? 16.922 -21.594 -17.516 1 94.94 109 LEU B N 1
ATOM 2636 C CA . LEU B 1 109 ? 17.359 -20.781 -16.375 1 94.94 109 LEU B CA 1
ATOM 2637 C C . LEU B 1 109 ? 17.688 -19.359 -16.828 1 94.94 109 LEU B C 1
ATOM 2639 O O . LEU B 1 109 ? 17.297 -18.391 -16.188 1 94.94 109 LEU B O 1
ATOM 2643 N N . VAL B 1 110 ? 18.422 -19.234 -17.906 1 96.12 110 VAL B N 1
ATOM 2644 C CA . VAL B 1 110 ? 18.75 -17.938 -18.469 1 96.12 110 VAL B CA 1
ATOM 2645 C C . VAL B 1 110 ? 17.469 -17.219 -18.891 1 96.12 110 VAL B C 1
ATOM 2647 O O . VAL B 1 110 ? 17.312 -16.016 -18.672 1 96.12 110 VAL B O 1
ATOM 2650 N N . GLY B 1 111 ? 16.516 -17.938 -19.5 1 97.12 111 GLY B N 1
ATOM 2651 C CA . GLY B 1 111 ? 15.25 -17.375 -19.922 1 97.12 111 GLY B CA 1
ATOM 2652 C C . GLY B 1 111 ? 14.438 -16.812 -18.781 1 97.12 111 GLY B C 1
ATOM 2653 O O . GLY B 1 111 ? 13.938 -15.688 -18.844 1 97.12 111 GLY B O 1
ATOM 2654 N N . ILE B 1 112 ? 14.344 -17.578 -17.734 1 96.25 112 ILE B N 1
ATOM 2655 C CA . ILE B 1 112 ? 13.562 -17.156 -16.562 1 96.25 112 ILE B CA 1
ATOM 2656 C C . ILE B 1 112 ? 14.25 -15.992 -15.867 1 96.25 112 ILE B C 1
ATOM 2658 O O . ILE B 1 112 ? 13.586 -15.055 -15.406 1 96.25 112 ILE B O 1
ATOM 2662 N N . THR B 1 113 ? 15.57 -16.047 -15.781 1 96.12 113 THR B N 1
ATOM 2663 C CA . THR B 1 113 ? 16.328 -14.953 -15.164 1 96.12 113 THR B CA 1
ATOM 2664 C C . THR B 1 113 ? 16.141 -13.656 -15.945 1 96.12 113 THR B C 1
ATOM 2666 O O . THR B 1 113 ? 15.945 -12.594 -15.352 1 96.12 113 THR B O 1
ATOM 2669 N N . ASN B 1 114 ? 16.203 -13.789 -17.234 1 97.69 114 ASN B N 1
ATOM 2670 C CA . ASN B 1 114 ? 15.984 -12.617 -18.078 1 97.69 114 ASN B CA 1
ATOM 2671 C C . ASN B 1 114 ? 14.57 -12.07 -17.906 1 97.69 114 ASN B C 1
ATOM 2673 O O . ASN B 1 114 ? 14.375 -10.852 -17.859 1 97.69 114 ASN B O 1
ATOM 2677 N N . LEU B 1 115 ? 13.625 -12.961 -17.891 1 98.06 115 LEU B N 1
ATOM 2678 C CA . LEU B 1 115 ? 12.242 -12.562 -17.688 1 98.06 115 LEU B CA 1
ATOM 2679 C C . LEU B 1 115 ? 12.062 -11.875 -16.344 1 98.06 115 LEU B C 1
ATOM 2681 O O . LEU B 1 115 ? 11.375 -10.852 -16.25 1 98.06 115 LEU B O 1
ATOM 2685 N N . GLN B 1 116 ? 12.648 -12.375 -15.281 1 97.81 116 GLN B N 1
ATOM 2686 C CA . GLN B 1 116 ? 12.602 -11.781 -13.953 1 97.81 116 GLN B CA 1
ATOM 2687 C C . GLN B 1 116 ? 13.203 -10.383 -13.953 1 97.81 116 GLN B C 1
ATOM 2689 O O . GLN B 1 116 ? 12.625 -9.453 -13.391 1 97.81 116 GLN B O 1
ATOM 2694 N N . GLN B 1 117 ? 14.344 -10.195 -14.594 1 97.75 117 GLN B N 1
ATOM 2695 C CA . GLN B 1 117 ? 15.031 -8.906 -14.648 1 97.75 117 GLN B CA 1
ATOM 2696 C C . GLN B 1 117 ? 14.219 -7.887 -15.438 1 97.75 117 GLN B C 1
ATOM 2698 O O . GLN B 1 117 ? 14.117 -6.727 -15.031 1 97.75 117 GLN B O 1
ATOM 2703 N N . SER B 1 118 ? 13.688 -8.344 -16.531 1 98.06 118 SER B N 1
ATOM 2704 C CA . SER B 1 118 ? 12.859 -7.445 -17.328 1 98.06 118 SER B CA 1
ATOM 2705 C C . SER B 1 118 ? 11.602 -7.027 -16.578 1 98.06 118 SER B C 1
ATOM 2707 O O . SER B 1 118 ? 11.195 -5.867 -16.625 1 98.06 118 SER B O 1
ATOM 2709 N N . SER B 1 119 ? 10.984 -7.957 -15.883 1 98.25 119 SER B N 1
ATOM 2710 C CA . SER B 1 119 ? 9.812 -7.652 -15.07 1 98.25 119 SER B CA 1
ATOM 2711 C C . SER B 1 119 ? 10.148 -6.676 -13.953 1 98.25 119 SER B C 1
ATOM 2713 O O . SER B 1 119 ? 9.391 -5.742 -13.68 1 98.25 119 SER B O 1
ATOM 2715 N N . GLN B 1 120 ? 11.281 -6.871 -13.383 1 97.88 120 GLN B N 1
ATOM 2716 C CA . GLN B 1 120 ? 11.727 -5.988 -12.305 1 97.88 120 GLN B CA 1
ATOM 2717 C C . GLN B 1 120 ? 11.945 -4.566 -12.82 1 97.88 120 GLN B C 1
ATOM 2719 O O . GLN B 1 120 ? 11.57 -3.598 -12.156 1 97.88 120 GLN B O 1
ATOM 2724 N N . GLN B 1 121 ? 12.539 -4.484 -13.961 1 98.25 121 GLN B N 1
ATOM 2725 C CA . GLN B 1 121 ? 12.773 -3.172 -14.555 1 98.25 121 GLN B CA 1
ATOM 2726 C C . GLN B 1 121 ? 11.453 -2.459 -14.852 1 98.25 121 GLN B C 1
ATOM 2728 O O . GLN B 1 121 ? 11.312 -1.266 -14.578 1 98.25 121 GLN B O 1
ATOM 2733 N N . ALA B 1 122 ? 10.539 -3.166 -15.414 1 98.5 122 ALA B N 1
ATOM 2734 C CA . ALA B 1 122 ? 9.227 -2.592 -15.703 1 98.5 122 ALA B CA 1
ATOM 2735 C C . ALA B 1 122 ? 8.508 -2.18 -14.422 1 98.5 122 ALA B C 1
ATOM 2737 O O . ALA B 1 122 ? 7.875 -1.122 -14.367 1 98.5 122 ALA B O 1
ATOM 2738 N N . GLU B 1 123 ? 8.586 -3.008 -13.406 1 98.31 123 GLU B N 1
ATOM 2739 C CA . GLU B 1 123 ? 7.988 -2.703 -12.109 1 98.31 123 GLU B CA 1
ATOM 2740 C C . GLU B 1 123 ? 8.602 -1.444 -11.5 1 98.31 123 GLU B C 1
ATOM 2742 O O . GLU B 1 123 ? 7.883 -0.597 -10.969 1 98.31 123 GLU B O 1
ATOM 2747 N N . ASP B 1 124 ? 9.906 -1.331 -11.594 1 97.69 124 ASP B N 1
ATOM 2748 C CA . ASP B 1 124 ? 10.586 -0.147 -11.078 1 97.69 124 ASP B CA 1
ATOM 2749 C C . ASP B 1 124 ? 10.133 1.11 -11.82 1 97.69 124 ASP B C 1
ATOM 2751 O O . ASP B 1 124 ? 9.938 2.162 -11.203 1 97.69 124 ASP B O 1
ATOM 2755 N N . ALA B 1 125 ? 10.016 0.983 -13.086 1 98.12 125 ALA B N 1
ATOM 2756 C CA . ALA B 1 125 ? 9.562 2.121 -13.875 1 98.12 125 ALA B CA 1
ATOM 2757 C C . ALA B 1 125 ? 8.156 2.547 -13.477 1 98.12 125 ALA B C 1
ATOM 2759 O O . ALA B 1 125 ? 7.879 3.74 -13.32 1 98.12 125 ALA B O 1
ATOM 2760 N N . LEU B 1 126 ? 7.262 1.617 -13.305 1 97.88 126 LEU B N 1
ATOM 2761 C CA . LEU B 1 126 ? 5.891 1.908 -12.898 1 97.88 126 LEU B CA 1
ATOM 2762 C C . LEU B 1 126 ? 5.855 2.5 -11.492 1 97.88 126 LEU B C 1
ATOM 2764 O O . LEU B 1 126 ? 5.102 3.439 -11.234 1 97.88 126 LEU B O 1
ATOM 2768 N N . SER B 1 127 ? 6.695 1.978 -10.617 1 96.81 127 SER B N 1
ATOM 2769 C CA . SER B 1 127 ? 6.77 2.502 -9.258 1 96.81 127 SER B CA 1
ATOM 2770 C C . SER B 1 127 ? 7.266 3.941 -9.242 1 96.81 127 SER B C 1
ATOM 2772 O O . SER B 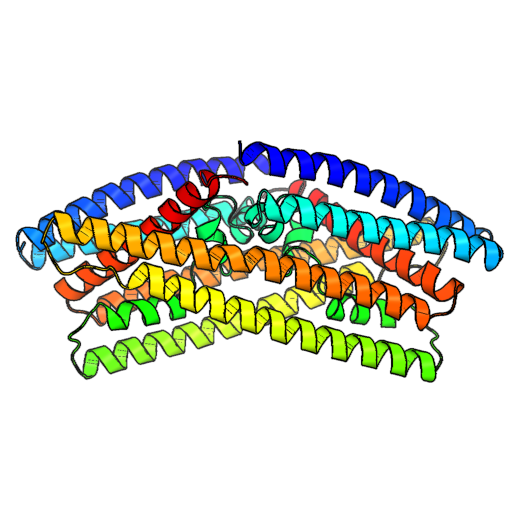1 127 ? 6.754 4.777 -8.5 1 96.81 127 SER B O 1
ATOM 2774 N N . GLN B 1 128 ? 8.227 4.168 -10.047 1 96.75 128 GLN B N 1
ATOM 2775 C CA . GLN B 1 128 ? 8.734 5.531 -10.164 1 96.75 128 GLN B CA 1
ATOM 2776 C C . GLN B 1 128 ? 7.676 6.473 -10.719 1 96.75 128 GLN B C 1
ATOM 2778 O O . GLN B 1 128 ? 7.555 7.617 -10.273 1 96.75 128 GLN B O 1
ATOM 2783 N N . GLY B 1 129 ? 6.973 5.992 -11.711 1 96.75 129 GLY B N 1
ATOM 2784 C CA . GLY B 1 129 ? 5.871 6.777 -12.25 1 96.75 129 GLY B CA 1
ATOM 2785 C C . GLY B 1 129 ? 4.805 7.086 -11.219 1 96.75 129 GLY B C 1
ATOM 2786 O O . GLY B 1 129 ? 4.309 8.211 -11.148 1 96.75 129 GLY B O 1
ATOM 2787 N N . MET B 1 130 ? 4.441 6.148 -10.461 1 95.19 130 MET B N 1
ATOM 2788 C CA . MET B 1 130 ? 3.451 6.324 -9.398 1 95.19 130 MET B CA 1
ATOM 2789 C C . MET B 1 130 ? 3.93 7.34 -8.367 1 95.19 130 MET B C 1
ATOM 2791 O O . MET B 1 130 ? 3.152 8.18 -7.914 1 95.19 130 MET B O 1
ATOM 2795 N N . GLU B 1 131 ? 5.195 7.234 -7.973 1 94.12 131 GLU B N 1
ATOM 2796 C CA . GLU B 1 131 ? 5.773 8.195 -7.035 1 94.12 131 GLU B CA 1
ATOM 2797 C C . GLU B 1 131 ? 5.703 9.609 -7.586 1 94.12 131 GLU B C 1
ATOM 2799 O O . GLU B 1 131 ? 5.402 10.555 -6.852 1 94.12 131 GLU B O 1
ATOM 2804 N N . ALA B 1 132 ? 6 9.727 -8.828 1 95.75 132 ALA B N 1
ATOM 2805 C CA . ALA B 1 132 ? 5.934 11.039 -9.477 1 95.75 132 ALA B CA 1
ATOM 2806 C C . ALA B 1 132 ? 4.508 11.578 -9.469 1 95.75 132 ALA B C 1
ATOM 2808 O O . ALA B 1 132 ? 4.289 12.773 -9.234 1 95.75 132 ALA B O 1
ATOM 2809 N N . LEU B 1 133 ? 3.578 10.75 -9.781 1 95.31 133 LEU B N 1
ATOM 2810 C CA . LEU B 1 133 ? 2.174 11.141 -9.75 1 95.31 133 LEU B CA 1
ATOM 2811 C C . LEU B 1 133 ? 1.768 11.594 -8.352 1 95.31 133 LEU B C 1
ATOM 2813 O O . LEU B 1 133 ? 1.127 12.633 -8.188 1 95.31 133 LEU B O 1
ATOM 2817 N N . GLN B 1 134 ? 2.168 10.82 -7.348 1 94.06 134 GLN B N 1
ATOM 2818 C CA . GLN B 1 134 ? 1.852 11.148 -5.965 1 94.06 134 GLN B CA 1
ATOM 2819 C C . GLN B 1 134 ? 2.445 12.5 -5.57 1 94.06 134 GLN B C 1
ATOM 2821 O O . GLN B 1 134 ? 1.782 13.312 -4.918 1 94.06 134 GLN B O 1
ATOM 2826 N N . GLN B 1 135 ? 3.67 12.703 -5.996 1 92.81 135 GLN B N 1
ATOM 2827 C CA . GLN B 1 135 ? 4.316 13.977 -5.703 1 92.81 135 GLN B CA 1
ATOM 2828 C C . GLN B 1 135 ? 3.584 15.133 -6.383 1 92.81 135 GLN B C 1
ATOM 2830 O O . GLN B 1 135 ? 3.357 16.172 -5.77 1 92.81 135 GLN B O 1
ATOM 2835 N N . SER B 1 136 ? 3.268 14.906 -7.578 1 93.81 136 SER B N 1
ATOM 2836 C CA . SER B 1 136 ? 2.553 15.93 -8.328 1 93.81 136 SER B CA 1
ATOM 2837 C C . SER B 1 136 ? 1.195 16.234 -7.699 1 93.81 136 SER B C 1
ATOM 2839 O O . SER B 1 136 ? 0.789 17.391 -7.613 1 93.81 136 SER B O 1
ATOM 2841 N N . LEU B 1 137 ? 0.482 15.234 -7.316 1 93.56 137 LEU B N 1
ATOM 2842 C CA . LEU B 1 137 ? -0.814 15.375 -6.66 1 93.56 137 LEU B CA 1
ATOM 2843 C C . LEU B 1 137 ? -0.677 16.125 -5.34 1 93.56 137 LEU B C 1
ATOM 2845 O O . LEU B 1 137 ? -1.46 17.031 -5.047 1 93.56 137 LEU B O 1
ATOM 2849 N N . ALA B 1 138 ? 0.344 15.727 -4.555 1 93.31 138 ALA B N 1
ATOM 2850 C CA . ALA B 1 138 ? 0.587 16.375 -3.27 1 93.31 138 ALA B CA 1
ATOM 2851 C C . ALA B 1 138 ? 0.868 17.859 -3.455 1 93.31 138 ALA B C 1
ATOM 2853 O O . ALA B 1 138 ? 0.328 18.703 -2.727 1 93.31 138 ALA B O 1
ATOM 2854 N N . GLU B 1 139 ? 1.628 18.188 -4.422 1 91.31 139 GLU B N 1
ATOM 2855 C CA . GLU B 1 139 ? 1.944 19.578 -4.719 1 91.31 139 GLU B CA 1
ATOM 2856 C C . GLU B 1 139 ? 0.7 20.344 -5.152 1 91.31 139 GLU B C 1
ATOM 2858 O O . GLU B 1 139 ? 0.507 21.5 -4.762 1 91.31 139 GLU B O 1
ATOM 2863 N N . THR B 1 140 ? -0.087 19.719 -5.938 1 91.88 140 THR B N 1
ATOM 2864 C CA . THR B 1 140 ? -1.317 20.344 -6.414 1 91.88 140 THR B CA 1
ATOM 2865 C C . THR B 1 140 ? -2.256 20.641 -5.25 1 91.88 140 THR B C 1
ATOM 2867 O O . THR B 1 140 ? -2.83 21.719 -5.172 1 91.88 140 THR B O 1
ATOM 2870 N N . LEU B 1 141 ? -2.354 19.75 -4.355 1 90.75 141 LEU B N 1
ATOM 2871 C CA . LEU B 1 141 ? -3.297 19.859 -3.25 1 90.75 141 LEU B CA 1
ATOM 2872 C C . LEU B 1 141 ? -2.762 20.797 -2.174 1 90.75 141 LEU B C 1
ATOM 2874 O O . LEU B 1 141 ? -3.529 21.312 -1.354 1 90.75 141 LEU B O 1
ATOM 2878 N N . SER B 1 142 ? -1.419 21 -2.119 1 87.56 142 SER B N 1
ATOM 2879 C CA . SER B 1 142 ? -0.819 21.828 -1.084 1 87.56 142 SER B CA 1
ATOM 2880 C C . SER B 1 142 ? -0.693 23.281 -1.549 1 87.56 142 SER B C 1
ATOM 2882 O O . SER B 1 142 ? -0.441 24.172 -0.741 1 87.56 142 SER B O 1
ATOM 2884 N N . SER B 1 143 ? -0.61 23.516 -2.83 1 73.69 143 SER B N 1
ATOM 2885 C CA . SER B 1 143 ? -0.39 24.859 -3.369 1 73.69 143 SER B CA 1
ATOM 2886 C C . SER B 1 143 ? -1.5 25.812 -2.945 1 73.69 143 SER B C 1
ATOM 2888 O O . SER B 1 143 ? -1.316 27.031 -2.963 1 73.69 143 SER B O 1
ATOM 2890 N N . GLY B 1 144 ? -2.602 25.391 -2.701 1 57.62 144 GLY B N 1
ATOM 2891 C CA . GLY B 1 144 ? -3.645 26.359 -2.383 1 57.62 144 GLY B CA 1
ATOM 2892 C C . GLY B 1 144 ? -3.518 26.938 -0.986 1 57.62 144 GLY B C 1
ATOM 2893 O O . GLY B 1 144 ? -4.488 27.453 -0.433 1 57.62 144 GLY B O 1
ATOM 2894 N N . SER B 1 145 ? -2.447 26.656 -0.461 1 50.5 145 SER B N 1
ATOM 2895 C CA . SER B 1 145 ? -2.406 27.047 0.942 1 50.5 145 SER B CA 1
ATOM 2896 C C . SER B 1 145 ? -3.158 28.359 1.167 1 50.5 145 SER B C 1
ATOM 2898 O O . SER B 1 145 ? -3.473 29.078 0.212 1 50.5 145 SER B O 1
ATOM 2900 N N . LEU B 1 146 ? -2.547 29.031 2.518 1 46.66 146 LEU B N 1
ATOM 2901 C CA . LEU B 1 146 ? -2.977 29.844 3.654 1 46.66 146 LEU B CA 1
ATOM 2902 C C . LEU B 1 146 ? -3.469 31.203 3.191 1 46.66 146 LEU B C 1
ATOM 2904 O O .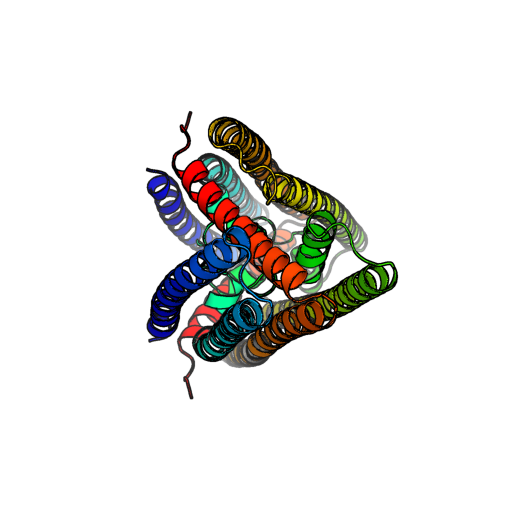 LEU B 1 146 ? -3.857 32.031 4.012 1 46.66 146 LEU B O 1
ATOM 2908 N N . GLY B 1 147 ? -2.611 31.656 2.338 1 41.12 147 GLY B N 1
ATOM 2909 C CA . GLY B 1 147 ? -2.707 33.094 2.359 1 41.12 147 GLY B CA 1
ATOM 2910 C C . GLY B 1 147 ? -4.133 33.625 2.252 1 41.12 147 GLY B C 1
ATOM 2911 O O . GLY B 1 147 ? -4.805 33.812 3.266 1 41.12 147 GLY B O 1
ATOM 2912 N N . SER B 1 148 ? -4.359 34.188 0.958 1 40.09 148 SER B N 1
ATOM 2913 C CA . SER B 1 148 ? -5.109 35.438 0.827 1 40.09 148 SER B CA 1
ATOM 2914 C C . SER B 1 148 ? -6.582 35.25 1.165 1 40.09 148 SER B C 1
ATOM 2916 O O . SER B 1 148 ? -7.176 34.219 0.794 1 40.09 148 SER B O 1
ATOM 2918 N N . SER B 1 149 ? -6.996 35.719 2.26 1 38.25 149 SER B N 1
ATOM 2919 C CA . SER B 1 149 ? -8.258 36.219 2.809 1 38.25 149 SER B CA 1
ATOM 2920 C C . SER B 1 149 ? -9.328 36.312 1.729 1 38.25 149 SER B C 1
ATOM 2922 O O . SER B 1 149 ? -10.492 36.594 2.023 1 38.25 149 SER B O 1
ATOM 2924 N N . GLY B 1 150 ? -9.039 36.781 0.459 1 42 150 GLY B N 1
ATOM 2925 C CA . GLY B 1 150 ? -10.242 37.25 -0.211 1 42 150 GLY B CA 1
ATOM 2926 C C . GLY B 1 150 ? -11.148 36.125 -0.673 1 42 150 GLY B C 1
ATOM 2927 O O . GLY B 1 150 ? -10.672 35.062 -1.095 1 42 150 GLY B O 1
ATOM 2928 N N . SER B 1 151 ? -12.391 35.969 -0.203 1 47.44 151 SER B N 1
ATOM 2929 C CA . SER B 1 151 ? -13.547 35.062 -0.226 1 47.44 151 SER B CA 1
ATOM 2930 C C . SER B 1 151 ? -13.656 34.344 -1.557 1 47.44 151 SER B C 1
ATOM 2932 O O . SER B 1 151 ? -13.836 33.125 -1.586 1 47.44 151 SER B O 1
ATOM 2934 N N . SER B 1 152 ? -14 35.062 -2.635 1 47 152 SER B N 1
ATOM 2935 C CA . SER B 1 152 ? -14.469 34.594 -3.938 1 47 152 SER B CA 1
ATOM 2936 C C . SER B 1 152 ? -13.352 33.906 -4.715 1 47 152 SER B C 1
ATOM 2938 O O . SER B 1 152 ? -13.578 32.875 -5.352 1 47 152 SER B O 1
ATOM 2940 N N . GLY B 1 153 ? -12.172 34.375 -4.742 1 46.75 153 GLY B N 1
ATOM 2941 C CA . GLY B 1 153 ? -11.016 33.906 -5.484 1 46.75 153 GLY B CA 1
ATOM 2942 C C . GLY B 1 153 ? -10.453 32.594 -4.938 1 46.75 153 GLY B C 1
ATOM 2943 O O . GLY B 1 153 ? -9.969 31.766 -5.695 1 46.75 153 GLY B O 1
ATOM 2944 N N . ASN B 1 154 ? -10.789 32.375 -3.703 1 63.5 154 ASN B N 1
ATOM 2945 C CA . ASN B 1 154 ? -10.297 31.203 -2.967 1 63.5 154 ASN B CA 1
ATOM 2946 C C . ASN B 1 154 ? -11.055 29.938 -3.35 1 63.5 154 ASN B C 1
ATOM 2948 O O . ASN B 1 154 ? -10.453 28.875 -3.543 1 63.5 154 ASN B O 1
ATOM 2952 N N . VAL B 1 155 ? -12.336 30.344 -3.672 1 68.56 155 VAL B N 1
ATOM 2953 C CA . VAL B 1 155 ? -13.148 29.188 -4.062 1 68.56 155 VAL B CA 1
ATOM 2954 C C . VAL B 1 155 ? -12.773 28.75 -5.477 1 68.56 155 VAL B C 1
ATOM 2956 O O . VAL B 1 155 ? -12.656 27.547 -5.75 1 68.56 155 VAL B O 1
ATOM 2959 N N . ALA B 1 156 ? -12.617 29.766 -6.359 1 68.94 156 ALA B N 1
ATOM 2960 C CA . ALA B 1 156 ? -12.234 29.438 -7.73 1 68.94 156 ALA B CA 1
ATOM 2961 C C . ALA B 1 156 ? -10.875 28.734 -7.766 1 68.94 156 ALA B C 1
ATOM 2963 O O . ALA B 1 156 ? -10.68 27.797 -8.539 1 68.94 156 ALA B O 1
ATOM 2964 N N . ASN B 1 157 ? -10.047 29.156 -6.965 1 78.62 157 ASN B N 1
ATOM 2965 C CA . ASN B 1 157 ? -8.734 28.531 -6.875 1 78.62 157 ASN B CA 1
ATOM 2966 C C . ASN B 1 157 ? -8.812 27.125 -6.297 1 78.62 157 ASN B C 1
ATOM 2968 O O . ASN B 1 157 ? -8.156 26.203 -6.797 1 78.62 157 ASN B O 1
ATOM 2972 N N . TYR B 1 158 ? -9.68 27.047 -5.34 1 81.69 158 TYR B N 1
ATOM 2973 C CA . TYR B 1 158 ? -9.898 25.734 -4.73 1 81.69 158 TYR B CA 1
ATOM 2974 C C . TYR B 1 158 ? -10.5 24.766 -5.734 1 81.69 158 TYR B C 1
ATOM 2976 O O . TYR B 1 158 ? -10 23.641 -5.891 1 81.69 158 TYR B O 1
ATOM 2984 N N . MET B 1 159 ? -11.445 25.234 -6.449 1 83.81 159 MET B N 1
ATOM 2985 C CA . MET B 1 159 ? -12.102 24.359 -7.422 1 83.81 159 MET B CA 1
ATOM 2986 C C . MET B 1 159 ? -11.156 24 -8.555 1 83.81 159 MET B C 1
ATOM 2988 O O . MET B 1 159 ? -11.188 22.875 -9.055 1 83.81 159 MET B O 1
ATOM 2992 N N . GLY B 1 160 ? -10.406 24.984 -8.945 1 88.06 160 GLY B N 1
ATOM 2993 C CA . GLY B 1 160 ? -9.414 24.703 -9.969 1 88.06 160 GLY B CA 1
ATOM 2994 C C . GLY B 1 160 ? -8.375 23.688 -9.547 1 88.06 160 GLY B C 1
ATOM 2995 O O . GLY B 1 160 ? -8.031 22.781 -10.312 1 88.06 160 GLY B O 1
ATOM 2996 N N . GLN B 1 161 ? -7.926 23.719 -8.352 1 89.38 161 GLN B N 1
ATOM 2997 C CA . GLN B 1 161 ? -6.957 22.781 -7.801 1 89.38 161 GLN B CA 1
ATOM 2998 C C . GLN B 1 161 ? -7.547 21.375 -7.707 1 89.38 161 GLN B C 1
ATOM 3000 O O . GLN B 1 161 ? -6.891 20.391 -8.062 1 89.38 161 GLN B O 1
ATOM 3005 N N . MET B 1 162 ? -8.75 21.328 -7.281 1 90.75 162 MET B N 1
ATOM 3006 C CA . MET B 1 162 ? -9.406 20.031 -7.16 1 90.75 162 MET B CA 1
ATOM 3007 C C . MET B 1 162 ? -9.633 19.391 -8.531 1 90.75 162 MET B C 1
ATOM 3009 O O . MET B 1 162 ? -9.484 18.188 -8.688 1 90.75 162 MET B O 1
ATOM 3013 N N . ALA B 1 163 ? -9.953 20.281 -9.508 1 90.81 163 ALA B N 1
ATOM 3014 C CA . ALA B 1 163 ? -10.141 19.766 -10.859 1 90.81 163 ALA B CA 1
ATOM 3015 C C . ALA B 1 163 ? -8.836 19.203 -11.422 1 90.81 163 ALA B C 1
ATOM 3017 O O . ALA B 1 163 ? -8.836 18.141 -12.047 1 90.81 163 ALA B O 1
ATOM 3018 N N . MET B 1 164 ? -7.75 19.844 -11.18 1 92.44 164 MET B N 1
ATOM 3019 C CA . MET B 1 164 ? -6.438 19.375 -11.617 1 92.44 164 MET B CA 1
ATOM 3020 C C . MET B 1 164 ? -6.078 18.062 -10.938 1 92.44 164 MET B C 1
ATOM 3022 O O . MET B 1 164 ? -5.566 17.141 -11.578 1 92.44 164 MET B O 1
ATOM 3026 N N . ALA B 1 165 ? -6.328 18.047 -9.656 1 92.75 165 ALA B N 1
ATOM 3027 C CA . ALA B 1 165 ? -6.051 16.844 -8.891 1 92.75 165 ALA B CA 1
ATOM 3028 C C . ALA B 1 165 ? -6.883 15.664 -9.398 1 92.75 165 ALA B C 1
ATOM 3030 O O . ALA B 1 165 ? -6.379 14.547 -9.523 1 92.75 165 ALA B O 1
ATOM 3031 N N . MET B 1 166 ? -8.117 15.938 -9.727 1 90.38 166 MET B N 1
ATOM 3032 C CA . MET B 1 166 ? -8.992 14.914 -10.281 1 90.38 166 MET B CA 1
ATOM 3033 C C . MET B 1 166 ? -8.453 14.383 -11.602 1 90.38 166 MET B C 1
ATOM 3035 O O . MET B 1 166 ? -8.5 13.18 -11.867 1 90.38 166 MET B O 1
ATOM 3039 N N . GLY B 1 167 ? -7.977 15.305 -12.406 1 90.06 167 GLY B N 1
ATOM 3040 C CA . GLY B 1 167 ? -7.359 14.898 -13.664 1 90.06 167 GLY B CA 1
ATOM 3041 C C . GLY B 1 167 ? -6.16 13.992 -13.477 1 90.06 167 GLY B C 1
ATOM 3042 O O . GLY B 1 167 ? -6.008 12.992 -14.188 1 90.06 167 GLY B O 1
ATOM 3043 N N . LYS B 1 168 ? -5.379 14.281 -12.523 1 91.5 168 LYS B N 1
ATOM 3044 C CA . LYS B 1 168 ? -4.199 13.469 -12.227 1 91.5 168 LYS B CA 1
ATOM 3045 C C . LYS B 1 168 ? -4.594 12.094 -11.711 1 91.5 168 LYS B C 1
ATOM 3047 O O . LYS B 1 168 ? -3.943 11.094 -12.023 1 91.5 168 LYS B O 1
ATOM 3052 N N . LEU B 1 169 ? -5.629 12 -10.938 1 88.38 169 LEU B N 1
ATOM 3053 C CA . LEU B 1 169 ? -6.098 10.719 -10.414 1 88.38 169 LEU B CA 1
ATOM 3054 C C . LEU B 1 169 ? -6.527 9.789 -11.547 1 88.38 169 LEU B C 1
ATOM 3056 O O . LEU B 1 169 ? -6.426 8.57 -11.43 1 88.38 169 LEU B O 1
ATOM 3060 N N . GLY B 1 170 ? -6.957 10.422 -12.633 1 87.69 170 GLY B N 1
ATOM 3061 C CA . GLY B 1 170 ? -7.355 9.633 -13.789 1 87.69 170 GLY B CA 1
ATOM 3062 C C . GLY B 1 170 ? -6.227 8.789 -14.359 1 87.69 170 GLY B C 1
ATOM 3063 O O . GLY B 1 170 ? -6.469 7.738 -14.953 1 87.69 170 GLY B O 1
ATOM 3064 N N . THR B 1 171 ? -5.027 9.188 -14.102 1 92.19 171 THR B N 1
ATOM 3065 C CA . THR B 1 171 ? -3.867 8.469 -14.617 1 92.19 171 THR B CA 1
ATOM 3066 C C . THR B 1 171 ? -3.639 7.184 -13.828 1 92.19 171 THR B C 1
ATOM 3068 O O . THR B 1 171 ? -2.924 6.289 -14.281 1 92.19 171 THR B O 1
ATOM 3071 N N . LEU B 1 172 ? -4.203 7.078 -12.648 1 92.38 172 LEU B N 1
ATOM 3072 C CA . LEU B 1 172 ? -4.047 5.895 -11.812 1 92.38 172 LEU B CA 1
ATOM 3073 C C . LEU B 1 172 ? -4.543 4.648 -12.539 1 92.38 172 LEU B C 1
ATOM 3075 O O . LEU B 1 172 ? -3.938 3.58 -12.43 1 92.38 172 LEU B O 1
ATOM 3079 N N . GLU B 1 173 ? -5.625 4.812 -13.273 1 91.62 173 GLU B N 1
ATOM 3080 C CA . GLU B 1 173 ? -6.164 3.691 -14.031 1 91.62 173 GLU B CA 1
ATOM 3081 C C . GLU B 1 173 ? -5.121 3.119 -14.992 1 91.62 173 GLU B C 1
ATOM 3083 O O . GLU B 1 173 ? -5.008 1.9 -15.133 1 91.62 173 GLU B O 1
ATOM 3088 N N . GLY B 1 174 ? -4.406 4.023 -15.586 1 94.88 174 GLY B N 1
ATOM 3089 C CA . GLY B 1 174 ? -3.369 3.6 -16.516 1 94.88 174 GLY B CA 1
ATOM 3090 C C . GLY B 1 174 ? -2.271 2.787 -15.859 1 94.88 174 GLY B C 1
ATOM 3091 O O . GLY B 1 174 ? -1.794 1.802 -16.422 1 94.88 174 GLY B O 1
ATOM 3092 N N . PHE B 1 175 ? -1.885 3.135 -14.703 1 96.56 175 PHE B N 1
ATOM 3093 C CA . PHE B 1 175 ? -0.851 2.414 -13.969 1 96.56 175 PHE B CA 1
ATOM 3094 C C . PHE B 1 175 ? -1.309 0.997 -13.641 1 96.56 175 PHE B C 1
ATOM 3096 O O . PHE B 1 175 ? -0.545 0.041 -13.789 1 96.56 175 PHE B O 1
ATOM 3103 N N . ILE B 1 176 ? -2.537 0.876 -13.18 1 95.94 176 ILE B N 1
ATOM 3104 C CA . ILE B 1 176 ? -3.066 -0.436 -12.828 1 95.94 176 ILE B CA 1
ATOM 3105 C C . ILE B 1 176 ? -3.133 -1.316 -14.078 1 95.94 176 ILE B C 1
ATOM 3107 O O . ILE B 1 176 ? -2.746 -2.486 -14.039 1 95.94 176 ILE B O 1
ATOM 3111 N N . ARG B 1 177 ? -3.588 -0.721 -15.148 1 96.06 177 ARG B N 1
ATOM 3112 C CA . ARG B 1 177 ? -3.688 -1.463 -16.406 1 96.06 177 ARG B CA 1
ATOM 3113 C C . ARG B 1 177 ? -2.314 -1.931 -16.875 1 96.06 177 ARG B C 1
ATOM 3115 O O . ARG B 1 177 ? -2.154 -3.076 -17.297 1 96.06 177 ARG B O 1
ATOM 3122 N N . GLN B 1 178 ? -1.354 -1.07 -16.797 1 97.56 178 GLN B N 1
ATOM 3123 C CA . GLN B 1 178 ? 0 -1.415 -17.203 1 97.56 178 GLN B CA 1
ATOM 3124 C C . GLN B 1 178 ? 0.593 -2.502 -16.312 1 97.56 178 GLN B C 1
ATOM 3126 O O . GLN B 1 178 ? 1.281 -3.402 -16.797 1 97.56 178 GLN B O 1
ATOM 3131 N N . ALA B 1 179 ? 0.375 -2.385 -15.062 1 98.12 179 ALA B N 1
ATOM 3132 C CA . ALA B 1 179 ? 0.856 -3.404 -14.133 1 98.12 179 ALA B CA 1
ATOM 3133 C C . ALA B 1 179 ? 0.236 -4.766 -14.445 1 98.12 179 ALA B C 1
ATOM 3135 O O . ALA B 1 179 ? 0.925 -5.785 -14.422 1 98.12 179 ALA B O 1
ATOM 3136 N N . ASP B 1 180 ? -1.027 -4.785 -14.727 1 97.94 180 ASP B N 1
ATOM 3137 C CA . ASP B 1 180 ? -1.698 -6.047 -15.039 1 97.94 180 ASP B CA 1
ATOM 3138 C C . ASP B 1 180 ? -1.228 -6.605 -16.375 1 97.94 180 ASP B C 1
ATOM 3140 O O . ASP B 1 180 ? -1.137 -7.82 -16.547 1 97.94 180 ASP B O 1
ATOM 3144 N N . ASN B 1 181 ? -0.999 -5.707 -17.328 1 98.06 181 ASN B N 1
ATOM 3145 C CA . ASN B 1 181 ? -0.407 -6.156 -18.578 1 98.06 181 ASN B CA 1
ATOM 3146 C C . ASN B 1 181 ? 0.94 -6.836 -18.359 1 98.06 181 ASN B C 1
ATOM 3148 O O . ASN B 1 181 ? 1.239 -7.859 -18.984 1 98.06 181 ASN B O 1
ATOM 3152 N N . LEU B 1 182 ? 1.716 -6.238 -17.547 1 98.31 182 LEU B N 1
ATOM 3153 C CA . LEU B 1 182 ? 3.002 -6.832 -17.188 1 98.31 182 LEU B CA 1
ATOM 3154 C C . LEU B 1 182 ? 2.814 -8.227 -16.594 1 98.31 182 LEU B C 1
ATOM 3156 O O . LEU B 1 182 ? 3.518 -9.164 -16.969 1 98.31 182 LEU B O 1
ATOM 3160 N N . ARG B 1 183 ? 1.895 -8.398 -15.664 1 98.19 183 ARG B N 1
ATOM 3161 C CA . ARG B 1 183 ? 1.614 -9.688 -15.047 1 98.19 183 ARG B CA 1
ATOM 3162 C C . ARG B 1 183 ? 1.168 -10.711 -16.078 1 98.19 183 ARG B C 1
ATOM 3164 O O . ARG B 1 183 ? 1.627 -11.852 -16.062 1 98.19 183 ARG B O 1
ATOM 3171 N N . GLN B 1 184 ? 0.279 -10.266 -16.938 1 97.75 184 GLN B N 1
ATOM 3172 C CA . GLN B 1 184 ? -0.216 -11.141 -18 1 97.75 184 GLN B CA 1
ATOM 3173 C C . GLN B 1 184 ? 0.92 -11.602 -18.906 1 97.75 184 GLN B C 1
ATOM 3175 O O . GLN B 1 184 ? 1.047 -12.789 -19.203 1 97.75 184 GLN B O 1
ATOM 3180 N N . GLN B 1 185 ? 1.739 -10.656 -19.328 1 97.5 185 GLN B N 1
ATOM 3181 C CA . GLN B 1 185 ? 2.859 -10.961 -20.219 1 97.5 185 GLN B CA 1
ATOM 3182 C C . GLN B 1 185 ? 3.863 -11.883 -19.531 1 97.5 185 GLN B C 1
ATOM 3184 O O . GLN B 1 185 ? 4.41 -12.789 -20.172 1 97.5 185 GLN B O 1
ATOM 3189 N N . THR B 1 186 ? 4.086 -11.656 -18.297 1 97.56 186 THR B N 1
ATOM 3190 C CA . THR B 1 186 ? 5.039 -12.469 -17.547 1 97.56 186 THR B CA 1
ATOM 3191 C C . THR B 1 186 ? 4.57 -13.922 -17.484 1 97.56 186 THR B C 1
ATOM 3193 O O . THR B 1 186 ? 5.359 -14.844 -17.703 1 97.56 186 THR B O 1
ATOM 3196 N N . LEU B 1 187 ? 3.303 -14.133 -17.188 1 96.75 187 LEU B N 1
ATOM 3197 C CA . LEU B 1 187 ? 2.76 -15.484 -17.125 1 96.75 187 LEU B CA 1
ATOM 3198 C C . LEU B 1 187 ? 2.865 -16.188 -18.469 1 96.75 187 LEU B C 1
ATOM 3200 O O . LEU B 1 187 ? 3.26 -17.344 -18.547 1 96.75 187 LEU B O 1
ATOM 3204 N N . GLN B 1 188 ? 2.578 -15.445 -19.531 1 97.06 188 GLN B N 1
ATOM 3205 C CA . GLN B 1 188 ? 2.631 -16.016 -20.875 1 97.06 188 GLN B CA 1
ATOM 3206 C C . GLN B 1 188 ? 4.062 -16.359 -21.266 1 97.06 188 GLN B C 1
ATOM 3208 O O . GLN B 1 188 ? 4.316 -17.438 -21.812 1 97.06 188 GLN B O 1
ATOM 3213 N N . GLN B 1 189 ? 4.961 -15.453 -21 1 97.75 189 GLN B N 1
ATOM 3214 C CA . GLN B 1 189 ? 6.359 -15.68 -21.344 1 97.75 189 GLN B CA 1
ATOM 3215 C C . GLN B 1 189 ? 6.949 -16.828 -20.531 1 97.75 189 GLN B C 1
ATOM 3217 O O . GLN B 1 189 ? 7.746 -17.609 -21.047 1 97.75 189 GLN B O 1
ATOM 3222 N N . MET B 1 190 ? 6.574 -16.891 -19.266 1 96.75 190 MET B N 1
ATOM 3223 C CA . MET B 1 190 ? 7.02 -18.016 -18.438 1 96.75 190 MET B CA 1
ATOM 3224 C C . MET B 1 190 ? 6.59 -19.344 -19.047 1 96.75 190 MET B C 1
ATOM 3226 O O . MET B 1 190 ? 7.383 -20.281 -19.125 1 96.75 190 MET B O 1
ATOM 3230 N N . HIS B 1 191 ? 5.355 -19.391 -19.484 1 95.38 191 HIS B N 1
ATOM 3231 C CA . HIS B 1 191 ? 4.809 -20.594 -20.109 1 95.38 191 HIS B CA 1
ATOM 3232 C C . HIS B 1 191 ? 5.59 -20.953 -21.359 1 95.38 191 HIS B C 1
ATOM 3234 O O . HIS B 1 191 ? 5.777 -22.141 -21.656 1 95.38 191 HIS B O 1
ATOM 3240 N N . ARG B 1 192 ? 6.051 -19.984 -22.125 1 96.44 192 ARG B N 1
ATOM 3241 C CA . ARG B 1 192 ? 6.785 -20.234 -23.375 1 96.44 192 ARG B CA 1
ATOM 3242 C C . ARG B 1 192 ? 8.18 -20.766 -23.078 1 96.44 192 ARG B C 1
ATOM 3244 O O . ARG B 1 192 ? 8.727 -21.531 -23.875 1 96.44 192 ARG B O 1
ATOM 3251 N N . ILE B 1 193 ? 8.742 -20.438 -21.984 1 97.25 193 ILE B N 1
ATOM 3252 C CA . ILE B 1 193 ? 10.102 -20.812 -21.625 1 97.25 193 ILE B CA 1
ATOM 3253 C C . ILE B 1 193 ? 10.109 -22.25 -21.078 1 97.25 193 ILE B C 1
ATOM 3255 O O . ILE B 1 193 ? 11.07 -22.984 -21.281 1 97.25 193 ILE B O 1
ATOM 3259 N N . LEU B 1 194 ? 9.023 -22.672 -20.438 1 96.5 194 LEU B N 1
ATOM 3260 C CA . LEU B 1 194 ? 8.969 -23.922 -19.703 1 96.5 194 LEU B CA 1
ATOM 3261 C C . LEU B 1 194 ? 8.375 -25.031 -20.562 1 96.5 194 LEU B C 1
ATOM 3263 O O . LEU B 1 194 ? 7.66 -24.75 -21.531 1 96.5 194 LEU B O 1
ATOM 3267 N N . THR B 1 195 ? 8.766 -26.219 -20.234 1 95.25 195 THR B N 1
ATOM 3268 C CA . THR B 1 195 ? 8.055 -27.344 -20.828 1 95.25 195 THR B CA 1
ATOM 3269 C C . THR B 1 195 ? 6.633 -27.438 -20.281 1 95.25 195 THR B C 1
ATOM 3271 O O . THR B 1 195 ? 6.297 -26.781 -19.297 1 95.25 195 THR B O 1
ATOM 3274 N N . THR B 1 196 ? 5.801 -28.172 -20.922 1 95.94 196 THR B N 1
ATOM 3275 C CA . THR B 1 196 ? 4.41 -28.328 -20.516 1 95.94 196 THR B CA 1
ATOM 3276 C C . THR B 1 196 ? 4.324 -28.797 -19.062 1 95.94 196 THR B C 1
ATOM 3278 O O . THR B 1 196 ? 3.564 -28.234 -18.266 1 95.94 196 THR B O 1
ATOM 3281 N N . ARG B 1 197 ? 5.086 -29.766 -18.703 1 94.19 197 ARG B N 1
ATOM 3282 C CA . ARG B 1 197 ? 5.055 -30.312 -17.344 1 94.19 197 ARG B CA 1
ATOM 3283 C C . ARG B 1 197 ? 5.574 -29.281 -16.344 1 94.19 197 ARG B C 1
ATOM 3285 O O . ARG B 1 197 ? 5.043 -29.172 -15.227 1 94.19 197 ARG B O 1
ATOM 3292 N N . GLN B 1 198 ? 6.637 -28.594 -16.734 1 93.81 198 GLN B N 1
ATOM 3293 C CA . GLN B 1 198 ? 7.176 -27.547 -15.875 1 93.81 198 GLN B CA 1
ATOM 3294 C C . GLN B 1 198 ? 6.164 -26.406 -15.688 1 93.81 198 GLN B C 1
ATOM 3296 O O . GLN B 1 198 ? 6.047 -25.859 -14.594 1 93.81 198 GLN B O 1
ATOM 3301 N N . SER B 1 199 ? 5.5 -26.078 -16.75 1 96.12 199 SER B N 1
ATOM 3302 C CA . SER B 1 199 ? 4.453 -25.062 -16.672 1 96.12 199 SER B CA 1
ATOM 3303 C C . SER B 1 199 ? 3.342 -25.484 -15.719 1 96.12 199 SER B C 1
ATOM 3305 O O . SER B 1 199 ? 2.828 -24.672 -14.953 1 96.12 199 SER B O 1
ATOM 3307 N N . ALA B 1 200 ? 2.955 -26.734 -15.805 1 96.31 200 ALA B N 1
ATOM 3308 C CA . ALA B 1 200 ? 1.953 -27.266 -14.883 1 96.31 200 ALA B CA 1
ATOM 3309 C C . ALA B 1 200 ? 2.404 -27.109 -13.438 1 96.31 200 ALA B C 1
ATOM 3311 O O . ALA B 1 200 ? 1.644 -26.625 -12.594 1 96.31 200 ALA B O 1
ATOM 3312 N N . ARG B 1 201 ? 3.609 -27.438 -13.211 1 94 201 ARG B N 1
ATOM 3313 C CA . ARG B 1 201 ? 4.156 -27.328 -11.859 1 94 201 ARG B CA 1
ATOM 3314 C C . ARG B 1 201 ? 4.191 -25.875 -11.398 1 94 201 ARG B C 1
ATOM 3316 O O . ARG B 1 201 ? 3.934 -25.578 -10.234 1 94 201 ARG B O 1
ATOM 3323 N N . ALA B 1 202 ? 4.551 -25.016 -12.289 1 95.56 202 ALA B N 1
ATOM 3324 C CA . ALA B 1 202 ? 4.609 -23.594 -11.961 1 95.56 202 ALA B CA 1
ATOM 3325 C C . ALA B 1 202 ? 3.238 -23.062 -11.547 1 95.56 202 ALA B C 1
ATOM 3327 O O . ALA B 1 202 ? 3.111 -22.359 -10.547 1 95.56 202 ALA B O 1
ATOM 3328 N N . LEU B 1 203 ? 2.258 -23.406 -12.305 1 96.88 203 LEU B N 1
ATOM 3329 C CA . LEU B 1 203 ? 0.905 -22.938 -12.016 1 96.88 203 LEU B CA 1
ATOM 3330 C C . LEU B 1 203 ? 0.406 -23.5 -10.688 1 96.88 203 LEU B C 1
ATOM 3332 O O . LEU B 1 203 ? -0.262 -22.797 -9.93 1 96.88 203 LEU B O 1
ATOM 3336 N N . LEU B 1 204 ? 0.722 -24.766 -10.414 1 95.88 204 LEU B N 1
ATOM 3337 C CA . LEU B 1 204 ? 0.374 -25.359 -9.133 1 95.88 204 LEU B CA 1
ATOM 3338 C C . LEU B 1 204 ? 1.071 -24.625 -7.988 1 95.88 204 LEU B C 1
ATOM 3340 O O . LEU B 1 204 ? 0.445 -24.312 -6.977 1 95.88 204 LEU B O 1
ATOM 3344 N N . ALA B 1 205 ? 2.348 -24.328 -8.211 1 94 205 ALA B N 1
ATOM 3345 C CA . ALA B 1 205 ? 3.125 -23.641 -7.18 1 94 205 ALA B CA 1
ATOM 3346 C C . ALA B 1 205 ? 2.562 -22.25 -6.91 1 94 205 ALA B C 1
ATOM 3348 O O . ALA B 1 205 ? 2.469 -21.828 -5.758 1 94 20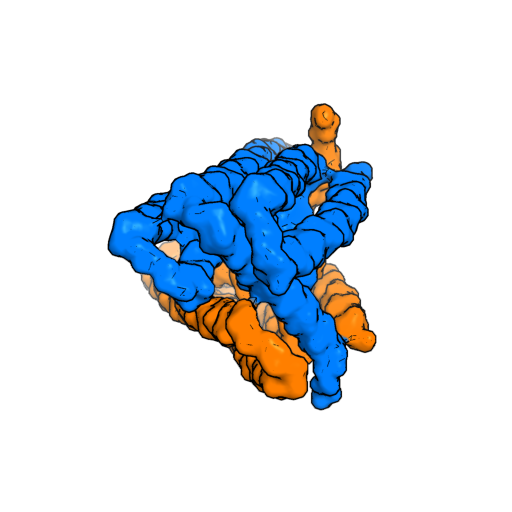5 ALA B O 1
ATOM 3349 N N . ILE B 1 206 ? 2.238 -21.531 -7.938 1 95.56 206 ILE B N 1
ATOM 3350 C CA . ILE B 1 206 ? 1.661 -20.203 -7.812 1 95.56 206 ILE B CA 1
ATOM 3351 C C . ILE B 1 206 ? 0.365 -20.266 -7.008 1 95.56 206 ILE B C 1
ATOM 3353 O O . ILE B 1 206 ? 0.158 -19.484 -6.078 1 95.56 206 ILE B O 1
ATOM 3357 N N . HIS B 1 207 ? -0.457 -21.156 -7.371 1 96.06 207 HIS B N 1
ATOM 3358 C CA . HIS B 1 207 ? -1.734 -21.312 -6.684 1 96.06 207 HIS B CA 1
ATOM 3359 C C . HIS B 1 207 ? -1.529 -21.656 -5.211 1 96.06 207 HIS B C 1
ATOM 3361 O O . HIS B 1 207 ? -2.203 -21.109 -4.34 1 96.06 207 HIS B O 1
ATOM 3367 N N . ASP B 1 208 ? -0.697 -22.609 -4.961 1 93.31 208 ASP B N 1
ATOM 3368 C CA . ASP B 1 208 ? -0.439 -23.031 -3.586 1 93.31 208 ASP B CA 1
ATOM 3369 C C . ASP B 1 208 ? 0.084 -21.859 -2.748 1 93.31 208 ASP B C 1
ATOM 3371 O O . ASP B 1 208 ? -0.3 -21.703 -1.587 1 93.31 208 ASP B O 1
ATOM 3375 N N . TYR B 1 209 ? 0.95 -21.125 -3.338 1 93.19 209 TYR B N 1
ATOM 3376 C CA . TYR B 1 209 ? 1.491 -19.953 -2.654 1 93.19 209 TYR B CA 1
ATOM 3377 C C . TYR B 1 209 ? 0.375 -19.016 -2.215 1 93.19 209 TYR B C 1
ATOM 3379 O O . TYR B 1 209 ? 0.305 -18.625 -1.047 1 93.19 209 TYR B O 1
ATOM 3387 N N . PHE B 1 210 ? -0.514 -18.609 -3.076 1 95.38 210 PHE B N 1
ATOM 3388 C CA . PHE B 1 210 ? -1.593 -17.688 -2.756 1 95.38 210 PHE B CA 1
ATOM 3389 C C . PHE B 1 210 ? -2.598 -18.328 -1.81 1 95.38 210 PHE B C 1
ATOM 3391 O O . PHE B 1 210 ? -3.188 -17.656 -0.966 1 95.38 210 PHE B O 1
ATOM 3398 N N . SER B 1 211 ? -2.764 -19.594 -1.989 1 94.19 211 SER B N 1
ATOM 3399 C CA . SER B 1 211 ? -3.643 -20.297 -1.067 1 94.19 211 SER B CA 1
ATOM 3400 C C . SER B 1 211 ? -3.104 -20.25 0.359 1 94.19 211 SER B C 1
ATOM 3402 O O . SER B 1 211 ? -3.867 -20.078 1.312 1 94.19 211 SER B O 1
ATOM 3404 N N . ARG B 1 212 ? -1.852 -20.422 0.458 1 93.56 212 ARG B N 1
ATOM 3405 C CA . ARG B 1 212 ? -1.231 -20.359 1.777 1 93.56 212 ARG B CA 1
ATOM 3406 C C . ARG B 1 212 ? -1.328 -18.953 2.365 1 93.56 212 ARG B C 1
ATOM 3408 O O . ARG B 1 212 ? -1.507 -18.797 3.574 1 93.56 212 ARG B O 1
ATOM 3415 N N . LEU B 1 213 ? -1.215 -18 1.545 1 94.31 213 LEU B N 1
ATOM 3416 C CA . LEU B 1 213 ? -1.401 -16.625 2.008 1 94.31 213 LEU B CA 1
ATOM 3417 C C . LEU B 1 213 ? -2.812 -16.422 2.549 1 94.31 213 LEU B C 1
ATOM 3419 O O . LEU B 1 213 ? -2.994 -15.805 3.602 1 94.31 213 LEU B O 1
ATOM 3423 N N . ARG B 1 214 ? -3.748 -16.875 1.872 1 94.81 214 ARG B N 1
ATOM 3424 C CA . ARG B 1 214 ? -5.133 -16.75 2.311 1 94.81 214 ARG B CA 1
ATOM 3425 C C . ARG B 1 214 ? -5.371 -17.516 3.607 1 94.81 214 ARG B C 1
ATOM 3427 O O . ARG B 1 214 ? -6.066 -17.031 4.504 1 94.81 214 ARG B O 1
ATOM 3434 N N . ALA B 1 215 ? -4.75 -18.719 3.674 1 93.94 215 ALA B N 1
ATOM 3435 C CA . ALA B 1 215 ? -4.855 -19.5 4.906 1 93.94 215 ALA B CA 1
ATOM 3436 C C . ALA B 1 215 ? -4.223 -18.75 6.078 1 93.94 215 ALA B C 1
ATOM 3438 O O . ALA B 1 215 ? -4.754 -18.766 7.191 1 93.94 215 ALA B O 1
ATOM 3439 N N . LEU B 1 216 ? -3.125 -18.203 5.789 1 92.5 216 LEU B N 1
ATOM 3440 C CA . LEU B 1 216 ? -2.426 -17.438 6.812 1 92.5 216 LEU B CA 1
ATOM 3441 C C . LEU B 1 216 ? -3.307 -16.312 7.344 1 92.5 216 LEU B C 1
ATOM 3443 O O . LEU B 1 216 ? -3.307 -16.031 8.547 1 92.5 216 LEU B O 1
ATOM 3447 N N . SER B 1 217 ? -4.016 -15.594 6.469 1 92.12 217 SER B N 1
ATOM 3448 C CA . SER B 1 217 ? -4.949 -14.555 6.871 1 92.12 217 SER B CA 1
ATOM 3449 C C . SER B 1 217 ? -5.98 -15.086 7.859 1 92.12 217 SER B C 1
ATOM 3451 O O . SER B 1 217 ? -6.262 -14.453 8.875 1 92.12 217 SER B O 1
ATOM 3453 N N . SER B 1 218 ? -6.504 -16.203 7.555 1 90.44 218 SER B N 1
ATOM 3454 C CA . SER B 1 218 ? -7.52 -16.812 8.406 1 90.44 218 SER B CA 1
ATOM 3455 C C . SER B 1 218 ? -6.938 -17.203 9.758 1 90.44 218 SER B C 1
ATOM 3457 O O . SER B 1 218 ? -7.574 -17.016 10.797 1 90.44 218 SER B O 1
ATOM 3459 N N . LEU B 1 219 ? -5.766 -17.781 9.719 1 89.56 219 LEU B N 1
ATOM 3460 C CA . LEU B 1 219 ? -5.098 -18.203 10.945 1 89.56 219 LEU B CA 1
ATOM 3461 C C . LEU B 1 219 ? -4.789 -17 11.828 1 89.56 219 LEU B C 1
ATOM 3463 O O . LEU B 1 219 ? -4.961 -17.047 13.047 1 89.56 219 LEU B O 1
ATOM 3467 N N . TRP B 1 220 ? -4.383 -15.992 11.18 1 87.94 220 TRP B N 1
ATOM 3468 C CA . TRP B 1 220 ? -4.059 -14.781 11.93 1 87.94 220 TRP B CA 1
ATOM 3469 C C . TRP B 1 220 ? -5.293 -14.234 12.633 1 87.94 220 TRP B C 1
ATOM 3471 O O . TRP B 1 220 ? -5.223 -13.82 13.797 1 87.94 220 TRP B O 1
ATOM 3481 N N . LEU B 1 221 ? -6.355 -14.188 11.961 1 83.19 221 LEU B N 1
ATOM 3482 C CA . LEU B 1 221 ? -7.602 -13.664 12.516 1 83.19 221 LEU B CA 1
ATOM 3483 C C . LEU B 1 221 ? -8.102 -14.539 13.656 1 83.19 221 LEU B C 1
ATOM 3485 O O . LEU B 1 221 ? -8.742 -14.055 14.586 1 83.19 221 LEU B O 1
ATOM 3489 N N . ALA B 1 222 ? -7.754 -15.797 13.641 1 84.81 222 ALA B N 1
ATOM 3490 C CA . ALA B 1 222 ? -8.25 -16.75 14.625 1 84.81 222 ALA B CA 1
ATOM 3491 C C . ALA B 1 222 ? -7.273 -16.891 15.789 1 84.81 222 ALA B C 1
ATOM 3493 O O . ALA B 1 222 ? -7.547 -17.609 16.75 1 84.81 222 ALA B O 1
ATOM 3494 N N . ARG B 1 223 ? -6.199 -16.25 15.695 1 82.75 223 ARG B N 1
ATOM 3495 C CA . ARG B 1 223 ? -5.176 -16.422 16.719 1 82.75 223 ARG B CA 1
ATOM 3496 C C . ARG B 1 223 ? -5.68 -15.953 18.078 1 82.75 223 ARG B C 1
ATOM 3498 O O . ARG B 1 223 ? -6.504 -15.039 18.172 1 82.75 223 ARG B O 1
ATOM 3505 N N . PRO B 1 224 ? -5.172 -16.656 19.047 1 73.12 224 PRO B N 1
ATOM 3506 C CA . PRO B 1 224 ? -5.574 -16.219 20.391 1 73.12 224 PRO B CA 1
ATOM 3507 C C . PRO B 1 224 ? -5.055 -14.82 20.734 1 73.12 224 PRO B C 1
ATOM 3509 O O . PRO B 1 224 ? -3.939 -14.461 20.344 1 73.12 224 PRO B O 1
ATOM 3512 N N . ARG B 1 225 ? -5.957 -14.07 21.031 1 66.56 225 ARG B N 1
ATOM 3513 C CA . ARG B 1 225 ? -5.57 -12.719 21.422 1 66.56 225 ARG B CA 1
ATOM 3514 C C . ARG B 1 225 ? -5.242 -12.648 22.906 1 66.56 225 ARG B C 1
ATOM 3516 O O . ARG B 1 225 ? -5.91 -13.289 23.719 1 66.56 225 ARG B O 1
ATOM 3523 N N . ASP B 1 226 ? -3.949 -12.57 23.172 1 53.25 226 ASP B N 1
ATOM 3524 C CA . ASP B 1 226 ? -3.67 -12.422 24.594 1 53.25 226 ASP B CA 1
ATOM 3525 C C . ASP B 1 226 ? -4.355 -11.18 25.156 1 53.25 226 ASP B C 1
ATOM 3527 O O . ASP B 1 226 ? -4.582 -10.203 24.438 1 53.25 226 ASP B O 1
#

pLDDT: mean 90.19, std 12.85, range [33.97, 98.5]

Nearest PDB structures (foldseek):
  7tae-assembly1_A-2  TM=9.473E-01  e=9.796E-16  Arabidopsis thaliana
  8gyz-assembly1_A  TM=9.171E-01  e=1.732E-15  Arabidopsis thaliana
  7tac-assembly1_D  TM=9.473E-01  e=1.184E-15  Arabidopsis thaliana
  7tad-assembly1_C  TM=9.384E-01  e=3.530E-15  Arabidopsis thaliana
  7tac-assembly1_E  TM=9.453E-01  e=1.539E-14  Arabidopsis thaliana

Solvent-accessible surface area (backbone atoms only — not comparable to full-atom values): 24095 Å² total; per-residue (Å²): 118,47,67,50,35,49,53,51,44,43,54,51,48,53,51,49,49,52,51,48,50,53,52,48,50,51,46,51,51,36,60,74,67,63,52,52,65,70,60,49,45,53,49,49,52,50,52,55,51,51,54,51,48,51,52,51,52,46,52,57,33,28,73,55,31,40,55,52,42,54,66,30,75,81,48,49,62,49,46,42,76,55,51,45,68,51,35,72,50,56,28,61,52,45,59,58,42,60,76,69,54,67,84,61,54,73,68,38,46,52,49,51,50,49,49,27,52,52,41,40,52,52,50,50,51,53,51,51,50,51,52,49,50,51,50,53,42,51,51,47,60,50,67,68,60,85,67,79,77,58,71,72,64,45,49,56,49,48,51,51,36,52,51,52,42,52,56,56,55,58,52,53,43,55,52,37,48,51,49,45,49,50,44,53,48,49,56,53,51,51,47,70,60,37,52,65,69,52,35,50,49,49,54,50,49,54,50,50,37,55,50,48,32,46,49,48,31,53,50,59,58,66,45,84,76,130,118,46,69,49,37,49,53,50,45,44,54,50,49,54,52,49,50,53,52,48,51,52,52,48,50,53,46,51,52,36,59,74,65,63,52,52,66,71,58,49,44,52,51,49,50,49,51,54,51,51,52,50,48,52,52,51,52,48,51,56,31,29,74,54,29,40,54,51,42,53,66,30,74,80,49,48,60,51,46,42,74,56,51,45,67,50,35,72,48,56,29,59,51,48,60,58,44,60,73,69,53,65,82,63,54,71,67,40,47,53,50,51,51,49,51,29,51,53,41,40,51,53,50,51,52,52,52,51,49,51,50,50,49,51,52,52,43,50,50,47,60,48,67,68,61,82,67,80,78,60,72,71,62,46,49,55,49,48,51,49,38,51,52,52,41,52,57,56,56,58,50,52,42,53,53,38,48,50,48,46,49,50,45,52,48,49,54,54,51,51,47,70,58,38,52,66,69,53,36,51,50,49,53,50,49,54,49,50,38,54,48,47,31,47,49,47,31,53,50,60,56,66,46,83,75,128

InterPro domains:
  IPR025422 Transcription factor TGA like domain [PF14144] (23-98)
  IPR025422 Transcription factor TGA like domain [PS51806] (6-223)

Foldseek 3Di:
DLVVLLVVLLVVVVVLVVVLVVLLVVLVVCVVVVHDLVVLVVSLVVNLVSLVVNLVSVLVSCVSPVPSQQQQVSAFPLLSVQDDLNHHQLLVLLVVLCVVLPPDDPQLVVQSVVLSVVSVVLSVVLVVVVVVLVVVLVCLQPVLDDDDPDDPVSVVSVVVSVVVSVVSVVCSSVSSSSNSVSNSVSLVSNPVSDRSSSNSSSSSVVSVVSVVSNVVSVCVVVDDDD/DLVVLLVVLLVVVVVLVVVLVVLLVVLVVCLVVVHDLVVLVVSLVVNLVSLVVNLVSVLVSCVSPVPSQQQLVSAFPLLSVQDDLNHHQLLVLLVVLCVVLPPDDPQLVVQSVVLSVVSVVLSVVLVVVVVVLVVVLVCLQPVLDDDDPDDPVSVVSVVVSVVVSVVSVVCSSVSSSSNSVSVSVSLVSNCVSDRSSSNSSSSSVVSVVSVVSNVVSVCVVVDDDD

Sequence (452 aa):
MSGNGAMQFDVEYARWLEEQNRQINELRAAVNSHASDTELRMIIDGILAHYDDIFRLKGVAAKADVFHLLSGMWKTPAERCFLWLGGFRSSELLKLLVNQLEPLTEQQLVGITNLQQSSQQAEDALSQGMEALQQSLAETLSSGSLGSSGSSGNVANYMGQMAMAMGKLGTLEGFIRQADNLRQQTLQQMHRILTTRQSARALLAIHDYFSRLRALSSLWLARPRDMSGNGAMQFDVEYARWLEEQNRQINELRAAVNSHASDTELRMIIDGILAHYDDIFRLKGVAAKADVFHLLSGMWKTPAERCFLWLGGFRSSELLKLLVNQLEPLTEQQLVGITNLQQSSQQAEDALSQGMEALQQSLAETLSSGSLGSSGSSGNVANYMGQMAMAMGKLGTLEGFIRQADNLRQQTLQQMHRILTTRQSARALLAIHDYFSRLRALSSLWLARPRD

Organism: Arachis duranensis (NCBI:txid130453)